Protein AF-A0AAP0BTR7-F1 (afdb_monomer_lite)

Structure (mmCIF, N/CA/C/O backbone):
data_AF-A0AAP0BTR7-F1
#
_entry.id   AF-A0AAP0BTR7-F1
#
loop_
_atom_site.group_PDB
_atom_site.id
_atom_site.type_symbol
_atom_site.label_atom_id
_atom_site.label_alt_id
_atom_site.label_comp_id
_atom_site.label_asym_id
_atom_site.label_entity_id
_atom_site.label_seq_id
_atom_site.pdbx_PDB_ins_code
_atom_site.Cartn_x
_atom_site.Cartn_y
_atom_site.Cartn_z
_atom_site.occupancy
_atom_site.B_iso_or_equiv
_atom_site.auth_seq_id
_atom_site.auth_comp_id
_atom_site.auth_asym_id
_atom_site.auth_atom_id
_atom_site.pdbx_PDB_model_num
ATOM 1 N N . MET A 1 1 ? -31.627 62.271 -60.167 1.00 40.62 1 MET A N 1
ATOM 2 C CA . MET A 1 1 ? -30.613 62.460 -59.108 1.00 40.62 1 MET A CA 1
ATOM 3 C C . MET A 1 1 ? -29.854 61.151 -59.014 1.00 40.62 1 MET A C 1
ATOM 5 O O . MET A 1 1 ? -30.278 60.268 -58.283 1.00 40.62 1 MET A O 1
ATOM 9 N N . ASP A 1 2 ? -28.810 61.001 -59.827 1.00 36.00 2 ASP A N 1
ATOM 10 C CA . ASP A 1 2 ? -27.998 59.783 -59.870 1.00 36.00 2 ASP A CA 1
ATOM 11 C C . ASP A 1 2 ? -26.762 59.941 -58.986 1.00 36.00 2 ASP A C 1
ATOM 13 O O . ASP A 1 2 ? -26.029 60.929 -59.063 1.00 36.00 2 ASP A O 1
ATOM 17 N N . MET A 1 3 ? -26.576 58.963 -58.105 1.00 43.72 3 MET A N 1
ATOM 18 C CA . MET A 1 3 ? -25.523 58.897 -57.099 1.00 43.72 3 MET A CA 1
ATOM 19 C C . MET A 1 3 ? -24.264 58.275 -57.730 1.00 43.72 3 MET A C 1
ATOM 21 O O . MET A 1 3 ? -24.238 57.085 -58.042 1.00 43.72 3 MET A O 1
ATOM 25 N N . LEU A 1 4 ? -23.214 59.074 -57.933 1.00 44.31 4 LEU A N 1
ATOM 26 C CA . LEU A 1 4 ? -21.914 58.614 -58.438 1.00 44.31 4 LEU A CA 1
ATOM 27 C C . LEU A 1 4 ? -21.121 57.898 -57.330 1.00 44.31 4 LEU A C 1
ATOM 29 O O . LEU A 1 4 ? -20.563 58.532 -56.437 1.00 44.31 4 LEU A O 1
ATOM 33 N N . PHE A 1 5 ? -21.038 56.568 -57.414 1.00 48.22 5 PHE A N 1
ATOM 34 C CA . PHE A 1 5 ? -20.088 55.755 -56.649 1.00 48.22 5 PHE A CA 1
ATOM 35 C C . PHE A 1 5 ? -18.679 55.879 -57.255 1.00 48.22 5 PHE A C 1
ATOM 37 O O . PHE A 1 5 ? -18.412 55.372 -58.345 1.00 48.22 5 PHE A O 1
ATOM 44 N N . VAL A 1 6 ? -17.757 56.519 -56.533 1.00 49.03 6 VAL A N 1
ATOM 45 C CA . VAL A 1 6 ? -16.325 56.561 -56.871 1.00 49.03 6 VAL A CA 1
ATOM 46 C C . VAL A 1 6 ? -15.612 55.426 -56.131 1.00 49.03 6 VAL A C 1
ATOM 48 O O . VAL A 1 6 ? -15.475 55.459 -54.910 1.00 49.03 6 VAL A O 1
ATOM 51 N N . ASN A 1 7 ? -15.155 54.407 -56.862 1.00 46.28 7 ASN A N 1
ATOM 52 C CA . ASN A 1 7 ? -14.318 53.341 -56.303 1.00 46.28 7 ASN A CA 1
ATOM 53 C C . ASN A 1 7 ? -12.875 53.842 -56.065 1.00 46.28 7 ASN A C 1
ATOM 55 O O . ASN A 1 7 ? -12.332 54.542 -56.922 1.00 46.28 7 ASN A O 1
ATOM 59 N N . PRO A 1 8 ? -12.213 53.467 -54.952 1.00 53.88 8 PRO A N 1
ATOM 60 C CA . PRO A 1 8 ? -10.846 53.898 -54.661 1.00 53.88 8 PRO A CA 1
ATOM 61 C C . PRO A 1 8 ? -9.815 53.248 -55.607 1.00 53.88 8 PRO A C 1
ATOM 63 O O . PRO A 1 8 ? -10.035 52.141 -56.112 1.00 53.88 8 PRO A O 1
ATOM 66 N N . PRO A 1 9 ? -8.659 53.900 -55.843 1.00 55.31 9 PRO A N 1
ATOM 67 C CA . PRO A 1 9 ? -7.695 53.456 -56.842 1.00 55.31 9 PRO A CA 1
ATOM 68 C C . PRO A 1 9 ? -7.043 52.130 -56.431 1.00 55.31 9 PRO A C 1
ATOM 70 O O . PRO A 1 9 ? -6.550 51.966 -55.311 1.00 55.31 9 PRO A O 1
ATOM 73 N N . ARG A 1 10 ? -7.011 51.170 -57.363 1.00 59.25 10 ARG A N 1
ATOM 74 C CA . ARG A 1 10 ? -6.319 49.886 -57.190 1.00 59.25 10 ARG A CA 1
ATOM 75 C C . ARG A 1 10 ? -4.821 50.142 -56.995 1.00 59.25 10 ARG A C 1
ATOM 77 O O . ARG A 1 10 ? -4.142 50.584 -57.918 1.00 59.25 10 ARG A O 1
ATOM 84 N N . LYS A 1 11 ? -4.296 49.849 -55.800 1.00 60.72 11 LYS A N 1
ATOM 85 C CA . LYS A 1 11 ? -2.850 49.885 -55.531 1.00 60.72 11 LYS A CA 1
ATOM 86 C C . LYS A 1 11 ? -2.143 48.923 -56.489 1.00 60.72 11 LYS A C 1
ATOM 88 O O . LYS A 1 11 ? -2.528 47.759 -56.591 1.00 60.72 11 LYS A O 1
ATOM 93 N N . SER A 1 12 ? -1.135 49.421 -57.205 1.00 66.19 12 SER A N 1
ATOM 94 C CA . SER A 1 12 ? -0.417 48.643 -58.217 1.00 66.19 12 SER A CA 1
ATOM 95 C C . SER A 1 12 ? 0.228 47.394 -57.575 1.00 66.19 12 SER A C 1
ATOM 97 O O . SER A 1 12 ? 0.905 47.512 -56.549 1.00 66.19 12 SER A O 1
ATOM 99 N N . PRO A 1 13 ? 0.041 46.187 -58.145 1.00 65.75 13 PRO A N 1
ATOM 100 C CA . PRO A 1 13 ? 0.583 44.941 -57.591 1.00 65.75 13 PRO A CA 1
ATOM 101 C C . PRO A 1 13 ? 2.119 44.915 -57.561 1.00 65.75 13 PRO A C 1
ATOM 103 O O . PRO A 1 13 ? 2.707 44.177 -56.772 1.00 65.75 13 PRO A O 1
ATOM 106 N N . LEU A 1 14 ? 2.775 45.747 -58.375 1.00 69.19 14 LEU A N 1
ATOM 107 C CA . LEU A 1 14 ? 4.220 45.969 -58.328 1.00 69.19 14 LEU A CA 1
ATOM 108 C C . LEU A 1 14 ? 4.642 46.679 -57.041 1.00 69.19 14 LEU A C 1
ATOM 110 O O . LEU A 1 14 ? 5.600 46.255 -56.405 1.00 69.19 14 LEU A O 1
ATOM 114 N N . LEU A 1 15 ? 3.897 47.696 -56.606 1.00 67.69 15 LEU A N 1
ATOM 115 C CA . LEU A 1 15 ? 4.187 48.431 -55.372 1.00 67.69 15 LEU A CA 1
ATOM 116 C C . LEU A 1 15 ? 4.101 47.522 -54.139 1.00 67.69 15 LEU A C 1
ATOM 118 O O . LEU A 1 15 ? 4.973 47.575 -53.278 1.00 67.69 15 LEU A O 1
ATOM 122 N N . LEU A 1 16 ? 3.110 46.628 -54.085 1.00 69.44 16 LEU A N 1
ATOM 123 C CA . LEU A 1 16 ? 2.973 45.681 -52.974 1.00 69.44 16 LEU A CA 1
ATOM 124 C C . LEU A 1 16 ? 4.115 44.651 -52.944 1.00 69.44 16 LEU A C 1
ATOM 126 O O . LEU A 1 16 ? 4.648 44.355 -51.876 1.00 69.44 16 LEU A O 1
ATOM 130 N N . LYS A 1 17 ? 4.528 44.143 -54.112 1.00 70.81 17 LYS A N 1
ATOM 131 C CA . LYS A 1 17 ? 5.665 43.215 -54.228 1.00 70.81 17 LYS A CA 1
ATOM 132 C C . LYS A 1 17 ? 6.992 43.883 -53.864 1.00 70.81 17 LYS A C 1
ATOM 134 O O . LYS A 1 17 ? 7.810 43.266 -53.191 1.00 70.81 17 LYS A O 1
ATOM 139 N N . MET A 1 18 ? 7.178 45.144 -54.250 1.00 77.12 18 MET A N 1
ATOM 140 C CA . MET A 1 18 ? 8.361 45.928 -53.887 1.00 77.12 18 MET A CA 1
ATOM 141 C C . MET A 1 18 ? 8.422 46.187 -52.379 1.00 77.12 18 MET A C 1
ATOM 143 O O . MET A 1 18 ? 9.470 45.989 -51.770 1.00 77.12 18 MET A O 1
ATOM 147 N N . VAL A 1 19 ? 7.297 46.538 -51.747 1.00 75.62 19 VAL A N 1
ATOM 148 C CA . VAL A 1 19 ? 7.225 46.715 -50.286 1.00 75.62 19 VAL A CA 1
ATOM 149 C C . VAL A 1 19 ? 7.513 45.403 -49.548 1.00 75.62 19 VAL A C 1
ATOM 151 O O . VAL A 1 19 ? 8.263 45.405 -48.573 1.00 75.62 19 VAL A O 1
ATOM 154 N N . ALA A 1 20 ? 6.986 44.274 -50.029 1.00 73.62 20 ALA A N 1
ATOM 155 C CA . ALA A 1 20 ? 7.257 42.962 -49.439 1.00 73.62 20 ALA A CA 1
ATOM 156 C C . ALA A 1 20 ? 8.740 42.558 -49.557 1.00 73.62 20 ALA A C 1
ATOM 158 O O . ALA A 1 20 ? 9.322 42.072 -48.589 1.00 73.62 20 ALA A O 1
ATOM 159 N N . LEU A 1 21 ? 9.374 42.812 -50.708 1.00 75.38 21 LEU A N 1
ATOM 160 C CA . LEU A 1 21 ? 10.805 42.558 -50.914 1.00 75.38 21 LEU A CA 1
ATOM 161 C C . LEU A 1 21 ? 11.681 43.398 -49.982 1.00 75.38 21 LEU A C 1
ATOM 163 O O . LEU A 1 21 ? 12.613 42.871 -49.374 1.00 75.38 21 LEU A O 1
ATOM 167 N N . VAL A 1 22 ? 11.354 44.682 -49.821 1.00 78.06 22 VAL A N 1
ATOM 168 C CA . VAL A 1 22 ? 12.065 45.575 -48.895 1.00 78.06 22 VAL A CA 1
ATOM 169 C C . VAL A 1 22 ? 11.898 45.098 -47.449 1.00 78.06 22 VAL A C 1
ATOM 171 O O . VAL A 1 22 ? 12.883 45.025 -46.717 1.00 78.06 22 VAL A O 1
ATOM 174 N N . ALA A 1 23 ? 10.694 44.683 -47.046 1.00 73.06 23 ALA A N 1
ATOM 175 C CA . ALA A 1 23 ? 10.456 44.136 -45.710 1.00 73.06 23 ALA A CA 1
ATOM 176 C C . ALA A 1 23 ? 11.242 42.833 -45.456 1.00 73.06 23 ALA A C 1
ATOM 178 O O . ALA A 1 23 ? 11.839 42.676 -44.390 1.00 73.06 23 ALA A O 1
ATOM 179 N N . CYS A 1 24 ? 11.313 41.926 -46.437 1.00 71.50 24 CYS A N 1
ATOM 180 C CA . CYS A 1 24 ? 12.112 40.699 -46.339 1.00 71.50 24 CYS A CA 1
ATOM 181 C C . CYS A 1 24 ? 13.618 40.978 -46.251 1.00 71.50 24 CYS A C 1
ATOM 183 O O . CYS A 1 24 ? 14.311 40.331 -45.463 1.00 71.50 24 CYS A O 1
ATOM 185 N N . MET A 1 25 ? 14.129 41.946 -47.016 1.00 85.19 25 MET A N 1
ATOM 186 C CA . MET A 1 25 ? 15.537 42.355 -46.954 1.00 85.19 25 MET A CA 1
ATOM 187 C C . MET A 1 25 ? 15.883 42.961 -45.591 1.00 85.19 25 MET A C 1
ATOM 189 O O . MET A 1 25 ? 16.875 42.561 -44.986 1.00 85.19 25 MET A O 1
ATOM 193 N N . ILE A 1 26 ? 15.031 43.843 -45.057 1.00 77.12 26 ILE A N 1
ATOM 194 C CA . ILE A 1 26 ? 15.213 44.421 -43.717 1.00 77.12 26 ILE A CA 1
ATOM 195 C C . ILE A 1 26 ? 15.182 43.320 -42.652 1.00 77.12 26 ILE A C 1
ATOM 197 O O . ILE A 1 26 ? 16.074 43.269 -41.813 1.00 77.12 26 ILE A O 1
ATOM 201 N N . CYS A 1 27 ? 14.224 42.391 -42.723 1.00 68.81 27 CYS A N 1
ATOM 202 C CA . CYS A 1 27 ? 14.119 41.288 -41.766 1.00 68.81 27 CYS A CA 1
ATOM 203 C C . CYS A 1 27 ? 15.358 40.375 -41.802 1.00 68.81 27 CYS A C 1
ATOM 205 O O . CYS A 1 27 ? 15.898 40.018 -40.756 1.00 68.81 27 CYS A O 1
ATOM 207 N N . SER A 1 28 ? 15.869 40.076 -42.999 1.00 68.75 28 SER A N 1
ATOM 208 C CA . SER A 1 28 ? 17.078 39.263 -43.184 1.00 68.75 28 SER A CA 1
ATOM 209 C C . SER A 1 28 ? 18.322 39.961 -42.626 1.00 68.75 28 SER A C 1
ATOM 211 O O . SER A 1 28 ? 19.127 39.331 -41.943 1.00 68.75 28 SER A O 1
ATOM 213 N N . ILE A 1 29 ? 18.448 41.275 -42.842 1.00 75.31 29 ILE A N 1
ATOM 214 C CA . ILE A 1 29 ? 19.529 42.093 -42.276 1.00 75.31 29 ILE A CA 1
ATOM 215 C C . ILE A 1 29 ? 19.414 42.167 -40.750 1.00 75.31 29 ILE A C 1
ATOM 217 O O . ILE A 1 29 ? 20.430 42.049 -40.073 1.00 75.31 29 ILE A O 1
ATOM 221 N N . SER A 1 30 ? 18.210 42.305 -40.187 1.00 66.94 30 SER A N 1
ATOM 222 C CA . SER A 1 30 ? 18.001 42.311 -38.734 1.00 66.94 30 SER A CA 1
ATOM 223 C C . SER A 1 30 ? 18.369 40.972 -38.095 1.00 66.94 30 SER A C 1
ATOM 225 O O . SER A 1 30 ? 19.074 40.957 -37.090 1.00 66.94 30 SER A O 1
ATOM 227 N N . VAL A 1 31 ? 17.963 39.847 -38.693 1.00 70.00 31 VAL A N 1
ATOM 228 C CA . VAL A 1 31 ? 18.343 38.504 -38.218 1.00 70.00 31 VAL A CA 1
ATOM 229 C C . VAL A 1 31 ? 19.856 38.310 -38.311 1.00 70.00 31 VAL A C 1
ATOM 231 O O . VAL A 1 31 ? 20.470 37.813 -37.369 1.00 70.00 31 VAL A O 1
ATOM 234 N N . PHE A 1 32 ? 20.476 38.766 -39.400 1.00 66.81 32 PHE A N 1
ATOM 235 C CA . PHE A 1 32 ? 21.925 38.707 -39.569 1.00 66.81 32 PHE A CA 1
ATOM 236 C C . PHE A 1 32 ? 22.668 39.598 -38.562 1.00 66.81 32 PHE A C 1
ATOM 238 O O . PHE A 1 32 ? 23.666 39.166 -37.996 1.00 66.81 32 PHE A O 1
ATOM 245 N N . PHE A 1 33 ? 22.161 40.796 -38.257 1.00 62.62 33 PHE A N 1
ATOM 246 C CA . PHE A 1 33 ? 22.715 41.668 -37.216 1.00 62.62 33 PHE A CA 1
ATOM 247 C C . PHE A 1 33 ? 22.585 41.060 -35.819 1.00 62.62 33 PHE A C 1
ATOM 249 O O . PHE A 1 33 ? 23.517 41.160 -35.025 1.00 62.62 33 PHE A O 1
ATOM 256 N N . VAL A 1 34 ? 21.468 40.391 -35.523 1.00 60.56 34 VAL A N 1
ATOM 257 C CA . VAL A 1 34 ? 21.292 39.644 -34.268 1.00 60.56 34 VAL A CA 1
ATOM 258 C C . VAL A 1 34 ? 22.306 38.503 -34.186 1.00 60.56 34 VAL A C 1
ATOM 260 O O . VAL A 1 34 ? 22.971 38.360 -33.162 1.00 60.56 34 VAL A O 1
ATOM 263 N N . PHE A 1 35 ? 22.506 37.750 -35.271 1.00 53.88 35 PHE A N 1
ATOM 264 C CA . PHE A 1 35 ? 23.524 36.696 -35.337 1.00 53.88 35 PHE A CA 1
ATOM 265 C C . PHE A 1 35 ? 24.951 37.241 -35.193 1.00 53.88 35 PHE A C 1
ATOM 267 O O . PHE A 1 35 ? 25.752 36.683 -34.445 1.00 53.88 35 PHE A O 1
ATOM 274 N N . LEU A 1 36 ? 25.274 38.357 -35.849 1.00 49.81 36 LEU A N 1
ATOM 275 C CA . LEU A 1 36 ? 26.577 39.009 -35.720 1.00 49.81 36 LEU A CA 1
ATOM 276 C C . LEU A 1 36 ? 26.806 39.572 -34.312 1.00 49.81 36 LEU A C 1
ATOM 278 O O . LEU A 1 36 ? 27.924 39.475 -33.807 1.00 49.81 36 LEU A O 1
ATOM 282 N N . ASN A 1 37 ? 25.772 40.099 -33.651 1.00 49.66 37 ASN A N 1
ATOM 283 C CA . ASN A 1 37 ? 25.856 40.526 -32.253 1.00 49.66 37 ASN A CA 1
ATOM 284 C C . ASN A 1 37 ? 26.050 39.341 -31.297 1.00 49.66 37 ASN A C 1
ATOM 286 O O . ASN A 1 37 ? 26.786 39.483 -30.325 1.00 49.66 37 ASN A O 1
ATOM 290 N N . GLN A 1 38 ? 25.483 38.165 -31.589 1.00 48.88 38 GLN A N 1
ATOM 291 C CA . GLN A 1 38 ? 25.770 36.944 -30.820 1.00 48.88 38 GLN A CA 1
ATOM 292 C C . GLN A 1 38 ? 27.193 36.408 -31.042 1.00 48.88 38 GLN A C 1
ATOM 294 O O . GLN A 1 38 ? 27.738 35.736 -30.168 1.00 48.88 38 GLN A O 1
ATOM 299 N N . MET A 1 39 ? 27.813 36.717 -32.184 1.00 43.94 39 MET A N 1
ATOM 300 C CA . MET A 1 39 ? 29.178 36.288 -32.520 1.00 43.94 39 MET A CA 1
ATOM 301 C C . MET A 1 39 ? 30.264 37.260 -32.024 1.00 43.94 39 MET A C 1
ATOM 303 O O . MET A 1 39 ? 31.410 36.849 -31.857 1.00 43.94 39 MET A O 1
ATOM 307 N N . LYS A 1 40 ? 29.935 38.543 -31.802 1.00 34.88 40 LYS A N 1
ATOM 308 C CA . LYS A 1 40 ? 30.902 39.602 -31.447 1.00 34.88 40 LYS A CA 1
ATOM 309 C C . LYS A 1 40 ? 31.135 39.813 -29.951 1.00 34.88 40 LYS A C 1
ATOM 311 O O . LYS A 1 40 ? 32.031 40.578 -29.610 1.00 34.88 40 LYS A O 1
ATOM 316 N N . THR A 1 41 ? 30.392 39.165 -29.058 1.00 35.22 41 THR A N 1
ATOM 317 C CA . THR A 1 41 ? 30.703 39.221 -27.622 1.00 35.22 41 THR A CA 1
ATOM 318 C C . THR A 1 41 ? 31.850 38.255 -27.315 1.00 35.22 41 THR A C 1
ATOM 320 O O . THR A 1 41 ? 31.649 37.040 -27.435 1.00 35.22 41 THR A O 1
ATOM 323 N N . PRO A 1 42 ? 33.045 38.732 -26.918 1.00 36.50 42 PRO A N 1
ATOM 324 C CA . PRO A 1 42 ? 34.084 37.847 -26.416 1.00 36.50 42 PRO A CA 1
ATOM 325 C C . PRO A 1 42 ? 33.519 37.142 -25.182 1.00 36.50 42 PRO A C 1
ATOM 327 O O . PRO A 1 42 ? 33.009 37.797 -24.275 1.00 36.50 42 PRO A O 1
ATOM 330 N N . LYS A 1 43 ? 33.572 35.808 -25.148 1.00 40.31 43 LYS A N 1
ATOM 331 C CA . LYS A 1 43 ? 33.269 35.054 -23.927 1.00 40.31 43 LYS A CA 1
ATOM 332 C C . LYS A 1 43 ? 34.401 35.303 -22.932 1.00 40.31 43 LYS A C 1
ATOM 334 O O . LYS A 1 43 ? 35.364 34.538 -22.895 1.00 40.31 43 LYS A O 1
ATOM 339 N N . GLU A 1 44 ? 34.314 36.390 -22.171 1.00 33.97 44 GLU A N 1
ATOM 340 C CA . GLU A 1 44 ? 35.137 36.561 -20.978 1.00 33.97 44 GLU A CA 1
ATOM 341 C C . GLU A 1 44 ? 34.805 35.434 -19.999 1.00 33.97 44 GLU A C 1
ATOM 343 O O . GLU A 1 44 ? 33.671 35.263 -19.552 1.00 33.97 44 GLU A O 1
ATOM 348 N N . ILE A 1 45 ? 35.810 34.613 -19.705 1.00 35.69 45 ILE A N 1
ATOM 349 C CA . ILE A 1 45 ? 35.694 33.521 -18.746 1.00 35.69 45 ILE A CA 1
ATOM 350 C C . ILE A 1 45 ? 35.732 34.147 -17.351 1.00 35.69 45 ILE A C 1
ATOM 352 O O . ILE A 1 45 ? 36.804 34.412 -16.804 1.00 35.69 45 ILE A O 1
ATOM 356 N N . HIS A 1 46 ? 34.563 34.377 -16.758 1.00 35.72 46 HIS A N 1
ATOM 357 C CA . HIS A 1 46 ? 34.469 34.837 -15.375 1.00 35.72 46 HIS A CA 1
ATOM 358 C C . HIS A 1 46 ? 34.790 33.687 -14.409 1.00 35.72 46 HIS A C 1
ATOM 360 O O . HIS A 1 46 ? 33.958 32.827 -14.121 1.00 35.72 46 HIS A O 1
ATOM 366 N N . MET A 1 47 ? 36.022 33.665 -13.892 1.00 32.69 47 MET A N 1
ATOM 367 C CA . MET A 1 47 ? 36.438 32.731 -12.842 1.00 32.69 47 MET A CA 1
ATOM 368 C C . MET A 1 47 ? 36.160 33.310 -11.454 1.00 32.69 47 MET A C 1
ATOM 370 O O . MET A 1 47 ? 36.861 34.208 -10.994 1.00 32.69 47 MET A O 1
ATOM 374 N N . VAL A 1 48 ? 35.195 32.733 -10.739 1.00 37.53 48 VAL A N 1
ATOM 375 C CA . VAL A 1 48 ? 34.986 33.017 -9.312 1.00 37.53 48 VAL A CA 1
ATOM 376 C C . VAL A 1 48 ? 35.865 32.070 -8.486 1.00 37.53 48 VAL A C 1
ATOM 378 O O . VAL A 1 48 ? 35.579 30.876 -8.390 1.00 37.53 48 VAL A O 1
ATOM 381 N N . ARG A 1 49 ? 36.956 32.585 -7.900 1.00 33.34 49 ARG A N 1
ATOM 382 C CA . ARG A 1 49 ? 37.792 31.855 -6.926 1.00 33.34 49 ARG A CA 1
ATOM 383 C C . ARG A 1 49 ? 37.351 32.195 -5.505 1.00 33.34 49 ARG A C 1
ATOM 385 O O . ARG A 1 49 ? 37.435 33.346 -5.097 1.00 33.34 49 ARG A O 1
ATOM 392 N N . LEU A 1 50 ? 36.941 31.183 -4.746 1.00 35.81 50 LEU A N 1
ATOM 393 C CA . LEU A 1 50 ? 36.640 31.296 -3.319 1.00 35.81 50 LEU A CA 1
ATOM 394 C C . LEU A 1 50 ? 37.671 30.471 -2.544 1.00 35.81 50 LEU A C 1
ATOM 396 O O . LEU A 1 50 ? 37.644 29.244 -2.613 1.00 35.81 50 LEU A O 1
ATOM 400 N N . ASN A 1 51 ? 38.577 31.139 -1.828 1.00 32.62 51 ASN A N 1
ATOM 401 C CA . ASN A 1 51 ? 39.479 30.493 -0.876 1.00 32.62 51 ASN A CA 1
ATOM 402 C C . ASN A 1 51 ? 38.860 30.613 0.517 1.00 32.62 51 ASN A C 1
ATOM 404 O O . ASN A 1 51 ? 38.667 31.723 1.007 1.00 32.62 51 ASN A O 1
ATOM 408 N N . LEU A 1 52 ? 38.541 29.483 1.140 1.00 36.44 52 LEU A N 1
ATOM 409 C CA . LEU A 1 52 ? 37.975 29.436 2.486 1.00 36.44 52 LEU A CA 1
ATOM 410 C C . LEU A 1 52 ? 38.852 28.534 3.353 1.00 36.44 52 LEU A C 1
ATOM 412 O O . LEU A 1 52 ? 39.007 27.351 3.056 1.00 36.44 52 LEU A O 1
ATOM 416 N N . THR A 1 53 ? 39.427 29.107 4.405 1.00 32.88 53 THR A N 1
ATOM 417 C CA . THR A 1 53 ? 40.145 28.409 5.478 1.00 32.88 53 THR A CA 1
ATOM 418 C C . THR A 1 53 ? 39.141 28.008 6.557 1.00 32.88 53 THR A C 1
ATOM 420 O O . THR A 1 53 ? 38.386 28.856 7.035 1.00 32.88 53 THR A O 1
ATOM 423 N N . VAL A 1 54 ? 39.080 26.722 6.923 1.00 39.44 54 VAL A N 1
ATOM 424 C CA . VAL A 1 54 ? 38.079 26.207 7.876 1.00 39.44 54 VAL A CA 1
ATOM 425 C C . VAL A 1 54 ? 38.781 25.510 9.038 1.00 39.44 54 VAL A C 1
ATOM 427 O O . VAL A 1 54 ? 39.447 24.500 8.858 1.00 39.44 54 VAL A O 1
ATOM 430 N N . GLN A 1 55 ? 38.589 26.026 10.253 1.00 36.97 55 GLN A N 1
ATOM 431 C CA . GLN A 1 55 ? 39.241 25.528 11.471 1.00 36.97 55 GLN A CA 1
ATOM 432 C C . GLN A 1 55 ? 38.504 24.367 12.185 1.00 36.97 55 GLN A C 1
ATOM 434 O O . GLN A 1 55 ? 38.996 23.924 13.216 1.00 36.97 55 GLN A O 1
ATOM 439 N N . ASP A 1 56 ? 37.372 23.844 11.674 1.00 37.88 56 ASP A N 1
ATOM 440 C CA . ASP A 1 56 ? 36.563 22.816 12.377 1.00 37.88 56 ASP A CA 1
ATOM 441 C C . ASP A 1 56 ? 35.792 21.844 11.424 1.00 37.88 56 ASP A C 1
ATOM 443 O O . ASP A 1 56 ? 35.403 22.250 10.324 1.00 37.88 56 ASP A O 1
ATOM 447 N N . PRO A 1 57 ? 35.534 20.559 11.783 1.00 38.59 57 PRO A N 1
ATOM 448 C CA . PRO A 1 57 ? 35.409 19.454 10.818 1.00 38.59 57 PRO A CA 1
ATOM 449 C C . PRO A 1 57 ? 34.010 19.169 10.231 1.00 38.59 57 PRO A C 1
ATOM 451 O O . PRO A 1 57 ? 33.880 18.257 9.411 1.00 38.59 57 PRO A O 1
ATOM 454 N N . THR A 1 58 ? 32.946 19.905 10.575 1.00 42.50 58 THR A N 1
ATOM 455 C CA . THR A 1 58 ? 31.597 19.621 10.027 1.00 42.50 58 THR A CA 1
ATOM 456 C C . THR A 1 58 ? 30.773 20.873 9.727 1.00 42.50 58 THR A C 1
ATOM 458 O O . THR A 1 58 ? 29.996 21.316 10.569 1.00 42.50 58 THR A O 1
ATOM 461 N N . HIS A 1 59 ? 30.871 21.407 8.505 1.00 44.69 59 HIS A N 1
ATOM 462 C CA . HIS A 1 59 ? 29.986 22.476 8.018 1.00 44.69 59 HIS A CA 1
ATOM 463 C C . HIS A 1 59 ? 29.490 22.217 6.581 1.00 44.69 59 HIS A C 1
ATOM 465 O O . HIS A 1 59 ? 30.221 21.721 5.726 1.00 44.69 59 HIS A O 1
ATOM 471 N N . VAL A 1 60 ? 28.219 22.560 6.318 1.00 41.84 60 VAL A N 1
ATOM 472 C CA . VAL A 1 60 ? 27.557 22.501 4.998 1.00 41.84 60 VAL A CA 1
ATOM 473 C C . VAL A 1 60 ? 27.732 23.844 4.290 1.00 41.84 60 VAL A C 1
ATOM 475 O O . VAL A 1 60 ? 27.333 24.871 4.835 1.00 41.84 60 VAL A O 1
ATOM 478 N N . MET A 1 61 ? 28.257 23.844 3.063 1.00 41.38 61 MET A N 1
ATOM 479 C CA . MET A 1 61 ? 28.534 25.066 2.303 1.00 41.38 61 MET A CA 1
ATOM 480 C C . MET A 1 61 ? 27.540 25.224 1.145 1.00 41.38 61 MET A C 1
ATOM 482 O O . MET A 1 61 ? 27.508 24.425 0.209 1.00 41.38 61 MET A O 1
ATOM 486 N N . ARG A 1 62 ? 26.703 26.267 1.192 1.00 40.38 62 ARG A N 1
ATOM 487 C CA . ARG A 1 62 ? 25.765 26.597 0.104 1.00 40.38 62 ARG A CA 1
ATOM 488 C C . ARG A 1 62 ? 26.341 27.701 -0.768 1.00 40.38 62 ARG A C 1
ATOM 490 O O . ARG A 1 62 ? 26.673 28.763 -0.256 1.00 40.38 62 ARG A O 1
ATOM 497 N N . ILE A 1 63 ? 26.390 27.462 -2.076 1.00 44.62 63 ILE A N 1
ATOM 498 C CA . ILE A 1 63 ? 26.770 28.469 -3.067 1.00 44.62 63 ILE A CA 1
ATOM 499 C C . ILE A 1 63 ? 25.515 28.780 -3.879 1.00 44.62 63 ILE A C 1
ATOM 501 O O . ILE A 1 63 ? 25.010 27.921 -4.602 1.00 44.62 63 ILE A O 1
ATOM 505 N N . ASN A 1 64 ? 24.988 29.993 -3.725 1.00 39.94 64 ASN A N 1
ATOM 506 C CA . ASN A 1 64 ? 23.844 30.470 -4.494 1.00 39.94 64 ASN A CA 1
ATOM 507 C C . ASN A 1 64 ? 24.380 31.376 -5.606 1.00 39.94 64 ASN A C 1
ATOM 509 O O . ASN A 1 64 ? 24.965 32.414 -5.314 1.00 39.94 64 ASN A O 1
ATOM 513 N N . LEU A 1 65 ? 24.237 30.954 -6.861 1.00 45.19 65 LEU A N 1
ATOM 514 C CA . LEU A 1 65 ? 24.685 31.714 -8.027 1.00 45.19 65 LEU A CA 1
ATOM 515 C C . LEU A 1 65 ? 23.435 32.282 -8.692 1.00 45.19 65 LEU A C 1
ATOM 517 O O . LEU A 1 65 ? 22.653 31.528 -9.261 1.00 45.19 65 LEU A O 1
ATOM 521 N N . THR A 1 66 ? 23.211 33.584 -8.545 1.00 38.00 66 THR A N 1
ATOM 522 C CA . THR A 1 66 ? 21.967 34.250 -8.970 1.00 38.00 66 THR A CA 1
ATOM 523 C C . THR A 1 66 ? 22.139 35.165 -10.180 1.00 38.00 66 THR A C 1
ATOM 525 O O . THR A 1 66 ? 21.185 35.839 -10.550 1.00 38.00 66 THR A O 1
ATOM 528 N N . GLU A 1 67 ? 23.312 35.199 -10.817 1.00 37.88 67 GLU A N 1
ATOM 529 C CA . GLU A 1 67 ? 23.542 36.070 -11.974 1.00 37.88 67 GLU A CA 1
ATOM 530 C C . GLU A 1 67 ? 23.587 35.310 -13.303 1.00 37.88 67 GLU A C 1
ATOM 532 O O . GLU A 1 67 ? 24.242 34.279 -13.460 1.00 37.88 67 GLU A O 1
ATOM 537 N N . VAL A 1 68 ? 22.854 35.876 -14.263 1.00 41.31 68 VAL A N 1
ATOM 538 C CA . VAL A 1 68 ? 22.360 35.279 -15.514 1.00 41.31 68 VAL A CA 1
ATOM 539 C C . VAL A 1 68 ? 23.452 35.103 -16.589 1.00 41.31 68 VAL A C 1
ATOM 541 O O . VAL A 1 68 ? 23.184 34.551 -17.647 1.00 41.31 68 VAL A O 1
ATOM 544 N N . ASN A 1 69 ? 24.707 35.486 -16.323 1.00 39.12 69 ASN A N 1
ATOM 545 C CA . ASN A 1 69 ? 25.790 35.478 -17.322 1.00 39.12 69 ASN A CA 1
ATOM 546 C C . ASN A 1 69 ? 27.065 34.728 -16.892 1.00 39.12 69 ASN A C 1
ATOM 548 O O . ASN A 1 69 ? 28.182 35.111 -17.240 1.00 39.12 69 ASN A O 1
ATOM 552 N N . LEU A 1 70 ? 26.928 33.603 -16.188 1.00 44.03 70 LEU A N 1
ATOM 553 C CA . LEU A 1 70 ? 28.048 32.675 -15.995 1.00 44.03 70 LEU A CA 1
ATOM 554 C C . LEU A 1 70 ? 28.301 31.876 -17.278 1.00 44.03 70 LEU A C 1
ATOM 556 O O . LEU A 1 70 ? 27.802 30.764 -17.453 1.00 44.03 70 LEU A O 1
ATOM 560 N N . THR A 1 71 ? 29.097 32.436 -18.186 1.00 37.25 71 THR A N 1
ATOM 561 C CA . THR A 1 71 ? 29.577 31.688 -19.349 1.00 37.25 71 THR A CA 1
ATOM 562 C C . THR A 1 71 ? 30.800 30.852 -18.963 1.00 37.25 71 THR A C 1
ATOM 564 O O . THR A 1 71 ? 31.913 31.339 -18.805 1.00 37.25 71 THR A O 1
ATOM 567 N N . ASN A 1 72 ? 30.555 29.545 -18.862 1.00 47.22 72 ASN A N 1
ATOM 568 C CA . ASN A 1 72 ? 31.521 28.444 -18.852 1.00 47.22 72 ASN A CA 1
ATOM 569 C C . ASN A 1 72 ? 32.279 28.159 -17.537 1.00 47.22 72 ASN A C 1
ATOM 571 O O . ASN A 1 72 ? 33.344 28.693 -17.253 1.00 47.22 72 ASN A O 1
ATOM 575 N N . THR A 1 73 ? 31.823 27.089 -16.876 1.00 38.00 73 THR A N 1
ATOM 576 C CA . THR A 1 73 ? 32.540 26.265 -15.881 1.00 38.00 73 THR A CA 1
ATOM 577 C C . THR A 1 73 ? 32.734 26.886 -14.494 1.00 38.00 73 THR A C 1
ATOM 579 O O . THR A 1 73 ? 33.671 27.636 -14.240 1.00 38.00 73 THR A O 1
ATOM 582 N N . VAL A 1 74 ? 31.924 26.444 -13.527 1.00 41.03 74 VAL A N 1
ATOM 583 C CA . VAL A 1 74 ? 32.158 26.705 -12.098 1.00 41.03 74 VAL A CA 1
ATOM 584 C C . VAL A 1 74 ? 33.056 25.601 -11.539 1.00 41.03 74 VAL A C 1
ATOM 586 O O . VAL A 1 74 ? 32.652 24.437 -11.487 1.00 41.03 74 VAL A O 1
ATOM 589 N N . ARG A 1 75 ? 34.277 25.955 -11.123 1.00 40.84 75 ARG A N 1
ATOM 590 C CA . ARG A 1 75 ? 35.218 25.043 -10.454 1.00 40.84 75 ARG A CA 1
ATOM 591 C C . ARG A 1 75 ? 35.386 25.435 -8.991 1.00 40.84 75 ARG A C 1
ATOM 593 O O . ARG A 1 75 ? 35.804 26.547 -8.692 1.00 40.84 75 ARG A O 1
ATOM 600 N N . VAL A 1 76 ? 35.103 24.496 -8.094 1.00 45.31 76 VAL A N 1
ATOM 601 C CA . VAL A 1 76 ? 35.292 24.655 -6.646 1.00 45.31 76 VAL A CA 1
ATOM 602 C C . VAL A 1 76 ? 36.508 23.830 -6.231 1.00 45.31 76 VAL A C 1
ATOM 604 O O . VAL A 1 76 ? 36.551 22.628 -6.496 1.00 45.31 76 VAL A O 1
ATOM 607 N N . TYR A 1 77 ? 37.492 24.475 -5.603 1.00 40.09 77 TYR A N 1
ATOM 608 C CA . TYR A 1 77 ? 38.698 23.838 -5.074 1.00 40.09 77 TYR A CA 1
ATOM 609 C C . TYR A 1 77 ? 38.653 23.883 -3.544 1.00 40.09 77 TYR A C 1
ATOM 611 O O . TYR A 1 77 ? 38.472 24.950 -2.968 1.00 40.09 77 TYR A O 1
ATOM 619 N N . LEU A 1 78 ? 38.795 22.729 -2.891 1.00 47.03 78 LEU A N 1
ATOM 620 C CA . LEU A 1 78 ? 38.777 22.595 -1.431 1.00 47.03 78 LEU A CA 1
ATOM 621 C C . LEU A 1 78 ? 40.078 21.913 -1.001 1.00 47.03 78 LEU A C 1
ATOM 623 O O . LEU A 1 78 ? 40.377 20.815 -1.475 1.00 47.03 78 LEU A O 1
ATOM 627 N N . THR A 1 79 ? 40.874 22.571 -0.158 1.00 42.12 79 THR A N 1
ATOM 628 C CA . THR A 1 79 ? 42.279 22.188 0.081 1.00 42.12 79 THR A CA 1
ATOM 629 C C . THR A 1 79 ? 42.594 21.637 1.472 1.00 42.12 79 THR A C 1
ATOM 631 O O . THR A 1 79 ? 43.757 21.342 1.729 1.00 42.12 79 THR A O 1
ATOM 634 N N . GLU A 1 80 ? 41.615 21.405 2.352 1.00 42.25 80 GLU A N 1
ATOM 635 C CA . GLU A 1 80 ? 41.900 20.948 3.725 1.00 42.25 80 GLU A CA 1
ATOM 636 C C . GLU A 1 80 ? 41.357 19.559 4.089 1.00 42.25 80 GLU A C 1
ATOM 638 O O . GLU A 1 80 ? 40.404 19.038 3.509 1.00 42.25 80 GLU A O 1
ATOM 643 N N . LYS A 1 81 ? 42.071 18.925 5.030 1.00 43.75 81 LYS A N 1
ATOM 644 C CA . LYS A 1 81 ? 42.217 17.468 5.174 1.00 43.75 81 LYS A CA 1
ATOM 645 C C . LYS A 1 81 ? 41.143 16.746 5.995 1.00 43.75 81 LYS A C 1
ATOM 647 O O . LYS A 1 81 ? 41.236 15.527 6.101 1.00 43.75 81 LYS A O 1
ATOM 652 N N . THR A 1 82 ? 40.147 17.412 6.571 1.00 35.06 82 THR A N 1
ATOM 653 C CA . THR A 1 82 ? 39.310 16.754 7.601 1.00 35.06 82 THR A CA 1
ATOM 654 C C . THR A 1 82 ? 37.843 17.180 7.652 1.00 35.06 82 THR A C 1
ATOM 656 O O . THR A 1 82 ? 37.206 16.990 8.683 1.00 35.06 82 THR A O 1
ATOM 659 N N . ALA A 1 83 ? 37.256 17.673 6.558 1.00 39.66 83 ALA A N 1
ATOM 660 C CA . ALA A 1 83 ? 35.827 18.000 6.541 1.00 39.66 83 ALA A CA 1
ATOM 661 C C . ALA A 1 83 ? 35.045 17.257 5.448 1.00 39.66 83 ALA A C 1
ATOM 663 O O . ALA A 1 83 ? 35.486 17.121 4.306 1.00 39.66 83 ALA A O 1
ATOM 664 N N . THR A 1 84 ? 33.850 16.779 5.804 1.00 37.50 84 THR A N 1
ATOM 665 C CA . THR A 1 84 ? 32.821 16.354 4.846 1.00 37.50 84 THR A CA 1
ATOM 666 C C . THR A 1 84 ? 32.156 17.588 4.249 1.00 37.50 84 THR A C 1
ATOM 668 O O . THR A 1 84 ? 31.513 18.346 4.973 1.00 37.50 84 THR A O 1
ATOM 671 N N . PHE A 1 85 ? 32.267 17.769 2.934 1.00 38.84 85 PHE A N 1
ATOM 672 C CA . PHE A 1 85 ? 31.689 18.912 2.226 1.00 38.84 85 PHE A CA 1
ATOM 673 C C . PHE A 1 85 ? 30.385 18.510 1.503 1.00 38.84 85 PHE A C 1
ATOM 675 O O . PHE A 1 85 ? 30.384 17.577 0.697 1.00 38.84 85 PHE A O 1
ATOM 682 N N . ASP A 1 86 ? 29.279 19.217 1.777 1.00 38.91 86 ASP A N 1
ATOM 683 C CA . ASP A 1 86 ? 28.024 19.176 0.994 1.00 38.91 86 ASP A CA 1
ATOM 684 C C . ASP A 1 86 ? 27.928 20.481 0.199 1.00 38.91 86 ASP A C 1
ATOM 686 O O . ASP A 1 86 ? 27.666 21.534 0.782 1.00 38.91 86 ASP A O 1
ATOM 690 N N . VAL A 1 87 ? 28.181 20.407 -1.112 1.00 40.06 87 VAL A N 1
ATOM 691 C CA . VAL A 1 87 ? 28.082 21.548 -2.035 1.00 40.06 87 VAL A CA 1
ATOM 692 C C . VAL A 1 87 ? 26.756 21.453 -2.780 1.00 40.06 87 VAL A C 1
ATOM 694 O O . VAL A 1 87 ? 26.514 20.504 -3.535 1.00 40.06 87 VAL A O 1
ATOM 697 N N . ARG A 1 88 ? 25.895 22.456 -2.584 1.00 40.22 88 ARG A N 1
ATOM 698 C CA . ARG A 1 88 ? 24.608 22.581 -3.284 1.00 40.22 88 ARG A CA 1
ATOM 699 C C . ARG A 1 88 ? 24.619 23.803 -4.183 1.00 40.22 88 ARG A C 1
ATOM 701 O O . ARG A 1 88 ? 24.831 24.906 -3.687 1.00 40.22 88 ARG A O 1
ATOM 708 N N . ALA A 1 89 ? 24.331 23.580 -5.461 1.00 40.38 89 ALA A N 1
ATOM 709 C CA . ALA A 1 89 ? 24.095 24.626 -6.447 1.00 40.38 89 ALA A CA 1
ATOM 710 C C . ALA A 1 89 ? 22.632 24.570 -6.902 1.00 40.38 89 ALA A C 1
ATOM 712 O O . ALA A 1 89 ? 22.106 23.491 -7.192 1.00 40.38 89 ALA A O 1
ATOM 713 N N . ASN A 1 90 ? 21.977 25.728 -6.941 1.00 39.84 90 ASN A N 1
ATOM 714 C CA . ASN A 1 90 ? 20.614 25.883 -7.433 1.00 39.84 90 ASN A CA 1
ATOM 715 C C . ASN A 1 90 ? 20.675 26.746 -8.696 1.00 39.84 90 ASN A C 1
ATOM 717 O O . ASN A 1 90 ? 21.112 27.889 -8.618 1.00 39.84 90 ASN A O 1
ATOM 721 N N . LEU A 1 91 ? 20.317 26.181 -9.849 1.00 42.97 91 LEU A N 1
ATOM 722 C CA . LEU A 1 91 ? 20.383 26.857 -11.146 1.00 42.97 91 LEU A CA 1
ATOM 723 C C . LEU A 1 91 ? 18.952 27.020 -11.657 1.00 42.97 91 LEU A C 1
ATOM 725 O O . LEU A 1 91 ? 18.349 26.070 -12.158 1.00 42.97 91 LEU A O 1
ATOM 729 N N . SER A 1 92 ? 18.385 28.206 -11.468 1.00 37.66 92 SER A N 1
ATOM 730 C CA . SER A 1 92 ? 17.124 28.603 -12.092 1.00 37.66 92 SER A CA 1
ATOM 731 C C . SER A 1 92 ? 17.437 29.290 -13.422 1.00 37.66 92 SER A C 1
ATOM 733 O O . SER A 1 92 ? 18.137 30.293 -13.418 1.00 37.66 92 SER A O 1
ATOM 735 N N . GLU A 1 93 ? 16.907 28.741 -14.522 1.00 38.62 93 GLU A N 1
ATOM 736 C CA . GLU A 1 93 ? 16.934 29.303 -15.890 1.00 38.62 93 GLU A CA 1
ATOM 737 C C . GLU A 1 93 ? 18.242 29.178 -16.701 1.00 38.62 93 GLU A C 1
ATOM 739 O O . GLU A 1 93 ? 18.734 30.159 -17.247 1.00 38.62 93 GLU A O 1
ATOM 744 N N . ILE A 1 94 ? 18.789 27.965 -16.880 1.00 37.47 94 ILE A N 1
ATOM 745 C CA . ILE A 1 94 ? 19.889 27.742 -17.844 1.00 37.47 94 ILE A CA 1
ATOM 746 C C . ILE A 1 94 ? 19.561 26.585 -18.790 1.00 37.47 94 ILE A C 1
ATOM 748 O O . ILE A 1 94 ? 19.318 25.460 -18.361 1.00 37.47 94 ILE A O 1
ATOM 752 N N . THR A 1 95 ? 19.577 26.863 -20.093 1.00 32.06 95 THR A N 1
ATOM 753 C CA . THR A 1 95 ? 19.445 25.871 -21.168 1.00 32.06 95 THR A CA 1
ATOM 754 C C . THR A 1 95 ? 20.737 25.071 -21.374 1.00 32.06 95 THR A C 1
ATOM 756 O O . THR A 1 95 ? 21.822 25.647 -21.442 1.00 32.06 95 THR A O 1
ATOM 759 N N . LEU A 1 96 ? 20.583 23.746 -21.496 1.00 38.47 96 LEU A N 1
ATOM 760 C CA . LEU A 1 96 ? 21.470 22.736 -22.105 1.00 38.47 96 LEU A CA 1
ATOM 761 C C . LEU A 1 96 ? 22.778 23.262 -22.727 1.00 38.47 96 LEU A C 1
ATOM 763 O O . LEU A 1 96 ? 22.770 23.572 -23.913 1.00 38.47 96 LEU A O 1
ATOM 767 N N . LEU A 1 97 ? 23.881 23.300 -21.958 1.00 31.97 97 LEU A N 1
ATOM 768 C CA . LEU A 1 97 ? 25.251 22.868 -22.344 1.00 31.97 97 LEU A CA 1
ATOM 769 C C . LEU A 1 97 ? 26.313 23.300 -21.310 1.00 31.97 97 LEU A C 1
ATOM 771 O O . LEU A 1 97 ? 27.149 24.141 -21.607 1.00 31.97 97 LEU A O 1
ATOM 775 N N . HIS A 1 98 ? 26.337 22.755 -20.087 1.00 38.25 98 HIS A N 1
ATOM 776 C CA . HIS A 1 98 ? 27.428 23.111 -19.160 1.00 38.25 98 HIS A CA 1
ATOM 777 C C . HIS A 1 98 ? 27.929 21.930 -18.313 1.00 38.25 98 HIS A C 1
ATOM 779 O O . HIS A 1 98 ? 27.161 21.245 -17.641 1.00 38.25 98 HIS A O 1
ATOM 785 N N . GLU A 1 99 ? 29.248 21.709 -18.353 1.00 36.88 99 GLU A N 1
ATOM 786 C CA . GLU A 1 99 ? 29.983 20.699 -17.585 1.00 36.88 99 GLU A CA 1
ATOM 787 C C . GLU A 1 99 ? 30.417 21.295 -16.232 1.00 36.88 99 GLU A C 1
ATOM 789 O O . GLU A 1 99 ? 31.090 22.325 -16.176 1.00 36.88 99 GLU A O 1
ATOM 794 N N . MET A 1 100 ? 30.031 20.658 -15.123 1.00 36.66 100 MET A N 1
ATOM 795 C CA . MET A 1 100 ? 30.421 21.063 -13.768 1.00 36.66 100 MET A CA 1
ATOM 796 C C . MET A 1 100 ? 31.453 20.059 -13.237 1.00 36.66 100 MET A C 1
ATOM 798 O O . MET A 1 100 ? 31.136 18.881 -13.072 1.00 36.66 100 MET A O 1
ATOM 802 N N . ARG A 1 101 ? 32.692 20.502 -12.980 1.00 37.41 101 ARG A N 1
ATOM 803 C CA . ARG A 1 101 ? 33.766 19.659 -12.420 1.00 37.41 101 ARG A CA 1
ATOM 804 C C . ARG A 1 101 ? 34.155 20.138 -11.027 1.00 37.41 101 ARG A C 1
ATOM 806 O O . ARG A 1 101 ? 34.579 21.278 -10.857 1.00 37.41 101 ARG A O 1
ATOM 813 N N . ALA A 1 102 ? 34.069 19.241 -10.051 1.00 39.38 102 ALA A N 1
ATOM 814 C CA . ALA A 1 102 ? 34.649 19.427 -8.728 1.00 39.38 102 ALA A CA 1
ATOM 815 C C . ALA A 1 102 ? 35.883 18.523 -8.607 1.00 39.38 102 ALA A C 1
ATOM 817 O O . ALA A 1 102 ? 35.769 17.303 -8.718 1.00 39.38 102 ALA A O 1
ATOM 818 N N . ASN A 1 103 ? 37.059 19.125 -8.417 1.00 38.69 103 ASN A N 1
ATOM 819 C CA . ASN A 1 103 ? 38.301 18.386 -8.204 1.00 38.69 103 ASN A CA 1
ATOM 820 C C . ASN A 1 103 ? 38.569 18.312 -6.701 1.00 38.69 103 ASN A C 1
ATOM 822 O O . ASN A 1 103 ? 38.837 19.328 -6.062 1.00 38.69 103 ASN A O 1
ATOM 826 N N . PHE A 1 104 ? 38.506 17.102 -6.153 1.00 42.38 104 PHE A N 1
ATOM 827 C CA . PHE A 1 104 ? 38.812 16.825 -4.755 1.00 42.38 104 PHE A CA 1
ATOM 828 C C . PHE A 1 104 ? 40.226 16.248 -4.661 1.00 42.38 104 PHE A C 1
ATOM 830 O O . PHE A 1 104 ? 40.579 15.353 -5.426 1.00 42.38 104 PHE A O 1
ATOM 837 N N . SER A 1 105 ? 41.044 16.763 -3.740 1.00 38.25 105 SER A N 1
ATOM 838 C CA . SER A 1 105 ? 42.357 16.179 -3.445 1.00 38.25 105 SER A CA 1
ATOM 839 C C . SER A 1 105 ? 42.184 14.744 -2.926 1.00 38.25 105 SER A C 1
ATOM 841 O O . SER A 1 105 ? 41.265 14.481 -2.149 1.00 38.25 105 SER A O 1
ATOM 843 N N . GLU A 1 106 ? 43.068 13.827 -3.335 1.00 35.25 106 GLU A N 1
ATOM 844 C CA . GLU A 1 106 ? 43.024 12.362 -3.122 1.00 35.25 106 GLU A CA 1
ATOM 845 C C . GLU A 1 106 ? 42.844 11.886 -1.666 1.00 35.25 106 GLU A C 1
ATOM 847 O O . GLU A 1 106 ? 42.683 10.693 -1.418 1.00 35.25 106 GLU A O 1
ATOM 852 N N . LYS A 1 107 ? 42.862 12.791 -0.683 1.00 37.84 107 LYS A N 1
ATOM 853 C CA . LYS A 1 107 ? 42.838 12.469 0.750 1.00 37.84 107 LYS A CA 1
ATOM 854 C C . LYS A 1 107 ? 41.569 12.914 1.496 1.00 37.84 107 LYS A C 1
ATOM 856 O O . LYS A 1 107 ? 41.565 12.867 2.721 1.00 37.84 107 LYS A O 1
ATOM 861 N N . ALA A 1 108 ? 40.492 13.310 0.807 1.00 35.50 108 ALA A N 1
ATOM 862 C CA . ALA A 1 108 ? 39.225 13.695 1.448 1.00 35.50 108 ALA A CA 1
ATOM 863 C C . ALA A 1 108 ? 38.232 12.516 1.583 1.00 35.50 108 ALA A C 1
ATOM 865 O O . ALA A 1 108 ? 37.883 11.855 0.603 1.00 35.50 108 ALA A O 1
ATOM 866 N N . LEU A 1 109 ? 37.727 12.273 2.799 1.00 35.56 109 LEU A N 1
ATOM 867 C CA . LEU A 1 109 ? 36.666 11.296 3.065 1.00 35.56 109 LEU A CA 1
ATOM 868 C C . LEU A 1 109 ? 35.312 11.815 2.544 1.00 35.56 109 LEU A C 1
ATOM 870 O O . LEU A 1 109 ? 34.694 12.688 3.142 1.00 35.56 109 LEU A O 1
ATOM 874 N N . LEU A 1 110 ? 34.847 11.211 1.446 1.00 43.34 110 LEU A N 1
ATOM 875 C CA . LEU A 1 110 ? 33.468 11.247 0.930 1.00 43.34 110 LEU A CA 1
ATOM 876 C C . LEU A 1 110 ? 32.874 12.650 0.667 1.00 43.34 110 LEU A C 1
ATOM 878 O O . LEU A 1 110 ? 31.960 13.080 1.375 1.00 43.34 110 LEU A O 1
ATOM 882 N N . PRO A 1 111 ? 33.293 13.334 -0.409 1.00 38.38 111 PRO A N 1
ATOM 883 C CA . PRO A 1 111 ? 32.580 14.513 -0.888 1.00 38.38 111 PRO A CA 1
ATOM 884 C C . PRO A 1 111 ? 31.224 14.136 -1.516 1.00 38.38 111 PRO A C 1
ATOM 886 O O . PRO A 1 111 ? 31.117 13.161 -2.267 1.00 38.38 111 PRO A O 1
ATOM 889 N N . ILE A 1 112 ? 30.179 14.920 -1.227 1.00 36.31 112 ILE A N 1
ATOM 890 C CA . ILE A 1 112 ? 28.832 14.765 -1.801 1.00 36.31 112 ILE A CA 1
ATOM 891 C C . ILE A 1 112 ? 28.512 16.018 -2.623 1.00 36.31 112 ILE A C 1
ATOM 893 O O . ILE A 1 112 ? 28.428 17.119 -2.085 1.00 36.31 112 ILE A O 1
ATOM 897 N N . MET A 1 113 ? 28.290 15.847 -3.928 1.00 34.75 113 MET A N 1
ATOM 898 C CA . MET A 1 113 ? 27.840 16.912 -4.830 1.00 34.75 113 MET A CA 1
ATOM 899 C C . MET A 1 113 ? 26.393 16.647 -5.255 1.00 34.75 113 MET A C 1
ATOM 901 O O . MET A 1 113 ? 26.066 15.542 -5.698 1.00 34.75 113 MET A O 1
ATOM 905 N N . ARG A 1 114 ? 25.512 17.647 -5.126 1.00 34.84 114 ARG A N 1
ATOM 906 C CA . ARG A 1 114 ? 24.118 17.574 -5.598 1.00 34.84 114 ARG A CA 1
ATOM 907 C C . ARG A 1 114 ? 23.824 18.738 -6.541 1.00 34.84 114 ARG A C 1
ATOM 909 O O . ARG A 1 114 ? 23.983 19.892 -6.156 1.00 34.84 114 ARG A O 1
ATOM 916 N N . VAL A 1 115 ? 23.354 18.418 -7.747 1.00 35.59 115 VAL A N 1
ATOM 917 C CA . VAL A 1 115 ? 22.952 19.391 -8.776 1.00 35.59 115 VAL A CA 1
ATOM 918 C C . VAL A 1 115 ? 21.479 19.163 -9.117 1.00 35.59 115 VAL A C 1
ATOM 920 O O . VAL A 1 115 ? 21.087 18.030 -9.401 1.00 35.59 115 VAL A O 1
ATOM 923 N N . ASN A 1 116 ? 20.673 20.224 -9.083 1.00 35.56 116 ASN A N 1
ATOM 924 C CA . ASN A 1 116 ? 19.287 20.221 -9.555 1.00 35.56 116 ASN A CA 1
ATOM 925 C C . ASN A 1 116 ? 19.230 20.938 -10.911 1.00 35.56 116 ASN A C 1
ATOM 927 O O . ASN A 1 116 ? 19.688 22.073 -11.008 1.00 35.56 116 ASN A O 1
ATOM 931 N N . LEU A 1 117 ? 18.671 20.289 -11.938 1.00 31.62 117 LEU A N 1
ATOM 932 C CA . LEU A 1 117 ? 18.481 20.858 -13.278 1.00 31.62 117 LEU A CA 1
ATOM 933 C C . LEU A 1 117 ? 16.988 20.852 -13.633 1.00 31.62 117 LEU A C 1
ATOM 935 O O . LEU A 1 117 ? 16.288 19.879 -13.343 1.00 31.62 117 LEU A O 1
ATOM 939 N N . THR A 1 118 ? 16.511 21.924 -14.266 1.00 29.72 118 THR A N 1
ATOM 940 C CA . THR A 1 118 ? 15.173 22.019 -14.871 1.00 29.72 118 THR A CA 1
ATOM 941 C C . THR A 1 118 ? 15.341 22.152 -16.381 1.00 29.72 118 THR A C 1
ATOM 943 O O . THR A 1 118 ? 15.996 23.076 -16.843 1.00 29.72 118 THR A O 1
ATOM 946 N N . GLU A 1 119 ? 14.779 21.227 -17.163 1.00 31.83 119 GLU A N 1
ATOM 947 C CA . GLU A 1 119 ? 14.914 21.235 -18.625 1.00 31.83 119 GLU A CA 1
ATOM 948 C C . GLU A 1 119 ? 13.584 20.906 -19.318 1.00 31.83 119 GLU A C 1
ATOM 950 O O . GLU A 1 119 ? 12.919 19.919 -18.994 1.00 31.83 119 GLU A O 1
ATOM 955 N N . LYS A 1 120 ? 13.207 21.750 -20.290 1.00 26.64 120 LYS A N 1
ATOM 956 C CA . LYS A 1 120 ? 12.188 21.492 -21.321 1.00 26.64 120 LYS A CA 1
ATOM 957 C C . LYS A 1 120 ? 12.852 20.697 -22.450 1.00 26.64 120 LYS A C 1
ATOM 959 O O . LYS A 1 120 ? 13.882 21.126 -22.955 1.00 26.64 120 LYS A O 1
ATOM 964 N N . ALA A 1 121 ? 12.244 19.591 -22.876 1.00 25.69 121 ALA A N 1
ATOM 965 C CA . ALA A 1 121 ? 12.732 18.785 -23.996 1.00 25.69 121 ALA A CA 1
ATOM 966 C C . ALA A 1 121 ? 11.878 18.979 -25.259 1.00 25.69 121 ALA A C 1
ATOM 968 O O . ALA A 1 121 ? 10.648 19.027 -25.178 1.00 25.69 121 ALA A O 1
ATOM 969 N N . SER A 1 122 ? 12.534 19.003 -26.421 1.00 22.75 122 SER A N 1
ATOM 970 C CA . SER A 1 122 ? 11.925 18.887 -27.748 1.00 22.75 122 SER A CA 1
ATOM 971 C C . SER A 1 122 ? 12.479 17.673 -28.522 1.00 22.75 122 SER A C 1
ATOM 973 O O . SER A 1 122 ? 13.682 17.469 -28.617 1.00 22.75 122 SER A O 1
ATOM 975 N N . HIS A 1 123 ? 11.522 16.908 -29.062 1.00 25.23 123 HIS A N 1
ATOM 976 C CA . HIS A 1 123 ? 11.487 16.006 -30.231 1.00 25.23 123 HIS A CA 1
ATOM 977 C C . HIS A 1 123 ? 12.298 14.679 -30.363 1.00 25.23 123 HIS A C 1
ATOM 979 O O . HIS A 1 123 ? 13.519 14.627 -30.355 1.00 25.23 123 HIS A O 1
ATOM 985 N N . HIS A 1 124 ? 11.480 13.625 -30.571 1.00 24.17 124 HIS A N 1
ATOM 986 C CA . HIS A 1 124 ? 11.548 12.303 -31.253 1.00 24.17 124 HIS A CA 1
ATOM 987 C C . HIS A 1 124 ? 12.671 12.002 -32.286 1.00 24.17 124 HIS A C 1
ATOM 989 O O . HIS A 1 124 ? 13.155 12.949 -32.898 1.00 24.17 124 HIS A O 1
ATOM 995 N N . PRO A 1 125 ? 13.037 10.708 -32.567 1.00 31.23 125 PRO A N 1
ATOM 996 C CA . PRO A 1 125 ? 12.142 9.729 -33.237 1.00 31.23 125 PRO A CA 1
ATOM 997 C C . PRO A 1 125 ? 12.231 8.209 -32.903 1.00 31.23 125 PRO A C 1
ATOM 999 O O . PRO A 1 125 ? 13.194 7.697 -32.347 1.00 31.23 125 PRO A O 1
ATOM 1002 N N . ASN A 1 126 ? 11.122 7.550 -33.282 1.00 24.53 126 ASN A N 1
ATOM 1003 C CA . ASN A 1 126 ? 10.760 6.146 -33.581 1.00 24.53 126 ASN A CA 1
ATOM 1004 C C . ASN A 1 126 ? 11.770 4.986 -33.463 1.00 24.53 126 ASN A C 1
ATOM 1006 O O . ASN A 1 126 ? 12.821 5.006 -34.094 1.00 24.53 126 ASN A O 1
ATOM 1010 N N . VAL A 1 127 ? 11.311 3.867 -32.868 1.00 23.98 127 VAL A N 1
ATOM 1011 C CA . VAL A 1 127 ? 11.787 2.500 -33.177 1.00 23.98 127 VAL A CA 1
ATOM 1012 C C . VAL A 1 127 ? 10.614 1.502 -33.211 1.00 23.98 127 VAL A C 1
ATOM 1014 O O . VAL A 1 127 ? 9.712 1.541 -32.377 1.00 23.98 127 VAL A O 1
ATOM 1017 N N . SER A 1 128 ? 10.664 0.643 -34.232 1.00 22.75 128 SER A N 1
ATOM 1018 C CA . SER A 1 128 ? 9.683 -0.333 -34.724 1.00 22.75 128 SER A CA 1
ATOM 1019 C C . SER A 1 128 ? 9.360 -1.500 -33.771 1.00 22.75 128 SER A C 1
ATOM 1021 O O . SER A 1 128 ? 10.218 -1.976 -33.029 1.00 22.75 128 SER A O 1
ATOM 1023 N N . GLN A 1 129 ? 8.115 -1.987 -33.845 1.00 27.08 129 GLN A N 1
ATOM 1024 C CA . GLN A 1 129 ? 7.599 -3.181 -33.166 1.00 27.08 129 GLN A CA 1
ATOM 1025 C C . GLN A 1 129 ? 8.074 -4.467 -33.867 1.00 27.08 129 GLN A C 1
ATOM 1027 O O . GLN A 1 129 ? 7.900 -4.613 -35.075 1.00 27.08 129 GLN A O 1
ATOM 1032 N N . SER A 1 130 ? 8.570 -5.453 -33.113 1.00 24.06 130 SER A N 1
ATOM 1033 C CA . SER A 1 130 ? 8.652 -6.842 -33.588 1.00 24.06 130 SER A CA 1
ATOM 1034 C C . SER A 1 130 ? 8.027 -7.810 -32.579 1.00 24.06 130 SER A C 1
ATOM 1036 O O . SER A 1 130 ? 8.107 -7.628 -31.364 1.00 24.06 130 SER A O 1
ATOM 1038 N N . LYS A 1 131 ? 7.292 -8.777 -33.136 1.00 25.02 131 LYS A N 1
ATOM 1039 C CA . LYS A 1 131 ? 6.372 -9.712 -32.483 1.00 25.02 131 LYS A CA 1
ATOM 1040 C C . LYS A 1 131 ? 7.114 -10.801 -31.698 1.00 25.02 131 LYS A C 1
ATOM 1042 O O . LYS A 1 131 ? 8.144 -11.305 -32.128 1.00 25.02 131 LYS A O 1
ATOM 1047 N N . PHE A 1 132 ? 6.520 -11.175 -30.566 1.00 26.03 132 PHE A N 1
ATOM 1048 C CA . PHE A 1 132 ? 6.902 -12.280 -29.686 1.00 26.03 132 PHE A CA 1
ATOM 1049 C C . PHE A 1 132 ? 6.774 -13.654 -30.364 1.00 26.03 132 PHE A C 1
ATOM 1051 O O . PHE A 1 132 ? 5.755 -13.933 -30.991 1.00 26.03 132 PHE A O 1
ATOM 1058 N N . LEU A 1 133 ? 7.732 -14.546 -30.095 1.00 22.67 133 LEU A N 1
ATOM 1059 C CA . LEU A 1 133 ? 7.554 -16.002 -30.139 1.00 22.67 133 LEU A CA 1
ATOM 1060 C C . LEU A 1 133 ? 8.118 -16.596 -28.836 1.00 22.67 133 LEU A C 1
ATOM 1062 O O . LEU A 1 133 ? 9.250 -16.2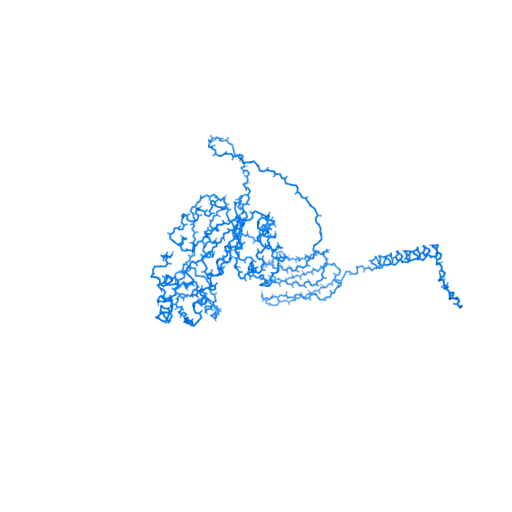99 -28.456 1.00 22.67 133 LEU A O 1
ATOM 1066 N N . LEU A 1 134 ? 7.301 -17.382 -28.127 1.00 26.91 134 LEU A N 1
ATOM 1067 C CA . LEU A 1 134 ? 7.696 -18.131 -26.928 1.00 26.91 134 LEU A CA 1
ATOM 1068 C C . LEU A 1 134 ? 8.368 -19.458 -27.321 1.00 26.91 134 LEU A C 1
ATOM 1070 O O . LEU A 1 134 ? 7.827 -20.155 -28.177 1.00 26.91 134 LEU A O 1
ATOM 1074 N N . PRO A 1 135 ? 9.449 -19.873 -26.640 1.00 29.23 135 PRO A N 1
ATOM 1075 C CA . PRO A 1 135 ? 9.857 -21.271 -26.592 1.00 29.23 135 PRO A CA 1
ATOM 1076 C C . PRO A 1 135 ? 9.186 -21.999 -25.419 1.00 29.23 135 PRO A C 1
ATOM 1078 O O . PRO A 1 135 ? 9.199 -21.525 -24.281 1.00 29.23 135 PRO A O 1
ATOM 1081 N N . ASP A 1 136 ? 8.622 -23.160 -25.738 1.00 27.95 136 ASP A N 1
ATOM 1082 C CA . ASP A 1 136 ? 8.033 -24.141 -24.830 1.00 27.95 136 ASP A CA 1
ATOM 1083 C C . ASP A 1 136 ? 9.116 -24.806 -23.956 1.00 27.95 136 ASP A C 1
ATOM 1085 O O . ASP A 1 136 ? 10.227 -25.072 -24.427 1.00 27.95 136 ASP A O 1
ATOM 1089 N N . TYR A 1 137 ? 8.826 -25.052 -22.675 1.00 34.59 137 TYR A N 1
ATOM 1090 C CA . TYR A 1 137 ? 9.815 -25.535 -21.702 1.00 34.59 137 TYR A CA 1
ATOM 1091 C C . TYR A 1 137 ? 9.481 -26.959 -21.256 1.00 34.59 137 TYR A C 1
ATOM 1093 O O . TYR A 1 137 ? 8.765 -27.169 -20.279 1.00 34.59 137 TYR A O 1
ATOM 1101 N N . ASN A 1 138 ? 10.077 -27.945 -21.929 1.00 32.81 138 ASN A N 1
ATOM 1102 C CA . ASN A 1 138 ? 10.207 -29.300 -21.400 1.00 32.81 138 ASN A CA 1
ATOM 1103 C C . ASN A 1 138 ? 11.666 -29.786 -21.460 1.00 32.81 138 ASN A C 1
ATOM 1105 O O . ASN A 1 138 ? 12.411 -29.524 -22.399 1.00 32.81 138 ASN A O 1
ATOM 1109 N N . LYS A 1 139 ? 12.073 -30.428 -20.361 1.00 38.34 139 LYS A N 1
ATOM 1110 C CA . LYS A 1 139 ? 13.441 -30.782 -19.942 1.00 38.34 139 LYS A CA 1
ATOM 1111 C C . LYS A 1 139 ? 14.201 -31.679 -20.934 1.00 38.34 139 LYS A C 1
ATOM 1113 O O . LYS A 1 139 ? 13.619 -32.616 -21.461 1.00 38.34 139 LYS A O 1
ATOM 1118 N N . ASN A 1 140 ? 15.534 -31.527 -20.999 1.00 30.06 140 ASN A N 1
ATOM 1119 C CA . ASN A 1 140 ? 16.502 -32.509 -20.463 1.00 30.06 140 ASN A CA 1
ATOM 1120 C C . ASN A 1 140 ? 17.968 -32.019 -20.537 1.00 30.06 140 ASN A C 1
ATOM 1122 O O . ASN A 1 140 ? 18.341 -31.210 -21.378 1.00 30.06 140 ASN A O 1
ATOM 1126 N N . LYS A 1 141 ? 18.779 -32.480 -19.573 1.00 40.75 141 LYS A N 1
ATOM 1127 C CA . LYS A 1 141 ? 20.195 -32.139 -19.327 1.00 40.75 141 LYS A CA 1
ATOM 1128 C C . LYS A 1 141 ? 21.140 -32.677 -20.415 1.00 40.75 141 LYS A C 1
ATOM 1130 O O . LYS A 1 141 ? 21.113 -33.876 -20.649 1.00 40.75 141 LYS A O 1
ATOM 1135 N N . SER A 1 142 ? 22.105 -31.856 -20.850 1.00 30.61 142 SER A N 1
ATOM 1136 C CA . SER A 1 142 ? 23.540 -32.220 -20.925 1.00 30.61 142 SER A CA 1
ATOM 1137 C C . SER A 1 142 ? 24.427 -31.019 -21.310 1.00 30.61 142 SER A C 1
ATOM 1139 O O . SER A 1 142 ? 24.215 -30.381 -22.334 1.00 30.61 142 SER A O 1
ATOM 1141 N N . SER A 1 143 ? 25.413 -30.732 -20.452 1.00 37.72 143 SER A N 1
ATOM 1142 C CA . SER A 1 143 ? 26.740 -30.134 -20.717 1.00 37.72 143 SER A CA 1
ATOM 1143 C C . SER A 1 143 ? 26.953 -29.214 -21.938 1.00 37.72 143 SER A C 1
ATOM 1145 O O . SER A 1 143 ? 27.297 -29.660 -23.026 1.00 37.72 143 SER A O 1
ATOM 1147 N N . SER A 1 144 ? 26.919 -27.901 -21.706 1.00 34.94 144 SER A N 1
ATOM 1148 C CA . SER A 1 144 ? 28.012 -26.950 -21.992 1.00 34.94 144 SER A CA 1
ATOM 1149 C C . SER A 1 144 ? 27.599 -25.597 -21.405 1.00 34.94 144 SER A C 1
ATOM 1151 O O . SER A 1 144 ? 26.452 -25.179 -21.553 1.00 34.94 144 SER A O 1
ATOM 1153 N N . SER A 1 145 ? 28.489 -24.935 -20.666 1.00 41.78 145 SER A N 1
ATOM 1154 C CA . SER A 1 145 ? 28.241 -23.629 -20.048 1.00 41.78 145 SER A CA 1
ATOM 1155 C C . SER A 1 145 ? 28.187 -22.532 -21.114 1.00 41.78 145 SER A C 1
ATOM 1157 O O . SER A 1 145 ? 29.125 -21.757 -21.278 1.00 41.78 145 SER A O 1
ATOM 1159 N N . LYS A 1 146 ? 27.085 -22.481 -21.859 1.00 39.50 146 LYS A N 1
ATOM 1160 C CA . LYS A 1 146 ? 26.647 -21.262 -22.533 1.00 39.50 146 LYS A CA 1
ATOM 1161 C C . LYS A 1 146 ? 25.986 -20.401 -21.461 1.00 39.50 146 LYS A C 1
ATOM 1163 O O . LYS A 1 146 ? 25.032 -20.854 -20.831 1.00 39.50 146 LYS A O 1
ATOM 1168 N N . GLU A 1 147 ? 26.518 -19.206 -21.208 1.00 44.19 147 GLU A N 1
ATOM 1169 C CA . GLU A 1 147 ? 25.845 -18.216 -20.363 1.00 44.19 147 GLU A CA 1
ATOM 1170 C C . GLU A 1 147 ? 24.426 -18.024 -20.904 1.00 44.19 147 GLU A C 1
ATOM 1172 O O . GLU A 1 147 ? 24.227 -17.539 -22.017 1.00 44.19 147 GLU A O 1
ATOM 1177 N N . GLN A 1 148 ? 23.434 -18.499 -20.153 1.00 52.41 148 GLN A N 1
ATOM 1178 C CA . GLN A 1 148 ? 22.045 -18.375 -20.558 1.00 52.41 148 GLN A CA 1
ATOM 1179 C C . GLN A 1 148 ? 21.697 -16.879 -20.569 1.00 52.41 148 GLN A C 1
ATOM 1181 O O . GLN A 1 148 ? 21.909 -16.212 -19.551 1.00 52.41 148 GLN A O 1
ATOM 1186 N N . PRO A 1 149 ? 21.197 -16.325 -21.690 1.00 56.97 149 PRO A N 1
ATOM 1187 C CA . PRO A 1 149 ? 20.849 -14.913 -21.752 1.00 56.97 149 PRO A CA 1
ATOM 1188 C C . PRO A 1 149 ? 19.794 -14.602 -20.687 1.00 56.97 149 PRO A C 1
ATOM 1190 O O . PRO A 1 149 ? 18.839 -15.360 -20.503 1.00 56.97 149 PRO A O 1
ATOM 1193 N N . CYS A 1 150 ? 19.983 -13.500 -19.954 1.00 65.25 150 CYS A N 1
ATOM 1194 C CA . CYS A 1 150 ? 19.029 -13.084 -18.933 1.00 65.25 150 CYS A CA 1
ATOM 1195 C C . CYS A 1 150 ? 17.636 -12.913 -19.559 1.00 65.25 150 CYS A C 1
ATOM 1197 O O . CYS A 1 150 ? 17.488 -12.287 -20.609 1.00 65.25 150 CYS A O 1
ATOM 1199 N N . MET A 1 151 ? 16.610 -13.427 -18.882 1.00 66.94 151 MET A N 1
ATOM 1200 C CA . MET A 1 151 ? 15.218 -13.184 -19.262 1.00 66.94 151 MET A CA 1
ATOM 1201 C C . MET A 1 151 ? 14.901 -11.675 -19.233 1.00 66.94 151 MET A C 1
ATOM 1203 O O . MET A 1 151 ? 15.496 -10.948 -18.429 1.00 66.94 151 MET A O 1
ATOM 1207 N N . PRO A 1 152 ? 13.948 -11.191 -20.055 1.00 81.06 152 PRO A N 1
ATOM 1208 C CA . PRO A 1 152 ? 13.476 -9.812 -19.979 1.00 81.06 152 PRO A CA 1
ATOM 1209 C C . PRO A 1 152 ? 12.998 -9.451 -18.567 1.00 81.06 152 PRO A C 1
ATOM 1211 O O . PRO A 1 152 ? 12.266 -10.212 -17.935 1.00 81.06 152 PRO A O 1
ATOM 1214 N N . VAL A 1 153 ? 13.403 -8.276 -18.082 1.00 89.00 153 VAL A N 1
ATOM 1215 C CA . VAL A 1 153 ? 13.086 -7.812 -16.725 1.00 89.00 153 VAL A CA 1
ATOM 1216 C C . VAL A 1 153 ? 11.622 -7.382 -16.640 1.00 89.00 153 VAL A C 1
ATOM 1218 O O . VAL A 1 153 ? 11.204 -6.460 -17.342 1.00 89.00 153 VAL A O 1
ATOM 1221 N N . THR A 1 154 ? 10.854 -7.971 -15.723 1.00 93.44 154 THR A N 1
ATOM 1222 C CA . THR A 1 154 ? 9.501 -7.500 -15.403 1.00 93.44 154 THR A CA 1
ATOM 1223 C C . THR A 1 154 ? 9.568 -6.178 -14.642 1.00 93.44 154 THR A C 1
ATOM 1225 O O . THR A 1 154 ? 10.174 -6.083 -13.572 1.00 93.44 154 THR A O 1
ATOM 1228 N N . LEU A 1 155 ? 8.902 -5.147 -15.153 1.00 96.31 155 LEU A N 1
ATOM 1229 C CA . LEU A 1 155 ? 8.740 -3.882 -14.443 1.00 96.31 155 LEU A CA 1
ATOM 1230 C C . LEU A 1 155 ? 7.486 -3.933 -13.573 1.00 96.31 155 LEU A C 1
ATOM 1232 O O . LEU A 1 155 ? 6.448 -4.420 -14.024 1.00 96.31 155 LEU A O 1
ATOM 1236 N N . TYR A 1 156 ? 7.556 -3.428 -12.341 1.00 98.25 156 TYR A N 1
ATOM 1237 C CA . TYR A 1 156 ? 6.381 -3.390 -11.468 1.00 98.25 156 TYR A CA 1
ATOM 1238 C C . TYR A 1 156 ? 6.292 -2.155 -10.568 1.00 98.25 156 TYR A C 1
ATOM 1240 O O . TYR A 1 156 ? 7.284 -1.460 -10.335 1.00 98.25 156 TYR A O 1
ATOM 1248 N N . ALA A 1 157 ? 5.095 -1.903 -10.040 1.00 98.25 157 ALA A N 1
ATOM 1249 C CA . ALA A 1 157 ? 4.825 -0.907 -9.008 1.00 98.25 157 ALA A CA 1
ATOM 1250 C C . ALA A 1 157 ? 3.923 -1.503 -7.914 1.00 98.25 157 ALA A C 1
ATOM 1252 O O . ALA A 1 157 ? 2.919 -2.149 -8.211 1.00 98.25 157 ALA A O 1
ATOM 1253 N N . ILE A 1 158 ? 4.273 -1.281 -6.646 1.00 98.62 158 ILE A N 1
ATOM 1254 C CA . ILE A 1 158 ? 3.437 -1.634 -5.491 1.00 98.62 158 ILE A CA 1
ATOM 1255 C C . ILE A 1 158 ? 2.600 -0.406 -5.141 1.00 98.62 158 ILE A C 1
ATOM 1257 O O . ILE A 1 158 ? 3.106 0.521 -4.509 1.00 98.62 158 ILE A O 1
ATOM 1261 N N . VAL A 1 159 ? 1.335 -0.399 -5.542 1.00 98.31 159 VAL A N 1
ATOM 1262 C CA . VAL A 1 159 ? 0.391 0.686 -5.259 1.00 98.31 159 VAL A CA 1
ATOM 1263 C C . VAL A 1 159 ? -0.348 0.368 -3.968 1.00 98.31 159 VAL A C 1
ATOM 1265 O O . VAL A 1 159 ? -0.915 -0.710 -3.795 1.00 98.31 159 VAL A O 1
ATOM 1268 N N . SER A 1 160 ? -0.291 1.294 -3.017 1.00 97.38 160 SER A N 1
ATOM 1269 C CA . SER A 1 160 ? -0.737 1.036 -1.653 1.00 97.38 160 SER A CA 1
ATOM 1270 C C . SER A 1 160 ? -1.140 2.322 -0.934 1.00 97.38 160 SER A C 1
ATOM 1272 O O . SER A 1 160 ? -0.996 3.435 -1.413 1.00 97.38 160 SER A O 1
ATOM 1274 N N . VAL A 1 161 ? -1.634 2.163 0.279 1.00 94.00 161 VAL A N 1
ATOM 1275 C CA . VAL A 1 161 ? -1.935 3.199 1.273 1.00 94.00 161 VAL A CA 1
ATOM 1276 C C . VAL A 1 161 ? -0.963 3.115 2.450 1.00 94.00 161 VAL A C 1
ATOM 1278 O O . VAL A 1 161 ? -0.329 2.075 2.659 1.00 94.00 161 VAL A O 1
ATOM 1281 N N . GLN A 1 162 ? -0.862 4.165 3.271 1.00 90.00 162 GLN A N 1
ATOM 1282 C CA . GLN A 1 162 ? -0.096 4.084 4.518 1.00 90.00 162 GLN A CA 1
ATOM 1283 C C . GLN A 1 162 ? -0.672 3.015 5.459 1.00 90.00 162 GLN A C 1
ATOM 1285 O O . GLN A 1 162 ? -1.884 2.815 5.557 1.00 90.00 162 GLN A O 1
ATOM 1290 N N . ARG A 1 163 ? 0.222 2.359 6.212 1.00 90.81 163 ARG A N 1
ATOM 1291 C CA . ARG A 1 163 ? -0.105 1.353 7.247 1.00 90.81 163 ARG A CA 1
ATOM 1292 C C . ARG A 1 163 ? -0.840 0.102 6.725 1.00 90.81 163 ARG A C 1
ATOM 1294 O O . ARG A 1 163 ? -1.540 -0.567 7.485 1.00 90.81 163 ARG A O 1
ATOM 1301 N N . SER A 1 164 ? -0.633 -0.247 5.456 1.00 93.38 164 SER A N 1
ATOM 1302 C CA . SER A 1 164 ? -1.137 -1.474 4.816 1.00 93.38 164 SER A CA 1
ATOM 1303 C C . SER A 1 164 ? -0.231 -2.702 4.973 1.00 93.38 164 SER A C 1
ATOM 1305 O O . SER A 1 164 ? -0.593 -3.778 4.528 1.00 93.38 164 SER A O 1
ATOM 1307 N N . GLY A 1 165 ? 0.964 -2.556 5.557 1.00 92.88 165 GLY A N 1
ATOM 1308 C CA . GLY A 1 165 ? 1.982 -3.618 5.561 1.00 92.88 165 GLY A CA 1
ATOM 1309 C C . GLY A 1 165 ? 2.940 -3.580 4.363 1.00 92.88 165 GLY A C 1
ATOM 1310 O O . GLY A 1 165 ? 3.817 -4.431 4.253 1.00 92.88 165 GLY A O 1
ATOM 1311 N N . SER A 1 166 ? 2.854 -2.553 3.515 1.00 94.06 166 SER A N 1
ATOM 1312 C CA . SER A 1 166 ? 3.672 -2.415 2.303 1.00 94.06 166 SER A CA 1
ATOM 1313 C C . SER A 1 166 ? 5.183 -2.417 2.503 1.00 94.06 166 SER A C 1
ATOM 1315 O O . SER A 1 166 ? 5.902 -2.899 1.636 1.00 94.06 166 SER A O 1
ATOM 1317 N N . LYS A 1 167 ? 5.693 -1.955 3.650 1.00 92.00 167 LYS A N 1
ATOM 1318 C CA . LYS A 1 167 ? 7.125 -2.082 3.966 1.00 92.00 167 LYS A CA 1
ATOM 1319 C C . LYS A 1 167 ? 7.549 -3.535 4.221 1.00 92.00 167 LYS A C 1
ATOM 1321 O O . LYS A 1 167 ? 8.609 -3.944 3.765 1.00 92.00 167 LYS A O 1
ATOM 1326 N N . TRP A 1 168 ? 6.726 -4.310 4.929 1.00 93.69 168 TRP A N 1
ATOM 1327 C CA . TRP A 1 168 ? 7.002 -5.727 5.179 1.00 93.69 168 TRP A CA 1
ATOM 1328 C C . TRP A 1 168 ? 6.941 -6.533 3.880 1.00 93.69 168 TRP A C 1
ATOM 1330 O O . TRP A 1 168 ? 7.874 -7.278 3.590 1.00 93.69 168 TRP A O 1
ATOM 1340 N N . PHE A 1 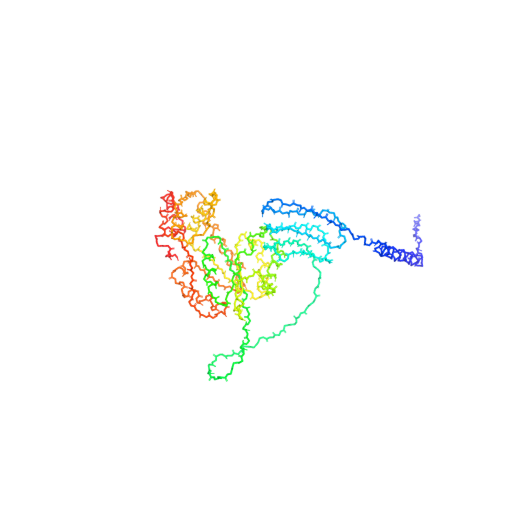169 ? 5.908 -6.300 3.069 1.00 96.75 169 PHE A N 1
ATOM 1341 C CA . PHE A 1 169 ? 5.758 -6.909 1.748 1.00 96.75 169 PHE A CA 1
ATOM 1342 C C . PHE A 1 169 ? 6.934 -6.583 0.812 1.00 96.75 169 PHE A C 1
ATOM 1344 O O . PHE A 1 169 ? 7.532 -7.472 0.214 1.00 96.75 169 PHE A O 1
ATOM 1351 N N . GLU A 1 170 ? 7.340 -5.314 0.744 1.00 96.06 170 GLU A N 1
ATOM 1352 C CA . GLU A 1 170 ? 8.517 -4.894 -0.021 1.00 96.06 170 GLU A CA 1
ATOM 1353 C C . GLU A 1 170 ? 9.807 -5.576 0.461 1.00 96.06 170 GLU A C 1
ATOM 1355 O O . GLU A 1 170 ? 10.654 -5.958 -0.348 1.00 96.06 170 GLU A O 1
ATOM 1360 N N . ALA A 1 171 ? 9.972 -5.743 1.773 1.00 93.31 171 ALA A N 1
ATOM 1361 C CA . ALA A 1 171 ? 11.130 -6.429 2.329 1.00 93.31 171 ALA A CA 1
ATOM 1362 C C . ALA A 1 171 ? 11.160 -7.923 1.971 1.00 93.31 171 ALA A C 1
ATOM 1364 O O . ALA A 1 171 ? 12.245 -8.447 1.729 1.00 93.31 171 ALA A O 1
ATOM 1365 N N . LEU A 1 172 ? 9.996 -8.581 1.877 1.00 95.38 172 LEU A N 1
ATOM 1366 C CA . LEU A 1 172 ? 9.895 -9.946 1.351 1.00 95.38 172 LEU A CA 1
ATOM 1367 C C . LEU A 1 172 ? 10.363 -10.001 -0.109 1.00 95.38 172 LEU A C 1
ATOM 1369 O O . LEU A 1 172 ? 11.193 -10.838 -0.446 1.00 95.38 172 LEU A O 1
ATOM 1373 N N . LEU A 1 173 ? 9.916 -9.080 -0.968 1.00 95.94 173 LEU A N 1
ATOM 1374 C CA . LEU A 1 173 ? 10.371 -9.031 -2.365 1.00 95.94 173 LEU A CA 1
ATOM 1375 C C . LEU A 1 173 ? 11.882 -8.772 -2.480 1.00 95.94 173 LEU A C 1
ATOM 1377 O O . LEU A 1 173 ? 12.574 -9.444 -3.241 1.00 95.94 173 LEU A O 1
ATOM 1381 N N . ASN A 1 174 ? 12.418 -7.842 -1.687 1.00 93.50 174 ASN A N 1
ATOM 1382 C CA . ASN A 1 174 ? 13.847 -7.514 -1.679 1.00 93.50 174 ASN A CA 1
ATOM 1383 C C . ASN A 1 174 ? 14.742 -8.615 -1.081 1.00 93.50 174 ASN A C 1
ATOM 1385 O O . ASN A 1 174 ? 15.962 -8.556 -1.255 1.00 93.50 174 ASN A O 1
ATOM 1389 N N . ASN A 1 175 ? 14.167 -9.618 -0.411 1.00 92.69 175 ASN A N 1
ATOM 1390 C CA . ASN A 1 175 ? 14.883 -10.826 0.000 1.00 92.69 175 ASN A CA 1
ATOM 1391 C C . ASN A 1 175 ? 15.226 -11.741 -1.191 1.00 92.69 175 ASN A C 1
ATOM 1393 O O . ASN A 1 175 ? 16.140 -12.554 -1.085 1.00 92.69 175 ASN A O 1
ATOM 1397 N N . HIS A 1 176 ? 14.551 -11.601 -2.336 1.00 91.88 176 HIS A N 1
ATOM 1398 C CA . HIS A 1 176 ? 14.836 -12.407 -3.517 1.00 91.88 176 HIS A CA 1
ATOM 1399 C C . HIS A 1 176 ? 16.068 -11.899 -4.284 1.00 91.88 176 HIS A C 1
ATOM 1401 O O . HIS A 1 176 ? 16.181 -10.725 -4.644 1.00 91.88 176 HIS A O 1
ATOM 1407 N N . ASP A 1 177 ? 16.957 -12.817 -4.664 1.00 86.81 177 ASP A N 1
ATOM 1408 C CA . ASP A 1 177 ? 18.187 -12.510 -5.405 1.00 86.81 177 ASP A CA 1
ATOM 1409 C C . ASP A 1 177 ? 17.993 -11.888 -6.796 1.00 86.81 177 ASP A C 1
ATOM 1411 O O . ASP A 1 177 ? 18.905 -11.233 -7.274 1.00 86.81 177 ASP A O 1
ATOM 1415 N N . ASN A 1 178 ? 16.816 -11.960 -7.418 1.00 90.06 178 ASN A N 1
ATOM 1416 C CA . ASN A 1 178 ? 16.564 -11.437 -8.764 1.00 90.06 178 ASN A CA 1
ATOM 1417 C C . ASN A 1 178 ? 15.456 -10.375 -8.777 1.00 90.06 178 ASN A C 1
ATOM 1419 O O . ASN A 1 178 ? 15.075 -9.906 -9.844 1.00 90.06 178 ASN A O 1
ATOM 1423 N N . ILE A 1 179 ? 14.949 -9.965 -7.611 1.00 92.06 179 ILE A N 1
ATOM 1424 C CA . ILE A 1 179 ? 13.959 -8.891 -7.496 1.00 92.06 179 ILE A CA 1
ATOM 1425 C C . ILE A 1 179 ? 14.589 -7.692 -6.800 1.00 92.06 179 ILE A C 1
ATOM 1427 O O . ILE A 1 179 ? 15.474 -7.825 -5.943 1.00 92.06 179 ILE A O 1
ATOM 1431 N N . ARG A 1 180 ? 14.158 -6.499 -7.207 1.00 90.81 180 ARG A N 1
ATOM 1432 C CA . ARG A 1 180 ? 14.524 -5.247 -6.553 1.00 90.81 180 ARG A CA 1
ATOM 1433 C C . ARG A 1 180 ? 13.353 -4.276 -6.523 1.00 90.81 180 ARG A C 1
ATOM 1435 O O . ARG A 1 180 ? 12.788 -3.960 -7.565 1.00 90.81 180 ARG A O 1
ATOM 1442 N N . SER A 1 181 ? 13.031 -3.787 -5.333 1.00 93.25 181 SER A N 1
ATOM 1443 C CA . SER A 1 181 ? 12.121 -2.666 -5.094 1.00 93.25 181 SER A CA 1
ATOM 1444 C C . SER A 1 181 ? 12.903 -1.475 -4.547 1.00 93.25 181 SER A C 1
ATOM 1446 O O . SER A 1 181 ? 13.687 -1.628 -3.606 1.00 93.25 181 SER A O 1
ATOM 1448 N N . HIS A 1 182 ? 12.688 -0.293 -5.122 1.00 90.19 182 HIS A N 1
ATOM 1449 C CA . HIS A 1 182 ? 13.420 0.939 -4.806 1.00 90.19 182 HIS A CA 1
ATOM 1450 C C . HIS A 1 182 ? 12.785 1.810 -3.709 1.00 90.19 182 HIS A C 1
ATOM 1452 O O . HIS A 1 182 ? 13.146 2.979 -3.581 1.00 90.19 182 HIS A O 1
ATOM 1458 N N . GLY A 1 183 ? 11.879 1.278 -2.888 1.00 90.00 183 GLY A N 1
ATOM 1459 C CA . GLY A 1 183 ? 11.219 2.075 -1.856 1.00 90.00 183 GLY A CA 1
ATOM 1460 C C . GLY A 1 183 ? 10.210 3.065 -2.430 1.00 90.00 183 GLY A C 1
ATOM 1461 O O . GLY A 1 183 ? 9.709 2.905 -3.542 1.00 90.00 183 GLY A O 1
ATOM 1462 N N . GLU A 1 184 ? 9.896 4.089 -1.639 1.00 90.00 184 GLU A N 1
ATOM 1463 C CA . GLU A 1 184 ? 8.940 5.143 -1.995 1.00 90.00 184 GLU A CA 1
ATOM 1464 C C . GLU A 1 184 ? 9.627 6.264 -2.770 1.00 90.00 184 GLU A C 1
ATOM 1466 O O . GLU A 1 184 ? 10.046 7.269 -2.197 1.00 90.00 184 GLU A O 1
ATOM 1471 N N . ILE A 1 185 ? 9.748 6.099 -4.087 1.00 87.38 185 ILE A N 1
ATOM 1472 C CA . ILE A 1 185 ? 10.444 7.074 -4.945 1.00 87.38 185 ILE A CA 1
ATOM 1473 C C . ILE A 1 185 ? 9.725 8.433 -5.010 1.00 87.38 185 ILE A C 1
ATOM 1475 O O . ILE A 1 185 ? 10.369 9.451 -5.242 1.00 87.38 185 ILE A O 1
ATOM 1479 N N . PHE A 1 186 ? 8.415 8.457 -4.746 1.00 85.75 186 PHE A N 1
ATOM 1480 C CA . PHE A 1 186 ? 7.590 9.668 -4.725 1.00 85.75 186 PHE A CA 1
ATOM 1481 C C . PHE A 1 186 ? 7.435 10.284 -3.323 1.00 85.75 186 PHE A C 1
ATOM 1483 O O . PHE A 1 186 ? 6.659 11.216 -3.146 1.00 85.75 186 PHE A O 1
ATOM 1490 N N . TYR A 1 187 ? 8.165 9.805 -2.308 1.00 78.50 187 TYR A N 1
ATOM 1491 C CA . TYR A 1 187 ? 8.041 10.334 -0.942 1.00 78.50 187 TYR A CA 1
ATOM 1492 C C . TYR A 1 187 ? 8.522 11.789 -0.806 1.00 78.50 187 TYR A C 1
ATOM 1494 O O . TYR A 1 187 ? 7.890 12.583 -0.116 1.00 78.50 187 TYR A O 1
ATOM 1502 N N . ASN A 1 188 ? 9.630 12.133 -1.473 1.00 71.06 188 ASN A N 1
ATOM 1503 C CA . ASN A 1 188 ? 10.227 13.479 -1.459 1.00 71.06 188 ASN A CA 1
ATOM 1504 C C . ASN A 1 188 ? 9.807 14.338 -2.661 1.00 71.06 188 ASN A C 1
ATOM 1506 O O . ASN A 1 188 ? 10.334 15.431 -2.857 1.00 71.06 188 ASN A O 1
ATOM 1510 N N . VAL A 1 189 ? 8.925 13.810 -3.502 1.00 70.31 189 VAL A N 1
ATOM 1511 C CA . VAL A 1 189 ? 8.409 14.503 -4.676 1.00 70.31 189 VAL A CA 1
ATOM 1512 C C . VAL A 1 189 ? 7.206 15.334 -4.223 1.00 70.31 189 VAL A C 1
ATOM 1514 O O . VAL A 1 189 ? 6.451 14.889 -3.357 1.00 70.31 189 VAL A O 1
ATOM 1517 N N . ASP A 1 190 ? 7.056 16.555 -4.747 1.00 65.38 190 ASP A N 1
ATOM 1518 C CA . ASP A 1 190 ? 5.948 17.435 -4.360 1.00 65.38 190 ASP A CA 1
ATOM 1519 C C . ASP A 1 190 ? 4.607 16.699 -4.526 1.00 65.38 190 ASP A C 1
ATOM 1521 O O . ASP A 1 190 ? 4.374 15.996 -5.509 1.00 65.38 190 ASP A O 1
ATOM 1525 N N . ARG A 1 191 ? 3.709 16.844 -3.552 1.00 58.38 191 ARG A N 1
ATOM 1526 C CA . ARG A 1 191 ? 2.394 16.195 -3.581 1.00 58.38 191 ARG A CA 1
ATOM 1527 C C . ARG A 1 191 ? 1.523 16.718 -4.719 1.00 58.38 191 ARG A C 1
ATOM 1529 O O . ARG A 1 191 ? 0.649 15.988 -5.167 1.00 58.38 191 ARG A O 1
ATOM 1536 N N . LYS A 1 192 ? 1.782 17.933 -5.216 1.00 62.12 192 LYS A N 1
ATOM 1537 C CA . LYS A 1 192 ? 1.111 18.510 -6.393 1.00 62.12 192 LYS A CA 1
ATOM 1538 C C . LYS A 1 192 ? 1.844 18.186 -7.699 1.00 62.12 192 LYS A C 1
ATOM 1540 O O . LYS A 1 192 ? 2.029 19.054 -8.550 1.00 62.12 192 LYS A O 1
ATOM 1545 N N . CYS A 1 193 ? 2.292 16.944 -7.863 1.00 70.69 193 CYS A N 1
ATOM 1546 C CA . CYS A 1 193 ? 2.926 16.542 -9.111 1.00 70.69 193 CYS A CA 1
ATOM 1547 C C . CYS A 1 193 ? 1.901 16.314 -10.212 1.00 70.69 193 CYS A C 1
ATOM 1549 O O . CYS A 1 193 ? 0.950 15.555 -10.048 1.00 70.69 193 CYS A O 1
ATOM 1551 N N . ASN A 1 194 ? 2.140 16.961 -11.349 1.00 84.62 194 ASN A N 1
ATOM 1552 C CA . ASN A 1 194 ? 1.422 16.687 -12.581 1.00 84.62 194 ASN A CA 1
ATOM 1553 C C . ASN A 1 194 ? 2.009 15.457 -13.291 1.00 84.62 194 ASN A C 1
ATOM 1555 O O . ASN A 1 194 ? 3.121 14.998 -12.994 1.00 84.62 194 ASN A O 1
ATOM 1559 N N . MET A 1 195 ? 1.273 14.951 -14.277 1.00 90.94 195 MET A N 1
ATOM 1560 C CA . MET A 1 195 ? 1.667 13.775 -15.047 1.00 90.94 195 MET A CA 1
ATOM 1561 C C . MET A 1 195 ? 3.046 13.910 -15.724 1.00 90.94 195 MET A C 1
ATOM 1563 O O . MET A 1 195 ? 3.767 12.921 -15.836 1.00 90.94 195 MET A O 1
ATOM 1567 N N . THR A 1 196 ? 3.467 15.117 -16.122 1.00 88.06 196 THR A N 1
ATOM 1568 C CA . THR A 1 196 ? 4.792 15.353 -16.729 1.00 88.06 196 THR A CA 1
ATOM 1569 C C . THR A 1 196 ? 5.926 15.025 -15.760 1.00 88.06 196 THR A C 1
ATOM 1571 O O . THR A 1 196 ? 6.864 14.309 -16.123 1.00 88.06 196 THR A O 1
ATOM 1574 N N . VAL A 1 197 ? 5.830 15.495 -14.511 1.00 88.12 197 VAL A N 1
ATOM 1575 C CA . VAL A 1 197 ? 6.821 15.191 -13.465 1.00 88.12 197 VAL A CA 1
ATOM 1576 C C . VAL A 1 197 ? 6.796 13.704 -13.123 1.00 88.12 197 VAL A C 1
ATOM 1578 O O . VAL A 1 197 ? 7.850 13.072 -13.040 1.00 88.12 197 VAL A O 1
ATOM 1581 N N . ILE A 1 198 ? 5.600 13.125 -12.986 1.00 89.25 198 ILE A N 1
ATOM 1582 C CA . ILE A 1 198 ? 5.425 11.694 -12.715 1.00 89.25 198 ILE A CA 1
ATOM 1583 C C . ILE A 1 198 ? 6.110 10.859 -13.797 1.00 89.25 198 ILE A C 1
ATOM 1585 O O . ILE A 1 198 ? 6.951 10.016 -13.484 1.00 89.25 198 ILE A O 1
ATOM 1589 N N . LYS A 1 199 ? 5.825 11.140 -15.070 1.00 91.25 199 LYS A N 1
ATOM 1590 C CA . LYS A 1 199 ? 6.428 10.453 -16.213 1.00 91.25 199 LYS A CA 1
ATOM 1591 C C . LYS A 1 199 ? 7.953 10.548 -16.199 1.00 91.25 199 LYS A C 1
ATOM 1593 O O . LYS A 1 199 ? 8.609 9.530 -16.392 1.00 91.25 199 LYS A O 1
ATOM 1598 N N . ALA A 1 200 ? 8.522 11.725 -15.929 1.00 88.88 200 ALA A N 1
ATOM 1599 C CA . ALA A 1 200 ? 9.974 11.902 -15.865 1.00 88.88 200 ALA A CA 1
ATOM 1600 C C . ALA A 1 200 ? 10.622 11.034 -14.768 1.00 88.88 200 ALA A C 1
ATOM 1602 O O . ALA A 1 200 ? 11.667 10.415 -14.990 1.00 88.88 200 ALA A O 1
ATOM 1603 N N . VAL A 1 201 ? 9.983 10.935 -13.598 1.00 89.19 201 VAL A N 1
ATOM 1604 C CA . VAL A 1 201 ? 10.440 10.060 -12.507 1.00 89.19 201 VAL A CA 1
ATOM 1605 C C . VAL A 1 201 ? 10.335 8.585 -12.906 1.00 89.19 201 VAL A C 1
ATOM 1607 O O . VAL A 1 201 ? 11.297 7.837 -12.715 1.00 89.19 201 VAL A O 1
ATOM 1610 N N . LEU A 1 202 ? 9.211 8.164 -13.494 1.00 91.12 202 LEU A N 1
ATOM 1611 C CA . LEU A 1 202 ? 9.010 6.784 -13.948 1.00 91.12 202 LEU A CA 1
ATOM 1612 C C . LEU A 1 202 ? 10.016 6.395 -15.038 1.00 91.12 202 LEU A C 1
ATOM 1614 O O . LEU A 1 202 ? 10.656 5.350 -14.931 1.00 91.12 202 LEU A O 1
ATOM 1618 N N . ASP A 1 203 ? 10.227 7.260 -16.033 1.00 90.06 203 ASP A N 1
ATOM 1619 C CA . ASP A 1 203 ? 11.202 7.044 -17.104 1.00 90.06 203 ASP A CA 1
ATOM 1620 C C . ASP A 1 203 ? 12.618 6.905 -16.535 1.00 90.06 203 ASP A C 1
ATOM 1622 O O . ASP A 1 203 ? 13.359 6.007 -16.941 1.00 90.06 203 ASP A O 1
ATOM 1626 N N . ARG A 1 204 ? 12.982 7.709 -15.529 1.00 85.06 204 ARG A N 1
ATOM 1627 C CA . ARG A 1 204 ? 14.273 7.582 -14.844 1.00 85.06 204 ARG A CA 1
ATOM 1628 C C . ARG A 1 204 ? 14.418 6.231 -14.142 1.00 85.06 204 ARG A C 1
ATOM 1630 O O . ARG A 1 204 ? 15.439 5.569 -14.333 1.00 85.06 204 ARG A O 1
ATOM 1637 N N . VAL A 1 205 ? 13.426 5.811 -13.354 1.00 84.44 205 VAL A N 1
ATOM 1638 C CA . VAL A 1 205 ? 13.480 4.544 -12.598 1.00 84.44 205 VAL A CA 1
ATOM 1639 C C . VAL A 1 205 ? 13.485 3.328 -13.524 1.00 84.44 205 VAL A C 1
ATOM 1641 O O . VAL A 1 205 ? 14.248 2.389 -13.298 1.00 84.44 205 VAL A O 1
ATOM 1644 N N . TYR A 1 206 ? 12.690 3.359 -14.592 1.00 87.31 206 TYR A N 1
ATOM 1645 C CA . TYR A 1 206 ? 12.541 2.239 -15.521 1.00 87.31 206 TYR A CA 1
ATOM 1646 C C . TYR A 1 206 ? 13.500 2.258 -16.710 1.00 87.31 206 TYR A C 1
ATOM 1648 O O . TYR A 1 206 ? 13.546 1.285 -17.457 1.00 87.31 206 TYR A O 1
ATOM 1656 N N . SER A 1 207 ? 14.310 3.306 -16.881 1.00 81.94 207 SER A N 1
ATOM 1657 C CA . SER A 1 207 ? 15.394 3.303 -17.871 1.00 81.94 207 SER A CA 1
ATOM 1658 C C . SER A 1 207 ? 16.435 2.214 -17.600 1.00 81.94 207 SER A C 1
ATOM 1660 O O . SER A 1 207 ? 17.184 1.861 -18.505 1.00 81.94 207 SER A O 1
ATOM 1662 N N . LEU A 1 208 ? 16.522 1.719 -16.356 1.00 70.38 208 LEU A N 1
ATOM 1663 C CA . LEU A 1 208 ? 17.546 0.784 -15.870 1.00 70.38 208 LEU A CA 1
ATOM 1664 C C . LEU A 1 208 ? 19.001 1.270 -16.092 1.00 70.38 208 LEU A C 1
ATOM 1666 O O . LEU A 1 208 ? 19.944 0.554 -15.761 1.00 70.38 208 LEU A O 1
ATOM 1670 N N . LYS A 1 209 ? 19.205 2.508 -16.572 1.00 60.66 209 LYS A N 1
ATOM 1671 C CA . LYS A 1 209 ? 20.502 3.159 -16.829 1.00 60.66 209 LYS A CA 1
ATOM 1672 C C . LYS A 1 209 ? 21.040 3.828 -15.562 1.00 60.66 209 LYS A C 1
ATOM 1674 O O . LYS A 1 209 ? 21.303 5.028 -15.535 1.00 60.66 209 LYS A O 1
ATOM 1679 N N . TRP A 1 210 ? 21.147 3.070 -14.474 1.00 54.12 210 TRP A N 1
ATOM 1680 C CA . TRP A 1 210 ? 21.597 3.618 -13.195 1.00 54.12 210 TRP A CA 1
ATOM 1681 C C . TRP A 1 210 ? 23.106 3.432 -13.007 1.00 54.12 210 TRP A C 1
ATOM 1683 O O . TRP A 1 210 ? 23.611 2.314 -13.113 1.00 54.12 210 TRP A O 1
ATOM 1693 N N . ASN A 1 211 ? 23.821 4.514 -12.675 1.00 42.56 211 ASN A N 1
ATOM 1694 C CA . ASN A 1 211 ? 25.249 4.466 -12.359 1.00 42.56 211 ASN A CA 1
ATOM 1695 C C . ASN A 1 211 ? 25.499 3.490 -11.201 1.00 42.56 211 ASN A C 1
ATOM 1697 O O . ASN A 1 211 ? 25.054 3.696 -10.066 1.00 42.56 211 ASN A O 1
ATOM 1701 N N . VAL A 1 212 ? 26.241 2.430 -11.522 1.00 39.47 212 VAL A N 1
ATOM 1702 C CA . VAL A 1 212 ? 26.561 1.242 -10.709 1.00 39.47 212 VAL A CA 1
ATOM 1703 C C . VAL A 1 212 ? 27.218 1.586 -9.355 1.00 39.47 212 VAL A C 1
ATOM 1705 O O . VAL A 1 212 ? 27.303 0.741 -8.470 1.00 39.47 212 VAL A O 1
ATOM 1708 N N . SER A 1 213 ? 27.635 2.837 -9.149 1.00 39.44 213 SER A N 1
ATOM 1709 C CA . SER A 1 213 ? 28.329 3.325 -7.953 1.00 39.44 213 SER A CA 1
ATOM 1710 C C . SER A 1 213 ? 27.424 3.677 -6.763 1.00 39.44 213 SER A C 1
ATOM 1712 O O . SER A 1 213 ? 27.867 3.598 -5.620 1.00 39.44 213 SER A O 1
ATOM 1714 N N . THR A 1 214 ? 26.156 4.042 -6.978 1.00 40.44 214 THR A N 1
ATOM 1715 C CA . THR A 1 214 ? 25.292 4.566 -5.889 1.00 40.44 214 THR A CA 1
ATOM 1716 C C . THR A 1 214 ? 24.601 3.489 -5.052 1.00 40.44 214 THR A C 1
ATOM 1718 O O . THR A 1 214 ? 24.039 3.786 -4.000 1.00 40.44 214 THR A O 1
ATOM 1721 N N . PHE A 1 215 ? 24.666 2.221 -5.462 1.00 47.66 215 PHE A N 1
ATOM 1722 C CA . PHE A 1 215 ? 24.023 1.125 -4.745 1.00 47.66 215 PHE A CA 1
ATOM 1723 C C . PHE A 1 215 ? 25.009 -0.015 -4.490 1.00 47.66 215 PHE A C 1
ATOM 1725 O O . PHE A 1 215 ? 25.154 -0.923 -5.301 1.00 47.66 215 PHE A O 1
ATOM 1732 N N . ARG A 1 216 ? 25.650 0.015 -3.314 1.00 40.28 216 ARG A N 1
ATOM 1733 C CA . ARG A 1 216 ? 26.506 -1.051 -2.758 1.00 40.28 216 ARG A CA 1
ATOM 1734 C C . ARG A 1 216 ? 25.722 -2.341 -2.445 1.00 40.28 216 ARG A C 1
ATOM 1736 O O . ARG A 1 216 ? 25.623 -2.763 -1.296 1.00 40.28 216 ARG A O 1
ATOM 1743 N N . ARG A 1 217 ? 25.155 -2.998 -3.453 1.00 46.97 217 ARG A N 1
ATOM 1744 C CA . ARG A 1 217 ? 24.830 -4.430 -3.395 1.00 46.97 217 ARG A CA 1
ATOM 1745 C C . ARG A 1 217 ? 25.379 -5.065 -4.666 1.00 46.97 217 ARG A C 1
ATOM 1747 O O . ARG A 1 217 ? 25.098 -4.557 -5.747 1.00 46.97 217 ARG A O 1
ATOM 1754 N N . LYS A 1 218 ? 26.207 -6.110 -4.501 1.00 43.38 218 LYS A N 1
ATOM 1755 C CA . LYS A 1 218 ? 26.883 -6.860 -5.577 1.00 43.38 218 LYS A CA 1
ATOM 1756 C C . LYS A 1 218 ? 25.967 -6.984 -6.799 1.00 43.38 218 LYS A C 1
ATOM 1758 O O . LYS A 1 218 ? 24.797 -7.335 -6.651 1.00 43.38 218 LYS A O 1
ATOM 1763 N N . LYS A 1 219 ? 26.518 -6.666 -7.974 1.00 48.81 219 LYS A N 1
ATOM 1764 C CA . LYS A 1 219 ? 25.885 -6.778 -9.293 1.00 48.81 219 LYS A CA 1
ATOM 1765 C C . LYS A 1 219 ? 25.149 -8.125 -9.370 1.00 48.81 219 LYS A C 1
ATOM 1767 O O . LYS A 1 219 ? 25.780 -9.175 -9.369 1.00 48.81 219 LYS A O 1
ATOM 1772 N N . LYS A 1 220 ? 23.814 -8.099 -9.321 1.00 57.41 220 LYS A N 1
ATOM 1773 C CA . LYS A 1 220 ? 22.979 -9.289 -9.526 1.00 57.41 220 LYS A CA 1
ATOM 1774 C C . LYS A 1 220 ? 23.015 -9.560 -11.029 1.00 57.41 220 LYS A C 1
ATOM 1776 O O . LYS A 1 220 ? 22.527 -8.732 -11.791 1.00 57.41 220 LYS A O 1
ATOM 1781 N N . ASN A 1 221 ? 23.660 -10.649 -11.446 1.00 60.41 221 ASN A N 1
ATOM 1782 C CA . ASN A 1 221 ? 24.026 -10.863 -12.853 1.00 60.41 221 ASN A CA 1
ATOM 1783 C C . ASN A 1 221 ? 22.821 -10.996 -13.804 1.00 60.41 221 ASN A C 1
ATOM 1785 O O . ASN A 1 221 ? 22.969 -10.674 -14.972 1.00 60.41 221 ASN A O 1
ATOM 1789 N N . CYS A 1 222 ? 21.625 -11.336 -13.305 1.00 75.38 222 CYS A N 1
ATOM 1790 C CA . CYS A 1 222 ? 20.366 -11.216 -14.046 1.00 75.38 222 CYS A CA 1
ATOM 1791 C C . CYS A 1 222 ? 19.229 -10.790 -13.102 1.00 75.38 222 CYS A C 1
ATOM 1793 O O . CYS A 1 222 ? 18.982 -11.442 -12.084 1.00 75.38 222 CYS A O 1
ATOM 1795 N N . MET A 1 223 ? 18.523 -9.705 -13.426 1.00 86.06 223 MET A N 1
ATOM 1796 C CA . MET A 1 223 ? 17.319 -9.277 -12.703 1.00 86.06 223 MET A CA 1
ATOM 1797 C C . MET A 1 223 ? 16.080 -9.906 -13.345 1.00 86.06 223 MET A C 1
ATOM 1799 O O . MET A 1 223 ? 15.940 -9.864 -14.558 1.00 86.06 223 MET A O 1
ATOM 1803 N N . ALA A 1 224 ? 15.175 -10.452 -12.538 1.00 90.38 224 ALA A N 1
ATOM 1804 C CA . ALA A 1 224 ? 13.875 -10.951 -12.984 1.00 90.38 224 ALA A CA 1
ATOM 1805 C C . ALA A 1 224 ? 12.792 -9.870 -12.876 1.00 90.38 224 ALA A C 1
ATOM 1807 O O . ALA A 1 224 ? 11.950 -9.757 -13.759 1.00 90.38 224 ALA A O 1
ATOM 1808 N N . ALA A 1 225 ? 12.826 -9.044 -11.821 1.00 93.62 225 ALA A N 1
ATOM 1809 C CA . ALA A 1 225 ? 11.857 -7.965 -11.652 1.00 93.62 225 ALA A CA 1
ATOM 1810 C C . ALA A 1 225 ? 12.439 -6.716 -10.976 1.00 93.62 225 ALA A C 1
ATOM 1812 O O . ALA A 1 225 ? 13.189 -6.802 -9.996 1.00 93.62 225 ALA A O 1
ATOM 1813 N N . VAL A 1 226 ? 12.050 -5.539 -11.468 1.00 93.38 226 VAL A N 1
ATOM 1814 C CA . VAL A 1 226 ? 12.449 -4.234 -10.926 1.00 93.38 226 VAL A CA 1
ATOM 1815 C C . VAL A 1 226 ? 11.230 -3.342 -10.743 1.00 93.38 226 VAL A C 1
ATOM 1817 O O . VAL A 1 226 ? 10.428 -3.157 -11.654 1.00 93.38 226 VAL A O 1
ATOM 1820 N N . GLY A 1 227 ? 11.110 -2.750 -9.561 1.00 95.81 227 GLY A N 1
ATOM 1821 C CA . GLY A 1 227 ? 9.990 -1.887 -9.243 1.00 95.81 227 GLY A CA 1
ATOM 1822 C C . GLY A 1 227 ? 10.258 -0.945 -8.088 1.00 95.81 227 GLY A C 1
ATOM 1823 O O . GLY A 1 227 ? 11.405 -0.697 -7.698 1.00 95.81 227 GLY A O 1
ATOM 1824 N N . PHE A 1 228 ? 9.173 -0.398 -7.565 1.00 95.69 228 PHE A N 1
ATOM 1825 C CA . PHE A 1 228 ? 9.160 0.520 -6.438 1.00 95.69 228 PHE A CA 1
ATOM 1826 C C . PHE A 1 228 ? 7.790 0.494 -5.754 1.00 95.69 228 PHE A C 1
ATOM 1828 O O . PHE A 1 228 ? 6.852 -0.158 -6.217 1.00 95.69 228 PHE A O 1
ATOM 1835 N N . LYS A 1 229 ? 7.676 1.223 -4.648 1.00 95.62 229 LYS A N 1
ATOM 1836 C CA . LYS A 1 229 ? 6.449 1.380 -3.874 1.00 95.62 229 LYS A CA 1
ATOM 1837 C C . LYS A 1 229 ? 5.877 2.781 -4.052 1.00 95.62 229 LYS A C 1
ATOM 1839 O O . LYS A 1 229 ? 6.616 3.760 -4.011 1.00 95.62 229 LYS A O 1
ATOM 1844 N N . TRP A 1 230 ? 4.564 2.881 -4.202 1.00 95.31 230 TRP A N 1
ATOM 1845 C CA . TRP A 1 230 ? 3.867 4.136 -4.451 1.00 95.31 230 TRP A CA 1
ATOM 1846 C C . TRP A 1 230 ? 2.609 4.229 -3.595 1.00 95.31 230 TRP A C 1
ATOM 1848 O O . TRP A 1 230 ? 1.748 3.347 -3.626 1.00 95.31 230 TRP A O 1
ATOM 1858 N N . MET A 1 231 ? 2.511 5.288 -2.799 1.00 94.19 231 MET A N 1
ATOM 1859 C CA . MET A 1 231 ? 1.351 5.511 -1.946 1.00 94.19 231 MET A CA 1
ATOM 1860 C C . MET A 1 231 ? 0.277 6.336 -2.665 1.00 94.19 231 MET A C 1
ATOM 1862 O O . MET A 1 231 ? 0.606 7.274 -3.384 1.00 94.19 231 MET A O 1
ATOM 1866 N N . LEU A 1 232 ? -1.008 6.051 -2.424 1.00 93.06 232 LEU A N 1
ATOM 1867 C CA . LEU A 1 232 ? -2.127 6.738 -3.094 1.00 93.06 232 LEU A CA 1
ATOM 1868 C C . LEU A 1 232 ? -2.091 8.266 -2.944 1.00 93.06 232 LEU A C 1
ATOM 1870 O O . LEU A 1 232 ? -2.451 8.989 -3.865 1.00 93.06 232 LEU A O 1
ATOM 1874 N N . ASN A 1 233 ? -1.615 8.759 -1.800 1.00 87.75 233 ASN A N 1
ATOM 1875 C CA . ASN A 1 233 ? -1.495 10.186 -1.497 1.00 87.75 233 ASN A CA 1
ATOM 1876 C C . ASN A 1 233 ? -0.234 10.858 -2.085 1.00 87.75 233 ASN A C 1
ATOM 1878 O O . ASN A 1 233 ? 0.073 11.989 -1.714 1.00 87.75 233 ASN A O 1
ATOM 1882 N N . GLN A 1 234 ? 0.525 10.161 -2.935 1.00 88.81 234 GLN A N 1
ATOM 1883 C CA . GLN A 1 234 ? 1.720 10.667 -3.621 1.00 88.81 234 GLN A CA 1
ATOM 1884 C C . GLN A 1 234 ? 1.417 10.930 -5.110 1.00 88.81 234 GLN A C 1
ATOM 1886 O O . GLN A 1 234 ? 2.182 10.527 -5.984 1.00 88.81 234 GLN A O 1
ATOM 1891 N N . GLY A 1 235 ? 0.263 11.545 -5.395 1.00 87.62 235 GLY A N 1
ATOM 1892 C CA . GLY A 1 235 ? -0.147 11.969 -6.741 1.00 87.62 235 GLY A CA 1
ATOM 1893 C C . GLY A 1 235 ? -0.821 10.903 -7.613 1.00 87.62 235 GLY A C 1
ATOM 1894 O O . GLY A 1 235 ? -1.182 11.212 -8.746 1.00 87.62 235 GLY A O 1
ATOM 1895 N N . ILE A 1 236 ? -1.023 9.672 -7.112 1.00 90.69 236 ILE A N 1
ATOM 1896 C CA . ILE A 1 236 ? -1.677 8.598 -7.885 1.00 90.69 236 ILE A CA 1
ATOM 1897 C C . ILE A 1 236 ? -3.127 8.950 -8.197 1.00 90.69 236 ILE A C 1
ATOM 1899 O O . ILE A 1 236 ? -3.550 8.841 -9.342 1.00 90.69 236 ILE A O 1
ATOM 1903 N N . LEU A 1 237 ? -3.895 9.340 -7.177 1.00 89.38 237 LEU A N 1
ATOM 1904 C CA . LEU A 1 237 ? -5.333 9.567 -7.336 1.00 89.38 237 LEU A CA 1
ATOM 1905 C C . LEU A 1 237 ? -5.621 10.763 -8.251 1.00 89.38 237 LEU A C 1
ATOM 1907 O O . LEU A 1 237 ? -6.546 10.703 -9.057 1.00 89.38 237 LEU A O 1
ATOM 1911 N N . ASP A 1 238 ? -4.780 11.794 -8.177 1.00 89.25 238 ASP A N 1
ATOM 1912 C CA . ASP A 1 238 ? -4.935 13.035 -8.940 1.00 89.25 238 ASP A CA 1
ATOM 1913 C C . ASP A 1 238 ? -4.553 12.883 -10.424 1.00 89.25 238 ASP A C 1
ATOM 1915 O O . ASP A 1 238 ? -4.981 13.681 -11.249 1.00 89.25 238 ASP A O 1
ATOM 1919 N N . ASN A 1 239 ? -3.762 11.862 -10.782 1.00 92.75 239 ASN A N 1
ATOM 1920 C CA . ASN A 1 239 ? -3.248 11.655 -12.145 1.00 92.75 239 ASN A CA 1
ATOM 1921 C C . ASN A 1 239 ? -3.526 10.234 -12.673 1.00 92.75 239 ASN A C 1
ATOM 1923 O O . ASN A 1 239 ? -2.791 9.731 -13.524 1.00 92.75 239 ASN A O 1
ATOM 1927 N N . HIS A 1 240 ? -4.542 9.554 -12.136 1.00 94.31 240 HIS A N 1
ATOM 1928 C CA . HIS A 1 240 ? -4.743 8.119 -12.348 1.00 94.31 240 HIS A CA 1
ATOM 1929 C C . HIS A 1 240 ? -4.881 7.730 -13.829 1.00 94.31 240 HIS A C 1
ATOM 1931 O O . HIS A 1 240 ? -4.297 6.724 -14.219 1.00 94.31 240 HIS A O 1
ATOM 1937 N N . GLU A 1 241 ? -5.566 8.526 -14.657 1.00 96.12 241 GLU A N 1
ATOM 1938 C CA . GLU A 1 241 ? -5.732 8.259 -16.097 1.00 96.12 241 GLU A CA 1
ATOM 1939 C C . GLU A 1 241 ? -4.379 8.190 -16.821 1.00 96.12 241 GLU A C 1
ATOM 1941 O O . GLU A 1 241 ? -4.005 7.147 -17.356 1.00 96.12 241 GLU A O 1
ATOM 1946 N N . GLY A 1 242 ? -3.578 9.259 -16.736 1.00 96.50 242 GLY A N 1
ATOM 1947 C CA . GLY A 1 242 ? -2.256 9.299 -17.364 1.00 96.50 242 GLY A CA 1
ATOM 1948 C C . GLY A 1 242 ? -1.298 8.242 -16.805 1.00 96.50 242 GLY A C 1
ATOM 1949 O O . GLY A 1 242 ? -0.474 7.691 -17.539 1.00 96.50 242 GLY A O 1
ATOM 1950 N N . ILE A 1 243 ? -1.411 7.919 -15.512 1.00 97.06 243 ILE A N 1
ATOM 1951 C CA . ILE A 1 243 ? -0.624 6.849 -14.888 1.00 97.06 243 ILE A CA 1
ATOM 1952 C C . ILE A 1 243 ? -1.000 5.491 -15.482 1.00 97.06 243 ILE A C 1
ATOM 1954 O O . ILE A 1 243 ? -0.107 4.737 -15.861 1.00 97.06 243 ILE A O 1
ATOM 1958 N N . VAL A 1 244 ? -2.291 5.173 -15.578 1.00 98.12 244 VAL A N 1
ATOM 1959 C CA . VAL A 1 244 ? -2.782 3.910 -16.148 1.00 98.12 244 VAL A CA 1
ATOM 1960 C C . VAL A 1 244 ? -2.328 3.760 -17.599 1.00 98.12 244 VAL A C 1
ATOM 1962 O O . VAL A 1 244 ? -1.793 2.706 -17.956 1.00 98.12 244 VAL A O 1
ATOM 1965 N N . ASP A 1 245 ? -2.430 4.822 -18.397 1.00 98.19 245 ASP A N 1
ATOM 1966 C CA . ASP A 1 245 ? -1.953 4.833 -19.783 1.00 98.19 245 ASP A CA 1
ATOM 1967 C C . ASP A 1 245 ? -0.449 4.557 -19.871 1.00 98.19 245 ASP A C 1
ATOM 1969 O O . ASP A 1 245 ? -0.010 3.702 -20.647 1.00 98.19 245 ASP A O 1
ATOM 1973 N N . TYR A 1 246 ? 0.354 5.215 -19.029 1.00 97.75 246 TYR A N 1
ATOM 1974 C CA . TYR A 1 246 ? 1.797 4.983 -18.974 1.00 97.75 246 TYR A CA 1
ATOM 1975 C C . TYR A 1 246 ? 2.130 3.535 -18.593 1.00 97.75 246 TYR A C 1
ATOM 1977 O O . TYR A 1 246 ? 2.982 2.904 -19.228 1.00 97.75 246 TYR A O 1
ATOM 1985 N N . LEU A 1 247 ? 1.471 2.999 -17.561 1.00 97.69 247 LEU A N 1
ATOM 1986 C CA . LEU A 1 247 ? 1.708 1.640 -17.072 1.00 97.69 247 LEU A CA 1
ATOM 1987 C C . LEU A 1 247 ? 1.381 0.602 -18.148 1.00 97.69 247 LEU A C 1
ATOM 1989 O O . LEU A 1 247 ? 2.189 -0.299 -18.381 1.00 97.69 247 LEU A O 1
ATOM 1993 N N . ASN A 1 248 ? 0.256 0.767 -18.845 1.00 98.12 248 ASN A N 1
ATOM 1994 C CA . ASN A 1 248 ? -0.152 -0.110 -19.941 1.00 98.12 248 ASN A CA 1
ATOM 1995 C C . ASN A 1 248 ? 0.809 -0.024 -21.125 1.00 98.12 248 ASN A C 1
ATOM 1997 O O . ASN A 1 248 ? 1.299 -1.052 -21.594 1.00 98.12 248 ASN A O 1
ATOM 2001 N N . HIS A 1 249 ? 1.148 1.192 -21.559 1.00 97.31 249 HIS A N 1
ATOM 2002 C CA . HIS A 1 249 ? 2.065 1.408 -22.676 1.00 97.31 249 HIS A CA 1
ATOM 2003 C C . HIS A 1 249 ? 3.454 0.802 -22.419 1.00 97.31 249 HIS A C 1
ATOM 2005 O O . HIS A 1 249 ? 4.097 0.292 -23.335 1.00 97.31 249 HIS A O 1
ATOM 2011 N N . ARG A 1 250 ? 3.925 0.830 -21.166 1.00 95.06 250 ARG A N 1
ATOM 2012 C CA . ARG A 1 250 ? 5.238 0.296 -20.769 1.00 95.06 250 ARG A CA 1
ATOM 2013 C C . ARG A 1 250 ? 5.203 -1.152 -20.279 1.00 95.06 250 ARG A C 1
ATOM 2015 O O . ARG A 1 250 ? 6.254 -1.668 -19.903 1.00 95.06 250 ARG A O 1
ATOM 2022 N N . GLY A 1 251 ? 4.038 -1.804 -20.275 1.00 95.56 251 GLY A N 1
ATOM 2023 C CA . GLY A 1 251 ? 3.883 -3.184 -19.806 1.00 95.56 251 GLY A CA 1
ATOM 2024 C C . GLY A 1 251 ? 4.234 -3.373 -18.325 1.00 95.56 251 GLY A C 1
ATOM 2025 O O . GLY A 1 251 ? 4.753 -4.421 -17.936 1.00 95.56 251 GLY A O 1
ATOM 2026 N N . ILE A 1 252 ? 4.000 -2.353 -17.495 1.00 97.50 252 ILE A N 1
ATOM 2027 C CA . ILE A 1 252 ? 4.332 -2.375 -16.069 1.00 97.50 252 ILE A CA 1
ATOM 2028 C C . ILE A 1 252 ? 3.240 -3.117 -15.301 1.00 97.50 252 ILE A C 1
ATOM 2030 O O . ILE A 1 252 ? 2.047 -2.869 -15.456 1.00 97.50 252 ILE A O 1
ATOM 2034 N N . SER A 1 253 ? 3.670 -4.023 -14.430 1.00 98.44 253 SER A N 1
ATOM 2035 C CA . SER A 1 253 ? 2.789 -4.840 -13.601 1.00 98.44 253 SER A CA 1
ATOM 2036 C C . SER A 1 253 ? 2.449 -4.132 -12.293 1.00 98.44 253 SER A C 1
ATOM 2038 O O . SER A 1 253 ? 3.333 -3.618 -11.608 1.00 98.44 253 SER A O 1
ATOM 2040 N N . VAL A 1 254 ? 1.182 -4.126 -11.903 1.00 98.69 254 VAL A N 1
ATOM 2041 C CA . VAL A 1 254 ? 0.720 -3.409 -10.709 1.00 98.69 254 VAL A CA 1
ATOM 2042 C C . VAL A 1 254 ? 0.378 -4.395 -9.599 1.00 98.69 254 VAL A C 1
ATOM 2044 O O . VAL A 1 254 ? -0.406 -5.319 -9.783 1.00 98.69 254 VAL A O 1
ATOM 2047 N N . ILE A 1 255 ? 0.952 -4.199 -8.418 1.00 98.81 255 ILE A N 1
ATOM 2048 C CA . ILE A 1 255 ? 0.559 -4.922 -7.208 1.00 98.81 255 ILE A CA 1
ATOM 2049 C C . ILE A 1 255 ? -0.259 -3.958 -6.354 1.00 98.81 255 ILE A C 1
ATOM 2051 O O . ILE A 1 255 ? 0.294 -3.018 -5.782 1.00 98.81 255 ILE A O 1
ATOM 2055 N N . LEU A 1 256 ? -1.567 -4.188 -6.272 1.00 98.62 256 LEU A N 1
ATOM 2056 C CA . LEU A 1 256 ? -2.484 -3.433 -5.422 1.00 98.62 256 LEU A CA 1
ATOM 2057 C C . LEU A 1 256 ? -2.473 -4.045 -4.017 1.00 98.62 256 LEU A C 1
ATOM 2059 O O . LEU A 1 256 ? -3.086 -5.085 -3.785 1.00 98.62 256 LEU A O 1
ATOM 2063 N N . LEU A 1 257 ? -1.753 -3.421 -3.081 1.00 98.44 257 LEU A N 1
ATOM 2064 C CA . LEU A 1 257 ? -1.598 -3.928 -1.717 1.00 98.44 257 LEU A CA 1
ATOM 2065 C C . LEU A 1 257 ? -2.451 -3.138 -0.719 1.00 98.44 257 LEU A C 1
ATOM 2067 O O . LEU A 1 257 ? -2.169 -1.975 -0.405 1.00 98.44 257 LEU A O 1
ATOM 2071 N N . PHE A 1 258 ? -3.445 -3.806 -0.138 1.00 97.44 258 PHE A N 1
ATOM 2072 C CA . PHE A 1 258 ? -4.385 -3.196 0.801 1.00 97.44 258 PHE A CA 1
ATOM 2073 C C . PHE A 1 258 ? -4.513 -3.971 2.110 1.00 97.44 258 PHE A C 1
ATOM 2075 O O . PHE A 1 258 ? -4.003 -5.072 2.277 1.00 97.44 258 PHE A O 1
ATOM 2082 N N . ARG A 1 259 ? -5.194 -3.357 3.079 1.00 94.94 259 ARG A N 1
ATOM 2083 C CA . ARG A 1 259 ? -5.515 -3.959 4.374 1.00 94.94 259 ARG A CA 1
ATOM 2084 C C . ARG A 1 259 ? -7.015 -3.851 4.601 1.00 94.94 259 ARG A C 1
ATOM 2086 O O . ARG A 1 259 ? -7.521 -2.723 4.651 1.00 94.94 259 ARG A O 1
ATOM 2093 N N . ARG A 1 260 ? -7.697 -4.992 4.732 1.00 94.25 260 ARG A N 1
ATOM 2094 C CA . ARG A 1 260 ? -9.161 -5.065 4.870 1.00 94.25 260 ARG A CA 1
ATOM 2095 C C . ARG A 1 260 ? -9.634 -4.402 6.161 1.00 94.25 260 ARG A C 1
ATOM 2097 O O . ARG A 1 260 ? -10.606 -3.655 6.131 1.00 94.25 260 ARG A O 1
ATOM 2104 N N . ASN A 1 261 ? -8.920 -4.572 7.280 1.00 94.38 261 ASN A N 1
ATOM 2105 C CA . ASN A 1 261 ? -9.326 -3.937 8.541 1.00 94.38 261 ASN A CA 1
ATOM 2106 C C . ASN A 1 261 ? -8.969 -2.441 8.590 1.00 94.38 261 ASN A C 1
ATOM 2108 O O . ASN A 1 261 ? -7.883 -2.047 9.043 1.00 94.38 261 ASN A O 1
ATOM 2112 N N . HIS A 1 262 ? -9.894 -1.581 8.164 1.00 94.81 262 HIS A N 1
ATOM 2113 C CA . HIS A 1 262 ? -9.676 -0.133 8.180 1.00 94.81 262 HIS A CA 1
ATOM 2114 C C . HIS A 1 262 ? -9.624 0.459 9.595 1.00 94.81 262 HIS A C 1
ATOM 2116 O O . HIS A 1 262 ? -8.888 1.424 9.810 1.00 94.81 262 HIS A O 1
ATOM 2122 N N . LEU A 1 263 ? -10.295 -0.146 10.584 1.00 95.31 263 LEU A N 1
ATOM 2123 C CA . LEU A 1 263 ? -10.212 0.291 11.983 1.00 95.31 263 LEU A CA 1
ATOM 2124 C C . LEU A 1 263 ? -8.798 0.084 12.548 1.00 95.31 263 LEU A C 1
ATOM 2126 O O . LEU A 1 263 ? -8.200 1.018 13.080 1.00 95.31 263 LEU A O 1
ATOM 2130 N N . ARG A 1 264 ? -8.209 -1.104 12.361 1.00 93.00 264 ARG A N 1
ATOM 2131 C CA . ARG A 1 264 ? -6.816 -1.390 12.759 1.00 93.00 264 ARG A CA 1
ATOM 2132 C C . ARG A 1 264 ? -5.823 -0.511 12.013 1.00 93.00 264 ARG A C 1
ATOM 2134 O O . ARG A 1 264 ? -4.840 -0.056 12.600 1.00 93.00 264 ARG A O 1
ATOM 2141 N N . ARG A 1 265 ? -6.073 -0.244 10.727 1.00 93.38 265 ARG A N 1
ATOM 2142 C CA . ARG A 1 265 ? -5.255 0.693 9.947 1.00 93.38 265 ARG A CA 1
ATOM 2143 C C . ARG A 1 265 ? -5.311 2.104 10.538 1.00 93.38 265 ARG A C 1
ATOM 2145 O O . ARG A 1 265 ? -4.258 2.714 10.707 1.00 93.38 265 ARG A O 1
ATOM 2152 N N . LEU A 1 266 ? -6.502 2.594 10.893 1.00 94.19 266 LEU A N 1
ATOM 2153 C CA . LEU A 1 266 ? -6.702 3.906 11.515 1.00 94.19 266 LEU A CA 1
ATOM 2154 C C . LEU A 1 266 ? -5.977 4.014 12.863 1.00 94.19 266 LEU A C 1
ATOM 2156 O O . LEU A 1 266 ? -5.265 4.992 13.086 1.00 94.19 266 LEU A O 1
ATOM 2160 N N . VAL A 1 267 ? -6.095 3.000 13.725 1.00 92.50 267 VAL A N 1
ATOM 2161 C CA . VAL A 1 267 ? -5.359 2.934 15.003 1.00 92.50 267 VAL A CA 1
ATOM 2162 C C . VAL A 1 267 ? -3.855 3.000 14.759 1.00 92.50 267 VAL A C 1
ATOM 2164 O O . VAL A 1 267 ? -3.170 3.829 15.354 1.00 92.50 267 VAL A O 1
ATOM 2167 N N . SER A 1 268 ? -3.346 2.200 13.817 1.00 89.81 268 SER A N 1
ATOM 2168 C CA . SER A 1 268 ? -1.918 2.200 13.495 1.00 89.81 268 SER A CA 1
ATOM 2169 C C . SER A 1 268 ? -1.436 3.527 12.910 1.00 89.81 268 SER A C 1
ATOM 2171 O O . SER A 1 268 ? -0.303 3.937 13.154 1.00 89.81 268 SER A O 1
ATOM 2173 N N . HIS A 1 269 ? -2.282 4.213 12.143 1.00 89.00 269 HIS A N 1
ATOM 2174 C CA . HIS A 1 269 ? -1.972 5.536 11.613 1.00 89.00 269 HIS A CA 1
ATOM 2175 C C . HIS A 1 269 ? -1.906 6.585 12.730 1.00 89.00 269 HIS A C 1
ATOM 2177 O O . HIS A 1 269 ? -0.944 7.344 12.802 1.00 89.00 269 HIS A O 1
ATOM 2183 N N . LYS A 1 270 ? -2.880 6.586 13.649 1.00 88.75 270 LYS A N 1
ATOM 2184 C CA . LYS A 1 270 ? -2.892 7.496 14.803 1.00 88.75 270 LYS A CA 1
ATOM 2185 C C . LYS A 1 270 ? -1.695 7.267 15.730 1.00 88.75 270 LYS A C 1
ATOM 2187 O O . LYS A 1 270 ? -1.098 8.244 16.166 1.00 88.75 270 LYS A O 1
ATOM 2192 N N . ALA A 1 271 ? -1.315 6.012 15.970 1.00 84.56 271 ALA A N 1
ATOM 2193 C CA . ALA A 1 271 ? -0.135 5.685 16.771 1.00 84.56 271 ALA A CA 1
ATOM 2194 C C . ALA A 1 271 ? 1.173 6.160 16.128 1.00 84.56 271 ALA A C 1
ATOM 2196 O O . ALA A 1 271 ? 2.004 6.760 16.800 1.00 84.56 271 ALA A O 1
ATOM 2197 N N . ASN A 1 272 ? 1.320 5.987 14.813 1.00 80.81 272 ASN A N 1
ATOM 2198 C CA . ASN A 1 272 ? 2.494 6.475 14.089 1.00 80.81 272 ASN A CA 1
ATOM 2199 C C . ASN A 1 272 ? 2.619 8.009 14.131 1.00 80.81 272 ASN A C 1
ATOM 2201 O O . ASN A 1 272 ? 3.718 8.533 14.265 1.00 80.81 272 ASN A O 1
ATOM 2205 N N . ASN A 1 273 ? 1.503 8.734 14.009 1.00 78.06 273 ASN A N 1
ATOM 2206 C CA . ASN A 1 273 ? 1.526 10.200 14.052 1.00 78.06 273 ASN A CA 1
ATOM 2207 C C . ASN A 1 273 ? 1.868 10.729 15.450 1.00 78.06 273 ASN A C 1
ATOM 2209 O O . ASN A 1 273 ? 2.502 11.772 15.554 1.00 78.06 273 ASN A O 1
ATOM 2213 N N . TYR A 1 274 ? 1.466 10.017 16.506 1.00 74.00 274 TYR A N 1
ATOM 2214 C CA . TYR A 1 274 ? 1.835 10.365 17.875 1.00 74.00 274 TYR A CA 1
ATOM 2215 C C . TYR A 1 274 ? 3.340 10.201 18.116 1.00 74.00 274 TYR A C 1
ATOM 2217 O O . TYR A 1 274 ? 3.975 11.113 18.635 1.00 74.00 274 TYR A O 1
ATOM 2225 N N . ASP A 1 275 ? 3.930 9.089 17.665 1.00 59.22 275 ASP A N 1
ATOM 2226 C CA . ASP A 1 275 ? 5.384 8.889 17.739 1.00 59.22 275 ASP A CA 1
ATOM 2227 C C . ASP A 1 275 ? 6.157 9.949 16.937 1.00 59.22 275 ASP A C 1
ATOM 2229 O O . ASP A 1 275 ? 7.205 10.408 17.367 1.00 59.22 275 ASP A O 1
ATOM 2233 N N . GLY A 1 276 ? 5.605 10.433 15.820 1.00 56.50 276 GLY A N 1
ATOM 2234 C CA . GLY A 1 276 ? 6.205 11.536 15.062 1.00 56.50 276 GLY A CA 1
ATOM 2235 C C . GLY A 1 276 ? 6.231 12.894 15.762 1.00 56.50 276 GLY A C 1
ATOM 2236 O O . GLY A 1 276 ? 6.991 13.763 15.342 1.00 56.50 276 GLY A O 1
ATOM 2237 N N . LEU A 1 277 ? 5.435 13.079 16.817 1.00 56.34 277 LEU A N 1
ATOM 2238 C CA . LEU A 1 277 ? 5.505 14.252 17.694 1.00 56.34 277 LEU A CA 1
ATOM 2239 C C . LEU A 1 277 ? 6.547 14.071 18.809 1.00 56.34 277 LEU A C 1
ATOM 2241 O O . LEU A 1 277 ? 7.001 15.056 19.391 1.00 56.34 277 LEU A O 1
ATOM 2245 N N . SER A 1 278 ? 6.955 12.829 19.088 1.00 54.44 278 SER A N 1
ATOM 2246 C CA . SER A 1 278 ? 8.133 12.541 19.899 1.00 54.44 278 SER A CA 1
ATOM 2247 C C . SER A 1 278 ? 9.378 12.771 19.041 1.00 54.44 278 SER A C 1
ATOM 2249 O O . SER A 1 278 ? 9.471 12.299 17.910 1.00 54.44 278 SER A O 1
ATOM 2251 N N . LYS A 1 279 ? 10.368 13.511 19.551 1.00 46.91 279 LYS A N 1
ATOM 2252 C CA . LYS A 1 279 ? 11.576 13.921 18.797 1.00 46.91 279 LYS A CA 1
ATOM 2253 C C . LYS A 1 279 ? 12.424 12.747 18.258 1.00 46.91 279 LYS A C 1
ATOM 2255 O O . LYS A 1 279 ? 13.379 12.971 17.522 1.00 46.91 279 LYS A O 1
ATOM 2260 N N . THR A 1 280 ? 12.074 11.505 18.586 1.00 54.41 280 THR A N 1
ATOM 2261 C CA . THR A 1 280 ? 12.717 10.260 18.150 1.00 54.41 280 THR A CA 1
ATOM 2262 C C . THR A 1 280 ? 11.779 9.412 17.283 1.00 54.41 280 THR A C 1
ATOM 2264 O O . THR A 1 280 ? 11.496 8.266 17.618 1.00 54.41 280 THR A O 1
ATOM 2267 N N . HIS A 1 281 ? 11.279 9.964 16.175 1.00 54.28 281 HIS A N 1
ATOM 2268 C CA . HIS A 1 281 ? 10.375 9.250 15.266 1.00 54.28 281 HIS A CA 1
ATOM 2269 C C . HIS A 1 281 ? 10.990 7.927 14.761 1.00 54.28 281 HIS A C 1
ATOM 2271 O O . HIS A 1 281 ? 11.974 7.930 14.007 1.00 54.28 281 HIS A O 1
ATOM 2277 N N . LYS A 1 282 ? 10.349 6.795 15.074 1.00 58.03 282 LYS A N 1
ATOM 2278 C CA . LYS A 1 282 ? 10.645 5.479 14.490 1.00 58.03 282 LYS A CA 1
ATOM 2279 C C . LYS A 1 282 ? 9.355 4.829 13.985 1.00 58.03 282 LYS A C 1
ATOM 2281 O O . LYS A 1 282 ? 8.755 3.975 14.622 1.00 58.03 282 LYS A O 1
ATOM 2286 N N . ALA A 1 283 ? 8.980 5.135 12.740 1.00 56.75 283 ALA A N 1
ATOM 2287 C CA . ALA A 1 283 ? 7.792 4.559 12.084 1.00 56.75 283 ALA A CA 1
ATOM 2288 C C . ALA A 1 283 ? 7.775 3.014 11.969 1.00 56.75 283 ALA A C 1
ATOM 2290 O O . ALA A 1 283 ? 6.747 2.422 11.597 1.00 56.75 283 ALA A O 1
ATOM 2291 N N . HIS A 1 284 ? 8.911 2.353 12.226 1.00 65.38 284 HIS A N 1
ATOM 2292 C CA . HIS A 1 284 ? 9.104 0.923 12.024 1.00 65.38 284 HIS A CA 1
ATOM 2293 C C . HIS A 1 284 ? 9.995 0.313 13.100 1.00 65.38 284 HIS A C 1
ATOM 2295 O O . HIS A 1 284 ? 11.164 0.669 13.187 1.00 65.38 284 HIS A O 1
ATOM 2301 N N . ALA A 1 285 ? 9.453 -0.673 13.813 1.00 67.38 285 ALA A N 1
ATOM 2302 C CA . ALA A 1 285 ? 10.196 -1.441 14.793 1.00 67.38 285 ALA A CA 1
ATOM 2303 C C . ALA A 1 285 ? 11.154 -2.446 14.140 1.00 67.38 285 ALA A C 1
ATOM 2305 O O . ALA A 1 285 ? 10.765 -3.185 13.229 1.00 67.38 285 ALA A O 1
ATOM 2306 N N . GLN A 1 286 ? 12.388 -2.495 14.636 1.00 71.25 286 GLN A N 1
ATOM 2307 C CA . GLN A 1 286 ? 13.384 -3.520 14.312 1.00 71.25 286 GLN A CA 1
ATOM 2308 C C . GLN A 1 286 ? 13.472 -4.611 15.390 1.00 71.25 286 GLN A C 1
ATOM 2310 O O . GLN A 1 286 ? 14.093 -5.644 15.168 1.00 71.25 286 GLN A O 1
ATOM 2315 N N . SER A 1 287 ? 12.830 -4.407 16.544 1.00 78.94 287 SER A N 1
ATOM 2316 C CA . SER A 1 287 ? 12.788 -5.369 17.649 1.00 78.94 287 SER A CA 1
ATOM 2317 C C . SER A 1 287 ? 11.389 -5.480 18.255 1.00 78.94 287 SER A C 1
ATOM 2319 O O . SER A 1 287 ? 10.538 -4.609 18.059 1.00 78.94 287 SER A O 1
ATOM 2321 N N . LYS A 1 288 ? 11.154 -6.549 19.025 1.00 81.25 288 LYS A N 1
ATOM 2322 C CA . LYS A 1 288 ? 9.901 -6.741 19.770 1.00 81.25 288 LYS A CA 1
ATOM 2323 C C . LYS A 1 288 ? 9.685 -5.637 20.811 1.00 81.25 288 LYS A C 1
ATOM 2325 O O . LYS A 1 288 ? 8.608 -5.062 20.855 1.00 81.25 288 LYS A O 1
ATOM 2330 N N . ASN A 1 289 ? 10.734 -5.258 21.541 1.00 78.62 289 ASN A N 1
ATOM 2331 C CA . ASN A 1 289 ? 10.662 -4.187 22.540 1.00 78.62 289 ASN A CA 1
ATOM 2332 C C . ASN A 1 289 ? 10.269 -2.844 21.909 1.00 78.62 289 ASN A C 1
ATOM 2334 O O . ASN A 1 289 ? 9.417 -2.131 22.426 1.00 78.62 289 ASN A O 1
ATOM 2338 N N . GLU A 1 290 ? 10.850 -2.511 20.756 1.00 74.75 290 GLU A N 1
ATOM 2339 C CA . GLU A 1 290 ? 10.493 -1.295 20.022 1.00 74.75 290 GLU A CA 1
ATOM 2340 C C . GLU A 1 290 ? 9.047 -1.339 19.508 1.00 74.75 290 GLU A C 1
ATOM 2342 O O . GLU A 1 290 ? 8.323 -0.350 19.601 1.00 74.75 290 GLU A O 1
ATOM 2347 N N . ALA A 1 291 ? 8.600 -2.498 19.015 1.00 80.31 291 ALA A N 1
ATOM 2348 C CA . ALA A 1 291 ? 7.207 -2.716 18.638 1.00 80.31 291 ALA A CA 1
ATOM 2349 C C . ALA A 1 291 ? 6.257 -2.522 19.831 1.00 80.31 291 ALA A C 1
ATOM 2351 O O . ALA A 1 291 ? 5.223 -1.871 19.679 1.00 80.31 291 ALA A O 1
ATOM 2352 N N . ASP A 1 292 ? 6.621 -3.014 21.014 1.00 80.25 292 ASP A N 1
ATOM 2353 C CA . ASP A 1 292 ? 5.808 -2.896 22.224 1.00 80.25 292 ASP A CA 1
ATOM 2354 C C . ASP A 1 292 ? 5.707 -1.446 22.719 1.00 80.25 292 ASP A C 1
ATOM 2356 O O . ASP A 1 292 ? 4.609 -1.006 23.084 1.00 80.25 292 ASP A O 1
ATOM 2360 N N . ILE A 1 293 ? 6.804 -0.678 22.643 1.00 78.31 293 ILE A N 1
ATOM 2361 C CA . ILE A 1 293 ? 6.824 0.765 22.937 1.00 78.31 293 ILE A CA 1
ATOM 2362 C C . ILE A 1 293 ? 5.902 1.513 21.970 1.00 78.31 293 ILE A C 1
ATOM 2364 O O . ILE A 1 293 ? 5.017 2.247 22.411 1.00 78.31 293 ILE A O 1
ATOM 2368 N N . LEU A 1 294 ? 6.033 1.284 20.661 1.00 75.75 294 LEU A N 1
ATOM 2369 C CA . LEU A 1 294 ? 5.189 1.939 19.652 1.00 75.75 294 LEU A CA 1
ATOM 2370 C C . LEU A 1 294 ? 3.709 1.542 19.781 1.00 75.75 294 LEU A C 1
ATOM 2372 O O . LEU A 1 294 ? 2.815 2.344 19.511 1.00 75.75 294 LEU A O 1
ATOM 2376 N N . ALA A 1 295 ? 3.434 0.312 20.216 1.00 81.88 295 ALA A N 1
ATOM 2377 C CA . ALA A 1 295 ? 2.082 -0.175 20.464 1.00 81.88 295 ALA A CA 1
ATOM 2378 C C . ALA A 1 295 ? 1.501 0.276 21.817 1.00 81.88 295 ALA A C 1
ATOM 2380 O O . ALA A 1 295 ? 0.325 0.016 22.077 1.00 81.88 295 ALA A O 1
ATOM 2381 N N . SER A 1 296 ? 2.293 0.906 22.695 1.00 83.38 296 SER A N 1
ATOM 2382 C CA . SER A 1 296 ? 1.829 1.373 24.011 1.00 83.38 296 SER A CA 1
ATOM 2383 C C . SER A 1 296 ? 0.839 2.533 23.909 1.00 83.38 296 SER A C 1
ATOM 2385 O O . SER A 1 296 ? -0.067 2.646 24.738 1.00 83.38 296 SER A O 1
ATOM 2387 N N . TYR A 1 297 ? 0.961 3.358 22.867 1.00 86.88 297 TYR A N 1
ATOM 2388 C CA . TYR A 1 297 ? 0.050 4.465 22.640 1.00 86.88 297 TYR A CA 1
ATOM 2389 C C . TYR A 1 297 ? -1.340 3.971 22.220 1.00 86.88 297 TYR A C 1
ATOM 2391 O O . TYR A 1 297 ? -1.505 3.278 21.213 1.00 86.88 297 TYR A O 1
ATOM 2399 N N . ARG A 1 298 ? -2.358 4.388 22.983 1.00 90.56 298 ARG A N 1
ATOM 2400 C CA . ARG A 1 298 ? -3.766 4.023 22.784 1.00 90.56 298 ARG A CA 1
ATOM 2401 C C . ARG A 1 298 ? -4.583 5.228 22.311 1.00 90.56 298 ARG A C 1
ATOM 2403 O O . ARG A 1 298 ? -5.113 5.966 23.150 1.00 90.56 298 ARG A O 1
ATOM 2410 N N . PRO A 1 299 ? -4.727 5.460 20.995 1.00 92.31 299 PRO A N 1
ATOM 2411 C CA . PRO A 1 299 ? -5.479 6.606 20.501 1.00 92.31 299 PRO A CA 1
ATOM 2412 C C . PRO A 1 299 ? -6.933 6.597 20.983 1.00 92.31 299 PRO A C 1
ATOM 2414 O O . PRO A 1 299 ? -7.601 5.560 20.990 1.00 92.31 299 PRO A O 1
ATOM 2417 N N . LYS A 1 300 ? -7.437 7.786 21.330 1.00 94.94 300 LYS A N 1
ATOM 2418 C CA . LYS A 1 300 ? -8.873 8.034 21.501 1.00 94.94 300 LYS A CA 1
ATOM 2419 C C . LYS A 1 300 ? -9.479 8.332 20.132 1.00 94.94 300 LYS A C 1
ATOM 2421 O O . LYS A 1 300 ? -9.063 9.279 19.464 1.00 94.94 300 LYS A O 1
ATOM 2426 N N . LEU A 1 301 ? -10.444 7.528 19.693 1.00 96.00 301 LEU A N 1
ATOM 2427 C CA . LEU A 1 301 ? -11.095 7.712 18.394 1.00 96.00 301 LEU A CA 1
ATOM 2428 C C . LEU A 1 301 ? -12.310 8.635 18.519 1.00 96.00 301 LEU A C 1
ATOM 2430 O O . LEU A 1 301 ? -13.106 8.509 19.452 1.00 96.00 301 LEU A O 1
ATOM 2434 N N . ASN A 1 302 ? -12.471 9.552 17.564 1.00 96.38 302 ASN A N 1
ATOM 2435 C CA . ASN A 1 302 ? -13.644 10.418 17.501 1.00 96.38 302 ASN A CA 1
ATOM 2436 C C . ASN A 1 302 ? -14.834 9.628 16.944 1.00 96.38 302 ASN A C 1
ATOM 2438 O O . ASN A 1 302 ? -14.847 9.259 15.775 1.00 96.38 302 ASN A O 1
ATOM 2442 N N . ILE A 1 303 ? -15.835 9.385 17.788 1.00 96.94 303 ILE A N 1
ATOM 2443 C CA . ILE A 1 303 ? -17.001 8.567 17.442 1.00 96.94 303 ILE A CA 1
ATOM 2444 C C . ILE A 1 303 ? -17.869 9.224 16.365 1.00 96.94 303 ILE A C 1
ATOM 2446 O O . ILE A 1 303 ? -18.389 8.519 15.504 1.00 96.94 303 ILE A O 1
ATOM 2450 N N . ARG A 1 304 ? -17.978 10.561 16.363 1.00 96.19 304 ARG A N 1
ATOM 2451 C CA . ARG A 1 304 ? -18.804 11.297 15.391 1.00 96.19 304 ARG A CA 1
ATOM 2452 C C . ARG 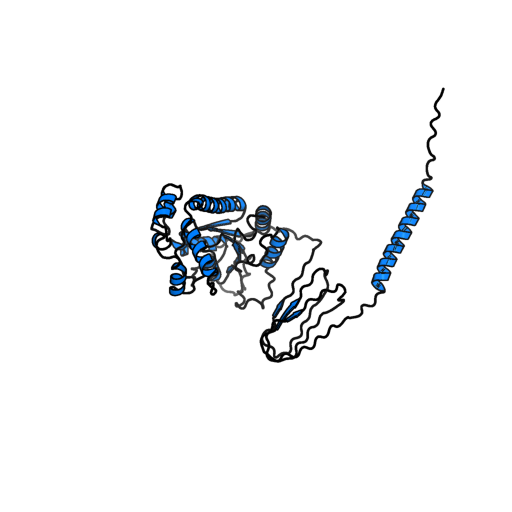A 1 304 ? -18.286 11.132 13.962 1.00 96.19 304 ARG A C 1
ATOM 2454 O O . ARG A 1 304 ? -19.078 11.061 13.035 1.00 96.19 304 ARG A O 1
ATOM 2461 N N . THR A 1 305 ? -16.967 11.043 13.789 1.00 97.06 305 THR A N 1
ATOM 2462 C CA . THR A 1 305 ? -16.330 10.936 12.467 1.00 97.06 305 THR A CA 1
ATOM 2463 C C . THR A 1 305 ? -15.859 9.523 12.128 1.00 97.06 305 THR A C 1
ATOM 2465 O O . THR A 1 305 ? -15.345 9.306 11.031 1.00 97.06 305 THR A O 1
ATOM 2468 N N . LEU A 1 306 ? -16.024 8.551 13.033 1.00 96.81 306 LEU A N 1
ATOM 2469 C CA . LEU A 1 306 ? -15.462 7.210 12.875 1.00 96.81 306 LEU A CA 1
ATOM 2470 C C . LEU A 1 306 ? -16.022 6.483 11.650 1.00 96.81 306 LEU A C 1
ATOM 2472 O O . LEU A 1 306 ? -15.244 6.038 10.812 1.00 96.81 306 LEU A O 1
ATOM 2476 N N . ILE A 1 307 ? -17.347 6.377 11.535 1.00 97.75 307 ILE A N 1
ATOM 2477 C CA . ILE A 1 307 ? -17.987 5.673 10.414 1.00 97.75 307 ILE A CA 1
ATOM 2478 C C . ILE A 1 307 ? -17.695 6.368 9.072 1.00 97.75 307 ILE A C 1
ATOM 2480 O O . ILE A 1 307 ? -17.177 5.678 8.192 1.00 97.75 307 ILE A O 1
ATOM 2484 N N . PRO A 1 308 ? -17.852 7.705 8.936 1.00 97.75 308 PRO A N 1
ATOM 2485 C CA . PRO A 1 308 ? -17.446 8.411 7.716 1.00 97.75 308 PRO A CA 1
ATOM 2486 C C . PRO A 1 308 ? -15.970 8.202 7.351 1.00 97.75 308 PRO A C 1
ATOM 2488 O O . PRO A 1 308 ? -15.619 8.057 6.183 1.00 97.75 308 PRO A O 1
ATOM 2491 N N . THR A 1 309 ? -15.083 8.133 8.351 1.00 97.19 309 THR A N 1
ATOM 2492 C CA . THR A 1 309 ? -13.661 7.842 8.114 1.00 97.19 309 THR A CA 1
ATOM 2493 C C . THR A 1 309 ? -13.478 6.439 7.536 1.00 97.19 309 THR A C 1
ATOM 2495 O O . THR A 1 309 ? -12.720 6.273 6.585 1.00 97.19 309 THR A O 1
ATOM 2498 N N . LEU A 1 310 ? -14.158 5.424 8.080 1.00 96.75 310 LEU A N 1
ATOM 2499 C CA . LEU A 1 310 ? -14.078 4.049 7.572 1.00 96.75 310 LEU A CA 1
ATOM 2500 C C . LEU A 1 310 ? -14.656 3.928 6.150 1.00 96.75 310 LEU A C 1
ATOM 2502 O O . LEU A 1 310 ? -14.064 3.236 5.325 1.00 96.75 310 LEU A O 1
ATOM 2506 N N . GLU A 1 311 ? -15.736 4.651 5.844 1.00 97.56 311 GLU A N 1
ATOM 2507 C CA . GLU A 1 311 ? -16.329 4.745 4.496 1.00 97.56 311 GLU A CA 1
ATOM 2508 C C . GLU A 1 311 ? -15.394 5.380 3.490 1.00 97.56 311 GLU A C 1
ATOM 2510 O O . GLU A 1 311 ? -15.163 4.812 2.424 1.00 97.56 311 GLU A O 1
ATOM 2515 N N . HIS A 1 312 ? -14.781 6.504 3.844 1.00 95.81 312 HIS A N 1
ATOM 2516 C CA . HIS A 1 312 ? -13.782 7.121 2.987 1.00 95.81 312 HIS A CA 1
ATOM 2517 C C . HIS A 1 312 ? -12.603 6.169 2.725 1.00 95.81 312 HIS A C 1
ATOM 2519 O O . HIS A 1 312 ? -12.135 6.028 1.597 1.00 95.81 312 HIS A O 1
ATOM 2525 N N . MET A 1 313 ? -12.147 5.461 3.761 1.00 95.19 313 MET A N 1
ATOM 2526 C CA . MET A 1 313 ? -11.068 4.482 3.654 1.00 95.19 313 MET A CA 1
ATOM 2527 C C . MET A 1 313 ? -11.392 3.309 2.716 1.00 95.19 313 MET A C 1
ATOM 2529 O O . MET A 1 313 ? -10.500 2.894 1.972 1.00 95.19 313 MET A O 1
ATOM 2533 N N . GLU A 1 314 ? -12.626 2.803 2.750 1.00 95.69 314 GLU A N 1
ATOM 2534 C CA . GLU A 1 314 ? -13.133 1.748 1.860 1.00 95.69 314 GLU A CA 1
ATOM 2535 C C . GLU A 1 314 ? -13.315 2.259 0.423 1.00 95.69 314 GLU A C 1
ATOM 2537 O O . GLU A 1 314 ? -12.907 1.599 -0.538 1.00 95.69 314 GLU A O 1
ATOM 2542 N N . SER A 1 315 ? -13.857 3.471 0.273 1.00 95.94 315 SER A N 1
ATOM 2543 C CA . SER A 1 315 ? -14.039 4.140 -1.018 1.00 95.94 315 SER A CA 1
ATOM 2544 C C . SER A 1 315 ? -12.703 4.339 -1.740 1.00 95.94 315 SER A C 1
ATOM 2546 O O . SER A 1 315 ? -12.592 4.013 -2.917 1.00 95.94 315 SER A O 1
ATOM 2548 N N . LEU A 1 316 ? -11.646 4.756 -1.029 1.00 94.44 316 LEU A N 1
ATOM 2549 C CA . LEU A 1 316 ? -10.297 4.885 -1.598 1.00 94.44 316 LEU A CA 1
ATOM 2550 C C . LEU A 1 316 ? -9.780 3.576 -2.212 1.00 94.44 316 LEU A C 1
ATOM 2552 O O . LEU A 1 316 ? -9.188 3.591 -3.292 1.00 94.44 316 LEU A O 1
ATOM 2556 N N . VAL A 1 317 ? -9.990 2.446 -1.532 1.00 94.38 317 VAL A N 1
ATOM 2557 C CA . VAL A 1 317 ? -9.584 1.124 -2.034 1.00 94.38 317 VAL A CA 1
ATOM 2558 C C . VAL A 1 317 ? -10.417 0.740 -3.257 1.00 94.38 317 VAL A C 1
ATOM 2560 O O . VAL A 1 317 ? -9.853 0.372 -4.285 1.00 94.38 317 VAL A O 1
ATOM 2563 N N . THR A 1 318 ? -11.738 0.892 -3.170 1.00 96.12 318 THR A N 1
ATOM 2564 C CA . THR A 1 318 ? -12.679 0.557 -4.253 1.00 96.12 318 THR A CA 1
ATOM 2565 C C . THR A 1 318 ? -12.403 1.370 -5.516 1.00 96.12 318 THR A C 1
ATOM 2567 O O . THR A 1 318 ? -12.246 0.806 -6.597 1.00 96.12 318 THR A O 1
ATOM 2570 N N . ASN A 1 319 ? -12.249 2.686 -5.376 1.00 96.12 319 ASN A N 1
ATOM 2571 C CA . ASN A 1 319 ? -11.962 3.579 -6.494 1.00 96.12 319 ASN A CA 1
ATOM 2572 C C . ASN A 1 319 ? -10.608 3.254 -7.126 1.00 96.12 319 ASN A C 1
ATOM 2574 O O . ASN A 1 319 ? -10.508 3.196 -8.345 1.00 96.12 319 ASN A O 1
ATOM 2578 N N . THR A 1 320 ? -9.584 2.958 -6.317 1.00 96.31 320 THR A N 1
ATOM 2579 C CA . THR A 1 320 ? -8.271 2.563 -6.851 1.00 96.31 320 THR A CA 1
ATOM 2580 C C . THR A 1 320 ? -8.361 1.275 -7.667 1.00 96.31 320 THR A C 1
ATOM 2582 O O . THR A 1 320 ? -7.807 1.216 -8.760 1.00 96.31 320 THR A O 1
ATOM 2585 N N . MET A 1 321 ? -9.071 0.250 -7.183 1.00 96.88 321 MET A N 1
ATOM 2586 C CA . MET A 1 321 ? -9.271 -0.983 -7.960 1.00 96.88 321 MET A CA 1
ATOM 2587 C C . MET A 1 321 ? -9.983 -0.696 -9.289 1.00 96.88 321 MET A C 1
ATOM 2589 O O . MET A 1 321 ? -9.583 -1.224 -10.323 1.00 96.88 321 MET A O 1
ATOM 2593 N N . ASN A 1 322 ? -10.973 0.200 -9.284 1.00 97.69 322 ASN A N 1
ATOM 2594 C CA . ASN A 1 322 ? -11.679 0.606 -10.498 1.00 97.69 322 ASN A CA 1
ATOM 2595 C C . ASN A 1 322 ? -10.788 1.378 -11.480 1.00 97.69 322 ASN A C 1
ATOM 2597 O O . ASN A 1 322 ? -10.830 1.088 -12.674 1.00 97.69 322 ASN A O 1
ATOM 2601 N N . TYR A 1 323 ? -9.971 2.322 -11.005 1.00 97.12 323 TYR A N 1
ATOM 2602 C CA . TYR A 1 323 ? -9.050 3.083 -11.857 1.00 97.12 323 TYR A CA 1
ATOM 2603 C C . TYR A 1 323 ? -8.016 2.174 -12.524 1.00 97.12 323 TYR A C 1
ATOM 2605 O O . TYR A 1 323 ? -7.733 2.319 -13.707 1.00 97.12 323 TYR A O 1
ATOM 2613 N N . PHE A 1 324 ? -7.499 1.186 -11.793 1.00 97.56 324 PHE A N 1
ATOM 2614 C CA . PHE A 1 324 ? -6.450 0.289 -12.279 1.00 97.56 324 PHE A CA 1
ATOM 2615 C C . PHE A 1 324 ? -6.982 -0.987 -12.953 1.00 97.56 324 PHE A C 1
ATOM 2617 O O . PHE A 1 324 ? -6.180 -1.840 -13.339 1.00 97.56 324 PHE A O 1
ATOM 2624 N N . LYS A 1 325 ? -8.301 -1.121 -13.160 1.00 97.31 325 LYS A N 1
ATOM 2625 C CA . LYS A 1 325 ? -8.934 -2.343 -13.693 1.00 97.31 325 LYS A CA 1
ATOM 2626 C C . LYS A 1 325 ? -8.391 -2.790 -15.055 1.00 97.31 325 LYS A C 1
ATOM 2628 O O . LYS A 1 325 ? -8.356 -3.983 -15.331 1.00 97.31 325 LYS A O 1
ATOM 2633 N N . SER A 1 326 ? -7.978 -1.839 -15.898 1.00 97.69 326 SER A N 1
ATOM 2634 C CA . SER A 1 326 ? -7.436 -2.094 -17.241 1.00 97.69 326 SER A CA 1
ATOM 2635 C C . SER A 1 326 ? -5.936 -2.389 -17.243 1.00 97.69 326 SER A C 1
ATOM 2637 O O . SER A 1 326 ? -5.389 -2.742 -18.284 1.00 97.69 326 SER A O 1
ATOM 2639 N N . THR A 1 327 ? -5.260 -2.241 -16.101 1.00 98.12 327 THR A N 1
ATOM 2640 C CA . THR A 1 327 ? -3.833 -2.551 -15.977 1.00 98.12 327 THR A CA 1
ATOM 2641 C C . THR A 1 327 ? -3.601 -4.035 -15.739 1.00 98.12 327 THR A C 1
ATOM 2643 O O . THR A 1 327 ? -4.456 -4.733 -15.189 1.00 98.12 327 THR A O 1
ATOM 2646 N N . ARG A 1 328 ? -2.405 -4.529 -16.081 1.00 98.00 328 ARG A N 1
ATOM 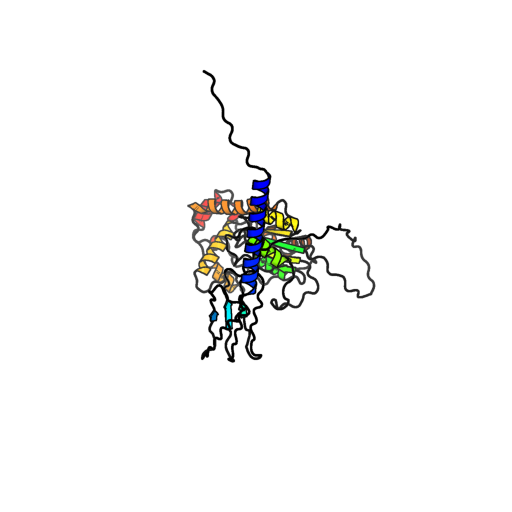2647 C CA . ARG A 1 328 ? -1.944 -5.845 -15.622 1.00 98.00 328 ARG A CA 1
ATOM 2648 C C . ARG A 1 328 ? -1.703 -5.780 -14.115 1.00 98.00 328 ARG A C 1
ATOM 2650 O O . ARG A 1 328 ? -0.605 -5.418 -13.689 1.00 98.00 328 ARG A O 1
ATOM 2657 N N . HIS A 1 329 ? -2.706 -6.135 -13.317 1.00 98.50 329 HIS A N 1
ATOM 2658 C CA . HIS A 1 329 ? -2.642 -6.025 -11.864 1.00 98.50 329 HIS A CA 1
ATOM 2659 C C . HIS A 1 329 ? -2.939 -7.332 -11.126 1.00 98.50 329 HIS A C 1
ATOM 2661 O O . HIS A 1 329 ? -3.603 -8.226 -11.640 1.00 98.50 329 HIS A O 1
ATOM 2667 N N . THR A 1 330 ? -2.441 -7.414 -9.894 1.00 98.38 330 THR A N 1
ATOM 2668 C CA . THR A 1 330 ? -2.847 -8.401 -8.889 1.00 98.38 330 THR A CA 1
ATOM 2669 C C . THR A 1 330 ? -3.196 -7.684 -7.589 1.00 98.38 330 THR A C 1
ATOM 2671 O O . THR A 1 330 ? -2.578 -6.668 -7.252 1.00 98.38 330 THR A O 1
ATOM 2674 N N . VAL A 1 331 ? -4.195 -8.188 -6.865 1.00 98.31 331 VAL A N 1
ATOM 2675 C CA . VAL A 1 331 ? -4.628 -7.633 -5.578 1.00 98.31 331 VAL A CA 1
ATOM 2676 C C . VAL A 1 331 ? -4.106 -8.515 -4.458 1.00 98.31 331 VAL A C 1
ATOM 2678 O O . VAL A 1 331 ? -4.339 -9.720 -4.436 1.00 98.31 331 VAL A O 1
ATOM 2681 N N . VAL A 1 332 ? -3.420 -7.899 -3.503 1.00 97.88 332 VAL A N 1
ATOM 2682 C CA . VAL A 1 332 ? -2.885 -8.571 -2.324 1.00 97.88 332 VAL A CA 1
ATOM 2683 C C . VAL A 1 332 ? -3.454 -7.890 -1.091 1.00 97.88 332 VAL A C 1
ATOM 2685 O O . VAL A 1 332 ? -3.342 -6.673 -0.926 1.00 97.88 332 VAL A O 1
ATOM 2688 N N . TYR A 1 333 ? -4.041 -8.673 -0.192 1.00 96.94 333 TYR A N 1
ATOM 2689 C CA . TYR A 1 333 ? -4.477 -8.169 1.100 1.00 96.94 333 TYR A CA 1
ATOM 2690 C C . TYR A 1 333 ? -3.512 -8.591 2.202 1.00 96.94 333 TYR A C 1
ATOM 2692 O O . TYR A 1 333 ? -3.024 -9.720 2.249 1.00 96.94 333 TYR A O 1
ATOM 2700 N N . TYR A 1 334 ? -3.245 -7.659 3.111 1.00 95.06 334 TYR A N 1
ATOM 2701 C CA . TYR A 1 334 ? -2.396 -7.865 4.278 1.00 95.06 334 TYR A CA 1
ATOM 2702 C C . TYR A 1 334 ? -2.817 -9.086 5.094 1.00 95.06 334 TYR A C 1
ATOM 2704 O O . TYR A 1 334 ? -1.970 -9.844 5.551 1.00 95.06 334 TYR A O 1
ATOM 2712 N N . GLU A 1 335 ? -4.119 -9.270 5.281 1.00 93.12 335 GLU A N 1
ATOM 2713 C CA . GLU A 1 335 ? -4.665 -10.368 6.064 1.00 93.12 335 GLU A CA 1
ATOM 2714 C C . GLU A 1 335 ? -4.331 -11.736 5.454 1.00 93.12 335 GLU A C 1
ATOM 2716 O O . GLU A 1 335 ? -3.885 -12.624 6.179 1.00 93.12 335 GLU A O 1
ATOM 2721 N N . ASP A 1 336 ? -4.409 -11.859 4.126 1.00 94.31 336 ASP A N 1
ATOM 2722 C CA . ASP A 1 336 ? -4.059 -13.091 3.406 1.00 94.31 336 ASP A CA 1
ATOM 2723 C C . ASP A 1 336 ? -2.556 -13.378 3.521 1.00 94.31 336 ASP A C 1
ATOM 2725 O O . ASP A 1 336 ? -2.142 -14.522 3.710 1.00 94.31 336 ASP A O 1
ATOM 2729 N N . LEU A 1 337 ? -1.727 -12.328 3.458 1.00 92.88 337 LEU A N 1
ATOM 2730 C CA . LEU A 1 337 ? -0.279 -12.444 3.649 1.00 92.88 337 LEU A CA 1
ATOM 2731 C C . LEU A 1 337 ? 0.084 -12.911 5.056 1.00 92.88 337 LEU A C 1
ATOM 2733 O O . LEU A 1 337 ? 1.066 -13.631 5.213 1.00 92.88 337 LEU A O 1
ATOM 2737 N N . VAL A 1 338 ? -0.653 -12.489 6.086 1.00 90.25 338 VAL A N 1
ATOM 2738 C CA . VAL A 1 338 ? -0.365 -12.956 7.446 1.00 90.25 338 VAL A CA 1
ATOM 2739 C C . VAL A 1 338 ? -0.847 -14.389 7.659 1.00 90.25 338 VAL A C 1
ATOM 2741 O O . VAL A 1 338 ? -0.138 -15.165 8.294 1.00 90.25 338 VAL A O 1
ATOM 2744 N N . GLN A 1 339 ? -2.004 -14.758 7.111 1.00 91.31 339 GLN A N 1
ATOM 2745 C CA . GLN A 1 339 ? -2.525 -16.121 7.233 1.00 91.31 339 GLN A CA 1
ATOM 2746 C C . GLN A 1 339 ? -1.686 -17.143 6.462 1.00 91.31 339 GLN A C 1
ATOM 2748 O O . GLN A 1 339 ? -1.387 -18.212 6.988 1.00 91.31 339 GLN A O 1
ATOM 2753 N N . ASN A 1 340 ? -1.293 -16.830 5.225 1.00 92.62 340 ASN A N 1
ATOM 2754 C CA . ASN A 1 340 ? -0.557 -17.755 4.368 1.00 92.62 340 ASN A CA 1
ATOM 2755 C C . ASN A 1 340 ? 0.503 -17.032 3.525 1.00 92.62 340 ASN A C 1
ATOM 2757 O O . ASN A 1 340 ? 0.420 -16.945 2.296 1.00 92.62 340 ASN A O 1
ATOM 2761 N N . GLN A 1 341 ? 1.532 -16.518 4.209 1.00 92.94 341 GLN A N 1
ATOM 2762 C CA . GLN A 1 341 ? 2.615 -15.751 3.586 1.00 92.94 341 GLN A CA 1
ATOM 2763 C C . GLN A 1 341 ? 3.278 -16.514 2.434 1.00 92.94 341 GLN A C 1
ATOM 2765 O O . GLN A 1 341 ? 3.519 -15.939 1.377 1.00 92.94 341 GLN A O 1
ATOM 2770 N N . THR A 1 342 ? 3.600 -17.796 2.637 1.00 93.12 342 THR A N 1
ATOM 2771 C CA . THR A 1 342 ? 4.340 -18.591 1.649 1.00 93.12 342 THR A CA 1
ATOM 2772 C C . THR A 1 342 ? 3.552 -18.701 0.351 1.00 93.12 342 THR A C 1
ATOM 2774 O O . THR A 1 342 ? 4.077 -18.325 -0.693 1.00 93.12 342 THR A O 1
ATOM 2777 N N . GLN A 1 343 ? 2.290 -19.134 0.412 1.00 95.19 343 GLN A N 1
ATOM 2778 C CA . GLN A 1 343 ? 1.473 -19.306 -0.787 1.00 95.19 343 GLN A CA 1
ATOM 2779 C C . GLN A 1 343 ? 1.227 -17.973 -1.499 1.00 95.19 343 GLN A C 1
ATOM 2781 O O . GLN A 1 343 ? 1.440 -17.862 -2.704 1.00 95.19 343 GLN A O 1
ATOM 2786 N N . LYS A 1 344 ? 0.857 -16.928 -0.751 1.00 96.50 344 LYS A N 1
ATOM 2787 C CA . LYS A 1 344 ? 0.558 -15.616 -1.341 1.00 96.50 344 LYS A CA 1
ATOM 2788 C C . LYS A 1 344 ? 1.779 -14.975 -1.989 1.00 96.50 344 LYS A C 1
ATOM 2790 O O . LYS A 1 344 ? 1.663 -14.355 -3.042 1.00 96.50 344 LYS A O 1
ATOM 2795 N N . MET A 1 345 ? 2.967 -15.151 -1.412 1.00 97.25 345 MET A N 1
ATOM 2796 C CA . MET A 1 345 ? 4.190 -14.680 -2.058 1.00 97.25 345 MET A CA 1
ATOM 2797 C C . MET A 1 345 ? 4.551 -15.501 -3.300 1.00 97.25 345 MET A C 1
ATOM 2799 O O . MET A 1 345 ? 5.082 -14.921 -4.240 1.00 97.25 345 MET A O 1
ATOM 2803 N N . MET A 1 346 ? 4.244 -16.800 -3.351 1.00 96.00 346 MET A N 1
ATOM 2804 C CA . MET A 1 346 ? 4.465 -17.621 -4.552 1.00 96.00 346 MET A CA 1
ATOM 2805 C C . MET A 1 346 ? 3.587 -17.162 -5.724 1.00 96.00 346 MET A C 1
ATOM 2807 O O . MET A 1 346 ? 4.104 -17.000 -6.827 1.00 96.00 346 MET A O 1
ATOM 2811 N N . GLU A 1 347 ? 2.315 -16.838 -5.465 1.00 97.31 347 GLU A N 1
ATOM 2812 C CA . GLU A 1 347 ? 1.402 -16.230 -6.451 1.00 97.31 347 GLU A CA 1
ATOM 2813 C C . GLU A 1 347 ? 1.948 -14.884 -6.975 1.00 97.31 347 GLU A C 1
ATOM 2815 O O . GLU A 1 347 ? 1.920 -14.604 -8.174 1.00 97.31 347 GLU A O 1
ATOM 2820 N N . VAL A 1 348 ? 2.513 -14.049 -6.092 1.00 98.06 348 VAL A N 1
ATOM 2821 C CA . VAL A 1 348 ? 3.145 -12.775 -6.485 1.00 98.06 348 VAL A CA 1
ATOM 2822 C C . VAL A 1 348 ? 4.407 -12.999 -7.324 1.00 98.06 348 VAL A C 1
ATOM 2824 O O . VAL A 1 348 ? 4.630 -12.270 -8.291 1.00 98.06 348 VAL A O 1
ATOM 2827 N N . LEU A 1 349 ? 5.244 -13.981 -6.977 1.00 97.19 349 LEU A N 1
ATOM 2828 C CA . LEU A 1 349 ? 6.449 -14.308 -7.746 1.00 97.19 349 LEU A CA 1
ATOM 2829 C C . LEU A 1 349 ? 6.098 -14.800 -9.150 1.00 97.19 349 LEU A C 1
ATOM 2831 O O . LEU A 1 349 ? 6.693 -14.332 -10.121 1.00 97.19 349 LEU A O 1
ATOM 2835 N N . GLU A 1 350 ? 5.092 -15.665 -9.261 1.00 96.69 350 GLU A N 1
ATOM 2836 C CA . GLU A 1 350 ? 4.551 -16.123 -10.540 1.00 96.69 350 GLU A CA 1
ATOM 2837 C C . GLU A 1 350 ? 4.003 -14.951 -11.366 1.00 96.69 350 GLU A C 1
ATOM 2839 O O . GLU A 1 350 ? 4.383 -14.770 -12.526 1.00 96.69 350 GLU A O 1
ATOM 2844 N N . PHE A 1 351 ? 3.206 -14.072 -10.750 1.00 97.88 351 PHE A N 1
ATOM 2845 C CA . PHE A 1 351 ? 2.710 -12.858 -11.398 1.00 97.88 351 PHE A CA 1
ATOM 2846 C C . PHE A 1 351 ? 3.849 -11.960 -11.913 1.00 97.88 351 PHE A C 1
ATOM 2848 O O . PHE A 1 351 ? 3.751 -11.399 -13.009 1.00 97.88 351 PHE A O 1
ATOM 2855 N N . LEU A 1 352 ? 4.950 -11.838 -11.170 1.00 96.44 352 LEU A N 1
ATOM 2856 C CA . LEU A 1 352 ? 6.138 -11.082 -11.584 1.00 96.44 352 LEU A CA 1
ATOM 2857 C C . LEU A 1 352 ? 7.060 -11.847 -12.549 1.00 96.44 352 LEU A C 1
ATOM 2859 O O . LEU A 1 352 ? 8.052 -11.272 -13.002 1.00 96.44 352 LEU A O 1
ATOM 2863 N N . ARG A 1 353 ? 6.743 -13.105 -12.887 1.00 93.62 353 ARG A N 1
ATOM 2864 C CA . ARG A 1 353 ? 7.593 -14.011 -13.684 1.00 93.62 353 ARG A CA 1
ATOM 2865 C C . ARG A 1 353 ? 8.991 -14.180 -13.081 1.00 93.62 353 ARG A C 1
ATOM 2867 O O . ARG A 1 353 ? 9.988 -14.286 -13.793 1.00 93.62 353 ARG A O 1
ATOM 2874 N N . ALA A 1 354 ? 9.064 -14.160 -11.755 1.00 92.00 354 ALA A N 1
ATOM 2875 C CA . ALA A 1 354 ? 10.292 -14.362 -11.008 1.00 92.00 354 ALA A CA 1
ATOM 2876 C C . ALA A 1 354 ? 10.425 -15.830 -10.568 1.00 92.00 354 ALA A C 1
ATOM 2878 O O . ALA A 1 354 ? 9.411 -16.499 -10.359 1.00 92.00 354 ALA A O 1
ATOM 2879 N N . PRO A 1 355 ? 11.660 -16.338 -10.390 1.00 90.44 355 PRO A N 1
ATOM 2880 C CA . PRO A 1 355 ? 11.879 -17.678 -9.864 1.00 90.44 355 PRO A CA 1
ATOM 2881 C C . PRO A 1 355 ? 11.144 -17.898 -8.539 1.00 90.44 355 PRO A C 1
ATOM 2883 O O . PRO A 1 355 ? 11.218 -17.092 -7.615 1.00 90.44 355 PRO A O 1
ATOM 2886 N N . GLN A 1 356 ? 10.435 -19.013 -8.429 1.00 90.94 356 GLN A N 1
ATOM 2887 C CA . GLN A 1 356 ? 9.738 -19.342 -7.196 1.00 90.94 356 GLN A CA 1
ATOM 2888 C C . GLN A 1 356 ? 10.731 -19.734 -6.097 1.00 90.94 356 GLN A C 1
ATOM 2890 O O . GLN A 1 356 ? 11.627 -20.554 -6.304 1.00 90.94 356 GLN A O 1
ATOM 2895 N N . ARG A 1 357 ? 10.570 -19.142 -4.911 1.00 90.75 357 ARG A N 1
ATOM 2896 C CA . ARG A 1 357 ? 11.336 -19.480 -3.707 1.00 90.75 357 ARG A CA 1
ATOM 2897 C C . ARG A 1 357 ? 10.649 -18.952 -2.460 1.00 90.75 357 ARG A C 1
ATOM 2899 O O . ARG A 1 357 ? 9.907 -17.972 -2.501 1.00 90.75 357 ARG A O 1
ATOM 2906 N N . ARG A 1 358 ? 10.992 -19.540 -1.316 1.00 91.31 358 ARG A N 1
ATOM 2907 C CA . ARG A 1 358 ? 10.588 -19.007 -0.016 1.00 91.31 358 ARG A CA 1
ATOM 2908 C C . ARG A 1 358 ? 11.237 -17.639 0.221 1.00 91.31 358 ARG A C 1
ATOM 2910 O O . ARG A 1 358 ? 12.447 -17.485 0.050 1.00 91.31 358 ARG A O 1
ATOM 2917 N N . LEU A 1 359 ? 10.424 -16.677 0.652 1.00 92.25 359 LEU A N 1
ATOM 2918 C CA . LEU A 1 359 ? 10.850 -15.327 1.019 1.00 92.25 359 LEU A CA 1
ATOM 2919 C C . LEU A 1 359 ? 10.732 -15.127 2.528 1.00 92.25 359 LEU A C 1
ATOM 2921 O O . LEU A 1 359 ? 9.763 -15.569 3.151 1.00 92.25 359 LEU A O 1
ATOM 2925 N N . ILE A 1 360 ? 11.716 -14.446 3.108 1.00 89.50 360 ILE A N 1
ATOM 2926 C CA . ILE A 1 360 ? 11.779 -14.140 4.541 1.00 89.50 360 ILE A CA 1
ATOM 2927 C C . ILE A 1 360 ? 12.025 -12.647 4.766 1.00 89.50 360 ILE A C 1
ATOM 2929 O O . ILE A 1 360 ? 12.599 -11.960 3.923 1.00 89.50 360 ILE A O 1
ATOM 2933 N N . SER A 1 361 ? 11.584 -12.125 5.909 1.00 86.75 361 SER A N 1
ATOM 2934 C CA . SER A 1 361 ? 11.767 -10.722 6.282 1.00 86.75 361 SER A CA 1
ATOM 2935 C C . SER A 1 361 ? 12.008 -10.605 7.780 1.00 86.75 361 SER A C 1
ATOM 2937 O O . SER A 1 361 ? 11.330 -11.260 8.564 1.00 86.75 361 SER A O 1
ATOM 2939 N N . GLY A 1 362 ? 12.945 -9.741 8.175 1.00 80.38 362 GLY A N 1
ATOM 2940 C CA . GLY A 1 362 ? 13.199 -9.407 9.582 1.00 80.38 362 GLY A CA 1
ATOM 2941 C C . GLY A 1 362 ? 12.264 -8.334 10.152 1.00 80.38 362 GLY A C 1
ATOM 2942 O O . GLY A 1 362 ? 12.504 -7.843 11.248 1.00 80.38 362 GLY A O 1
ATOM 2943 N N . HIS A 1 363 ? 11.235 -7.903 9.412 1.00 81.56 363 HIS A N 1
ATOM 2944 C CA . HIS A 1 363 ? 10.305 -6.887 9.911 1.00 81.56 363 HIS A CA 1
ATOM 2945 C C . HIS A 1 363 ? 9.425 -7.436 11.031 1.00 81.56 363 HIS A C 1
ATOM 2947 O O . HIS A 1 363 ? 8.812 -8.493 10.891 1.00 81.56 363 HIS A O 1
ATOM 2953 N N . VAL A 1 364 ? 9.290 -6.652 12.100 1.00 78.69 364 VAL A N 1
ATOM 2954 C CA . VAL A 1 364 ? 8.456 -6.989 13.255 1.00 78.69 364 VAL A CA 1
ATOM 2955 C C . VAL A 1 364 ? 7.111 -6.266 13.160 1.00 78.69 364 VAL A C 1
ATOM 2957 O O . VAL A 1 364 ? 7.039 -5.065 12.880 1.00 78.69 364 VAL A O 1
ATOM 2960 N N . LYS A 1 365 ? 6.014 -6.996 13.395 1.00 82.69 365 LYS A N 1
ATOM 2961 C CA . LYS A 1 365 ? 4.670 -6.410 13.496 1.00 82.69 365 LYS A CA 1
ATOM 2962 C C . LYS A 1 365 ? 4.565 -5.614 14.801 1.00 82.69 365 LYS A C 1
ATOM 2964 O O . LYS A 1 365 ? 4.792 -6.160 15.869 1.00 82.69 365 LYS A O 1
ATOM 2969 N N . ILE A 1 366 ? 4.165 -4.344 14.705 1.00 79.75 366 ILE A N 1
ATOM 2970 C CA . ILE A 1 366 ? 4.026 -3.447 15.867 1.00 79.75 366 ILE A CA 1
ATOM 2971 C C . ILE A 1 366 ? 2.775 -3.788 16.692 1.00 79.75 366 ILE A C 1
ATOM 2973 O O . ILE A 1 366 ? 2.838 -4.059 17.881 1.00 79.75 366 ILE A O 1
ATOM 2977 N N . HIS A 1 367 ? 1.608 -3.798 16.050 1.00 78.44 367 HIS A N 1
ATOM 2978 C CA . HIS A 1 367 ? 0.324 -3.948 16.736 1.00 78.44 367 HIS A CA 1
ATOM 2979 C C . HIS A 1 367 ? -0.105 -5.417 16.799 1.00 78.44 367 HIS A C 1
ATOM 2981 O O . HIS A 1 367 ? -0.811 -5.890 15.908 1.00 78.44 367 HIS A O 1
ATOM 2987 N N . THR A 1 368 ? 0.338 -6.135 17.827 1.00 81.19 368 THR A N 1
ATOM 2988 C CA . THR A 1 368 ? 0.044 -7.567 18.045 1.00 81.19 368 THR A CA 1
ATOM 2989 C C . THR A 1 368 ? -1.086 -7.823 19.046 1.00 81.19 368 THR A C 1
ATOM 2991 O O . THR A 1 368 ? -1.634 -8.917 19.066 1.00 81.19 368 THR A O 1
ATOM 2994 N N . ARG A 1 369 ? -1.449 -6.824 19.859 1.00 83.50 369 ARG A N 1
ATOM 2995 C CA . ARG A 1 369 ? -2.491 -6.929 20.895 1.00 83.50 369 ARG A CA 1
ATOM 2996 C C . ARG A 1 369 ? -3.917 -6.880 20.312 1.00 83.50 369 ARG A C 1
ATOM 2998 O O . ARG A 1 369 ? -4.103 -6.330 19.226 1.00 83.50 369 ARG A O 1
ATOM 3005 N N . PRO A 1 370 ? -4.953 -7.340 21.033 1.00 88.12 370 PRO A N 1
ATOM 3006 C CA . PRO A 1 370 ? -6.348 -7.103 20.649 1.00 88.12 370 PRO A CA 1
ATOM 3007 C C . PRO A 1 370 ? -6.679 -5.606 20.546 1.00 88.12 370 PRO A C 1
ATOM 3009 O O . PRO A 1 370 ? -6.128 -4.794 21.294 1.00 88.12 370 PRO A O 1
ATOM 3012 N N . LEU A 1 371 ? -7.611 -5.223 19.663 1.00 90.06 371 LEU A N 1
ATOM 3013 C CA . LEU A 1 371 ? -8.023 -3.817 19.487 1.00 90.06 371 LEU A CA 1
ATOM 3014 C C . LEU A 1 371 ? -8.518 -3.166 20.787 1.00 90.06 371 LEU A C 1
ATOM 3016 O O . LEU A 1 371 ? -8.235 -1.989 21.022 1.00 90.06 371 LEU A O 1
ATOM 3020 N N . ALA A 1 372 ? -9.181 -3.939 21.651 1.00 90.75 372 ALA A N 1
ATOM 3021 C CA . ALA A 1 372 ? -9.626 -3.499 22.971 1.00 90.75 372 ALA A CA 1
ATOM 3022 C C . ALA A 1 372 ? -8.485 -2.938 23.834 1.00 90.75 372 ALA A C 1
ATOM 3024 O O . ALA A 1 372 ? -8.674 -1.996 24.597 1.00 90.75 372 ALA A O 1
ATOM 3025 N N . GLN A 1 373 ? -7.273 -3.474 23.669 1.00 90.25 373 GLN A N 1
ATOM 3026 C CA . GLN A 1 373 ? -6.075 -3.038 24.385 1.00 90.25 373 GLN A CA 1
ATOM 3027 C C . GLN A 1 373 ? -5.284 -1.957 23.637 1.00 90.25 373 GLN A C 1
ATOM 3029 O O . GLN A 1 373 ? -4.213 -1.560 24.097 1.00 90.25 373 GLN A O 1
ATOM 3034 N N . GLN A 1 374 ? -5.761 -1.504 22.478 1.00 90.31 374 GLN A N 1
ATOM 3035 C CA . GLN A 1 374 ? -5.090 -0.512 21.634 1.00 90.31 374 GLN A CA 1
ATOM 3036 C C . GLN A 1 374 ? -5.893 0.780 21.469 1.00 90.31 374 GLN A C 1
ATOM 3038 O O . GLN A 1 374 ? -5.378 1.749 20.924 1.00 90.31 374 GLN A O 1
ATOM 3043 N N . ILE A 1 375 ? -7.144 0.825 21.924 1.00 94.25 375 ILE A N 1
ATOM 3044 C CA . ILE A 1 375 ? -8.019 1.993 21.801 1.00 94.25 375 ILE A CA 1
ATOM 3045 C C . ILE A 1 375 ? -8.464 2.412 23.198 1.00 94.25 375 ILE A C 1
ATOM 3047 O O . ILE A 1 375 ? -9.040 1.613 23.931 1.00 94.25 375 ILE A O 1
ATOM 3051 N N . SER A 1 376 ? -8.239 3.672 23.568 1.00 95.62 376 SER A N 1
ATOM 3052 C CA . SER A 1 376 ? -8.546 4.145 24.928 1.00 95.62 376 SER A CA 1
ATOM 3053 C C . SER A 1 376 ? -10.048 4.223 25.221 1.00 95.62 376 SER A C 1
ATOM 3055 O O . SER A 1 376 ? -10.467 3.970 26.343 1.00 95.62 376 SER A O 1
ATOM 3057 N N . ASN A 1 377 ? -10.880 4.521 24.219 1.00 97.06 377 ASN A N 1
ATOM 3058 C CA . ASN A 1 377 ? -12.341 4.575 24.335 1.00 97.06 377 ASN A CA 1
ATOM 3059 C C . ASN A 1 377 ? -13.045 3.391 23.643 1.00 97.06 377 ASN A C 1
ATOM 3061 O O . ASN A 1 377 ? -14.047 3.584 22.947 1.00 97.06 377 ASN A O 1
ATOM 3065 N N . TRP A 1 378 ? -12.525 2.171 23.827 1.00 96.31 378 TRP A N 1
ATOM 3066 C CA . TRP A 1 378 ? -12.979 0.956 23.135 1.00 96.31 378 TRP A CA 1
ATOM 3067 C C . TRP A 1 378 ? -14.495 0.720 23.197 1.00 96.31 378 TRP A C 1
ATOM 3069 O O . TRP A 1 378 ? -15.117 0.517 22.157 1.00 96.31 378 TRP A O 1
ATOM 3079 N N . ASN A 1 379 ? -15.120 0.838 24.372 1.00 96.75 379 ASN A N 1
ATOM 3080 C CA . ASN A 1 379 ? -16.562 0.592 24.531 1.00 96.75 379 ASN A CA 1
ATOM 3081 C C . ASN A 1 379 ? -17.422 1.507 23.641 1.00 96.75 379 ASN 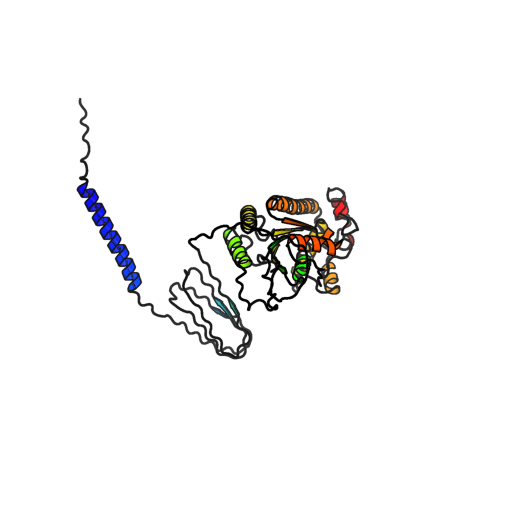A C 1
ATOM 3083 O O . ASN A 1 379 ? -18.400 1.065 23.034 1.00 96.75 379 ASN A O 1
ATOM 3087 N N . ALA A 1 380 ? -17.035 2.779 23.510 1.00 97.12 380 ALA A N 1
ATOM 3088 C CA . ALA A 1 380 ? -17.729 3.726 22.641 1.00 97.12 380 ALA A CA 1
ATOM 3089 C C . ALA A 1 380 ? -17.527 3.385 21.155 1.00 97.12 380 ALA A C 1
ATOM 3091 O O . ALA A 1 380 ? -18.466 3.485 20.364 1.00 97.12 380 ALA A O 1
ATOM 3092 N N . VAL A 1 381 ? -16.322 2.934 20.787 1.00 97.31 381 VAL A N 1
ATOM 3093 C CA . VAL A 1 381 ? -15.999 2.473 19.428 1.00 97.31 381 VAL A CA 1
ATOM 3094 C C . VAL A 1 381 ? -16.813 1.238 19.062 1.00 97.31 381 VAL A C 1
ATOM 3096 O O . VAL A 1 381 ? -17.446 1.232 18.010 1.00 97.31 381 VAL A O 1
ATOM 3099 N N . VAL A 1 382 ? -16.876 0.234 19.938 1.00 96.69 382 VAL A N 1
ATOM 3100 C CA . VAL A 1 382 ? -17.690 -0.973 19.727 1.00 96.69 382 VAL A CA 1
ATOM 3101 C C . VAL A 1 382 ? -19.156 -0.604 19.533 1.00 96.69 382 VAL A C 1
ATOM 3103 O O . VAL A 1 382 ? -19.767 -1.052 18.565 1.00 96.69 382 VAL A O 1
ATOM 3106 N N . LYS A 1 383 ? -19.718 0.260 20.389 1.00 96.56 383 LYS A N 1
ATOM 3107 C CA . LYS A 1 383 ? -21.121 0.694 20.279 1.00 96.56 383 LYS A CA 1
ATOM 3108 C C . LYS A 1 383 ? -21.424 1.362 18.933 1.00 96.56 383 LYS A C 1
ATOM 3110 O O . LYS A 1 383 ? -22.493 1.124 18.373 1.00 96.56 383 LYS A O 1
ATOM 3115 N N . ALA A 1 384 ? -20.496 2.164 18.411 1.00 96.12 384 ALA A N 1
ATOM 3116 C CA . ALA A 1 384 ? -20.644 2.826 17.117 1.00 96.12 384 ALA A CA 1
ATOM 3117 C C . ALA A 1 384 ? -20.458 1.861 15.933 1.00 96.12 384 ALA A C 1
ATOM 3119 O O . ALA A 1 384 ? -21.290 1.819 15.030 1.00 96.12 384 ALA A O 1
ATOM 3120 N N . VAL A 1 385 ? -19.399 1.047 15.949 1.00 96.31 385 VAL A N 1
ATOM 3121 C CA . VAL A 1 385 ? -19.032 0.158 14.833 1.00 96.31 385 VAL A CA 1
ATOM 3122 C C . VAL A 1 385 ? -19.983 -1.032 14.710 1.00 96.31 385 VAL A C 1
ATOM 3124 O O . VAL A 1 385 ? -20.344 -1.398 13.591 1.00 96.31 385 VAL A O 1
ATOM 3127 N N . LYS A 1 386 ? -20.455 -1.599 15.830 1.00 95.25 386 LYS A N 1
ATOM 3128 C CA . LYS A 1 386 ? -21.376 -2.753 15.849 1.00 95.25 386 LYS A CA 1
ATOM 3129 C C . LYS A 1 386 ? -22.709 -2.466 15.148 1.00 95.25 386 LYS A C 1
ATOM 3131 O O . LYS A 1 386 ? -23.338 -3.390 14.648 1.00 95.25 386 LYS A O 1
ATOM 3136 N N . ARG A 1 387 ? -23.118 -1.194 15.087 1.00 91.81 387 ARG A N 1
ATOM 3137 C CA . ARG A 1 387 ? -24.344 -0.724 14.416 1.00 91.81 387 ARG A CA 1
ATOM 3138 C C . ARG A 1 387 ? -24.144 -0.380 12.934 1.00 91.81 387 ARG A C 1
ATOM 3140 O O . ARG A 1 387 ? -25.065 0.115 12.301 1.00 91.81 387 ARG A O 1
ATOM 3147 N N . SER A 1 388 ? -22.952 -0.609 12.388 1.00 95.38 388 SER A N 1
ATOM 3148 C CA . SER A 1 388 ? -22.596 -0.280 11.004 1.00 95.38 388 SER A CA 1
ATOM 3149 C C . SER A 1 388 ? -22.220 -1.531 10.206 1.00 95.38 388 SER A C 1
ATOM 3151 O O . SER A 1 388 ? -21.965 -2.597 10.775 1.00 95.38 388 SER A O 1
ATOM 3153 N N . LYS A 1 389 ? -22.061 -1.384 8.883 1.00 95.25 389 LYS A N 1
ATOM 3154 C CA . LYS A 1 389 ? -21.517 -2.444 8.011 1.00 95.25 389 LYS A CA 1
ATOM 3155 C C . LYS A 1 389 ? -20.092 -2.893 8.386 1.00 95.25 389 LYS A C 1
ATOM 3157 O O . LYS A 1 389 ? -19.657 -3.973 7.991 1.00 95.25 389 LYS A O 1
ATOM 3162 N N . TYR A 1 390 ? -19.386 -2.115 9.210 1.00 95.44 390 TYR A N 1
ATOM 3163 C CA . TYR A 1 390 ? -18.033 -2.409 9.688 1.00 95.44 390 TYR A CA 1
ATOM 3164 C C . TYR A 1 390 ? -17.981 -3.264 10.953 1.00 95.44 390 TYR A C 1
ATOM 3166 O O . TYR A 1 390 ? -16.905 -3.413 11.528 1.00 95.44 390 TYR A O 1
ATOM 3174 N N . ARG A 1 391 ? -19.099 -3.862 11.389 1.00 94.00 391 ARG A N 1
ATOM 3175 C CA . ARG A 1 391 ? -19.147 -4.738 12.575 1.00 94.00 391 ARG A CA 1
ATOM 3176 C C . ARG A 1 391 ? -18.043 -5.806 12.609 1.00 94.00 391 ARG A C 1
ATOM 3178 O O . ARG A 1 391 ? -17.586 -6.165 13.681 1.00 94.00 391 ARG A O 1
ATOM 3185 N N . ARG A 1 392 ? -17.577 -6.282 11.449 1.00 92.12 392 ARG A N 1
ATOM 3186 C CA . ARG A 1 392 ? -16.497 -7.278 11.352 1.00 92.12 392 ARG A CA 1
ATOM 3187 C C . ARG A 1 392 ? -15.131 -6.748 11.809 1.00 92.12 392 ARG A C 1
ATOM 3189 O O . ARG A 1 392 ? -14.278 -7.514 12.226 1.00 92.12 392 ARG A O 1
ATOM 3196 N N . PHE A 1 393 ? -14.909 -5.431 11.781 1.00 92.81 393 PHE A N 1
ATOM 3197 C CA . PHE A 1 393 ? -13.613 -4.842 12.136 1.00 92.81 393 PHE A CA 1
ATOM 3198 C C . PHE A 1 393 ? -13.285 -4.910 13.628 1.00 92.81 393 PHE A C 1
ATOM 3200 O O . PHE A 1 393 ? -12.119 -4.723 13.980 1.00 92.81 393 PHE A O 1
ATOM 3207 N N . ILE A 1 394 ? -14.283 -5.165 14.480 1.00 92.12 394 ILE A N 1
ATOM 3208 C CA . ILE A 1 394 ? -14.118 -5.332 15.930 1.00 92.12 394 ILE A CA 1
ATOM 3209 C C . ILE A 1 394 ? -13.994 -6.802 16.358 1.00 92.12 394 ILE A C 1
ATOM 3211 O O . ILE A 1 394 ? -13.980 -7.053 17.557 1.00 92.12 394 ILE A O 1
ATOM 3215 N N . ALA A 1 395 ? -13.914 -7.7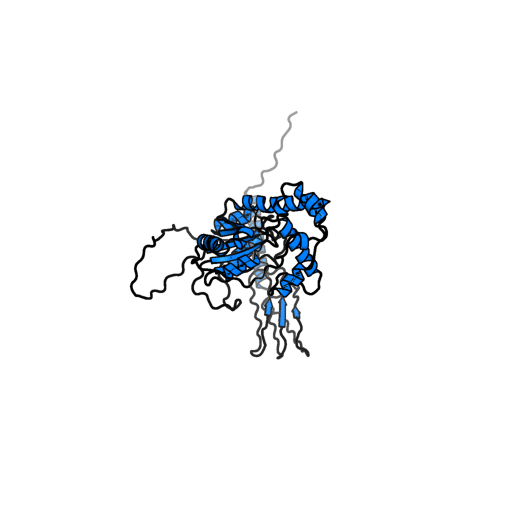51 15.417 1.00 83.69 395 ALA A N 1
ATOM 3216 C CA . ALA A 1 395 ? -13.666 -9.154 15.738 1.00 83.69 395 ALA A CA 1
ATOM 3217 C C . ALA A 1 395 ? -12.314 -9.338 16.453 1.00 83.69 395 ALA A C 1
ATOM 3219 O O . ALA A 1 395 ? -11.340 -8.618 16.181 1.00 83.69 395 ALA A O 1
ATOM 3220 N N . ASP A 1 396 ? -12.274 -10.308 17.371 1.00 66.75 396 ASP A N 1
ATOM 3221 C CA . ASP A 1 396 ? -11.104 -10.577 18.208 1.00 66.75 396 ASP A CA 1
ATOM 3222 C C . ASP A 1 396 ? -9.944 -11.160 17.397 1.00 66.75 396 ASP A C 1
ATOM 3224 O O . ASP A 1 396 ? -8.790 -10.783 17.625 1.00 66.75 396 ASP A O 1
ATOM 3228 N N . ASN A 1 397 ? -10.237 -12.003 16.399 1.00 68.38 397 ASN A N 1
ATOM 3229 C CA . ASN A 1 397 ? -9.216 -12.512 15.495 1.00 68.38 397 ASN A CA 1
ATOM 3230 C C . ASN A 1 397 ? -8.816 -11.433 14.475 1.00 68.38 397 ASN A C 1
ATOM 3232 O O . ASN A 1 397 ? -9.632 -10.905 13.721 1.00 68.38 397 ASN A O 1
ATOM 3236 N N . ASP A 1 398 ? -7.521 -11.114 14.444 1.00 59.62 398 ASP A N 1
ATOM 3237 C CA . ASP A 1 398 ? -6.913 -10.095 13.586 1.00 59.62 398 ASP A CA 1
ATOM 3238 C C . ASP A 1 398 ? -7.161 -10.319 12.078 1.00 59.62 398 ASP A C 1
ATOM 3240 O O . ASP A 1 398 ? -6.985 -9.368 11.305 1.00 59.62 398 ASP A O 1
ATOM 3244 N N . TYR A 1 399 ? -7.540 -11.540 11.670 1.00 62.50 399 TYR A N 1
ATOM 3245 C CA . TYR A 1 399 ? -7.544 -11.976 10.269 1.00 62.50 399 TYR A CA 1
ATOM 3246 C C . TYR A 1 399 ? -8.812 -12.708 9.798 1.00 62.50 399 TYR A C 1
ATOM 3248 O O . TYR A 1 399 ? -8.902 -13.018 8.617 1.00 62.50 399 TYR A O 1
ATOM 3256 N N . GLU A 1 400 ? -9.800 -12.965 10.655 1.00 58.28 400 GLU A N 1
ATOM 3257 C CA . GLU A 1 400 ? -11.110 -13.470 10.207 1.00 58.28 400 GLU A CA 1
ATOM 3258 C C . GLU A 1 400 ? -11.944 -12.299 9.663 1.00 58.28 400 GLU A C 1
ATOM 3260 O O . GLU A 1 400 ? -12.634 -11.621 10.427 1.00 58.28 400 GLU A O 1
ATOM 3265 N N . MET A 1 401 ? -11.841 -11.983 8.364 1.00 56.44 401 MET A N 1
ATOM 3266 C CA . MET A 1 401 ? -12.620 -10.892 7.743 1.00 56.44 401 MET A CA 1
ATOM 3267 C C . MET A 1 401 ? -13.045 -11.126 6.306 1.00 56.44 401 MET A C 1
ATOM 3269 O O . MET A 1 401 ? -12.216 -11.658 5.537 1.00 56.44 401 MET A O 1
#

Organism: NCBI:txid2320716

Radius of gyration: 31.3 Å; chains: 1; bounding box: 74×95×85 Å

Sequence (401 aa):
MDMLFVNPPRKSPLLLKMVALVACMICSISVFFVFLNQMKTPKEIHMVRLNLTVQDPTHVMRINLTEVNLTNTVRVYLTEKTATFDVRANLSEITLLHEMRANFSEKALLPIMRVNLTEKASHHPNVSQSKFLLPDYNKNKSSSSKEQPCMPVTLYAIVSVQRSGSKWFEALLNNHDNIRSHGEIFYNVDRKCNMTVIKAVLDRVYSLKWNVSTFRRKKKNCMAAVGFKWMLNQGILDNHEGIVDYLNHRGISVILLFRRNHLRRLVSHKANNYDGLSKTHKAHAQSKNEADILASYRPKLNIRTLIPTLEHMESLVTNTMNYFKSTRHTVVYYEDLVQNQTQKMMEVLEFLRAPQRRLISGHVKIHTRPLAQQISNWNAVVKAVKRSKYRRFIADNDYEM

Secondary structure (DSSP, 8-state):
------PPP---HHHHHHHHHHHHHHHHHHHHHHHHHHHHS--------------SS---EEEE---TT--S--EEEE--TT---EEEEE--S--S----EEEE-TT-S--EEEEE-----------------PPP-----------PPPPPPEEEEEEE-TTSSHHHHHHHHHTSTTEEEEEETTTTS-TT--HHHHHHHHHHHHT----TTS--S---SS-SEEEEEEEIIIIIGGGHHHHHHHHHHTT-EEEEEE-S-HHHHHHHHHHHHHHTTSSS--SS-SSHHHHHHHTT--PPP-HHHHHHHHHHHHHHHHHHHHHTTTSSEEEEEHHHHHH-HHHHHHHHHHHTTPPP------PPPS--S-GGGT-TTHHHHHHHHTTSTTGGGG-SSTT--

InterPro domains:
  IPR000863 Sulfotransferase domain [PF00685] (158-355)
  IPR027417 P-loop containing nucleoside triphosphate hydrolase [G3DSA:3.40.50.300] (154-383)
  IPR027417 P-loop containing nucleoside triphosphate hydrolase [SSF52540] (154-356)
  IPR052796 Nodulation factor sulfotransferase [PTHR32175] (6-399)

pLDDT: mean 70.47, std 25.31, range [22.67, 98.81]

Foldseek 3Di:
DDDDDDDDDDDDPVVVVVVVVVVVVVVVVVVVVVVVVVVPDPLDQDADDDDDDDDDAEDEDEDEDDDDRNDAEHEYEDDDAHYAYEYEYDDDDDDDDYDYDYDYDPRHDDHDYDYDDDDDDDDDDDDDDDDDDDDDDDDDDDDDPDPDPADDAAEAEEEEAPQQCVVVVQQLQVQDLQEDAPEALLPPPDLPDDLVNVVVSVCVQPVPPDDPPPDPDPPSVHHRYYYYYYYCSSCCVVHLQSVLVVCAVVVYEYEHGGAPQVVVSVLLVVLQVVLVVVPDRDNFDLDPVSLAVSLQAAEADDLVCVVVSVVVVVVSSVVNCVSNVPHNYDYHGPLCCVVCVQVRVQVVCVSSVHDRDRTDGSGDHNHPAQSCSRHPPVVSVQVRCCPDPNNVSNDRDSRPD